Protein AF-A0A6N2ZVW3-F1 (afdb_monomer)

Mean predicted aligned error: 10.13 Å

Nearest PDB structures (foldseek):
  4xin-assembly1_B  TM=3.383E-01  e=7.005E-01  Mycobacterium avium 104
  1i49-assembly1_B  TM=2.642E-01  e=1.254E+00  Homo sapiens
  4nqi-assembly2_C  TM=2.573E-01  e=1.195E+00  Dictyostelium discoideum
  4ckg-assembly1_A  TM=1.651E-01  e=8.928E-01  Homo sapiens
  1uru-assembly1_A-2  TM=2.202E-01  e=5.376E+00  Drosophila melanogaster

Radius of gyration: 36.81 Å; Cα contacts (8 Å, |Δi|>4): 552; chains: 1; bounding box: 85×39×94 Å

pLDDT: mean 89.12, std 7.45, range [53.34, 97.25]

Solvent-accessible surface area (backbone atoms only — not comparable to full-atom values): 20078 Å² total; per-residue (Å²): 131,86,82,75,50,73,69,58,51,53,47,42,36,47,31,44,42,26,26,59,52,15,54,49,25,53,54,38,33,52,49,50,59,58,56,47,51,63,59,49,48,47,43,40,71,74,41,66,48,89,68,84,62,62,65,61,53,52,50,42,54,52,50,29,52,52,26,46,51,49,17,51,50,29,49,45,53,42,58,58,46,55,73,30,70,73,40,47,51,57,35,61,76,70,66,58,79,70,84,82,82,89,52,64,67,60,54,49,50,26,53,51,36,30,51,50,7,56,57,26,45,73,41,94,45,68,68,45,21,54,52,6,52,52,31,34,52,50,15,52,54,46,47,54,52,52,50,51,54,52,31,51,49,49,24,52,41,25,45,49,50,22,61,77,69,72,51,79,74,72,87,58,66,69,58,53,50,48,62,57,47,50,57,53,51,53,52,50,66,57,45,52,62,47,53,53,48,39,48,52,52,42,51,51,33,32,50,49,19,41,51,35,49,48,55,54,46,64,41,37,49,85,67,22,79,44,69,52,66,65,53,46,85,83,52,85,44,96,84,24,44,46,35,40,32,24,57,34,63,56,91,77,84,44,62,33,24,36,37,39,40,35,21,40,67,64,26,33,38,41,34,42,36,36,40,26,39,47,56,89,89,52,55,64,66,58,38,48,55,48,37,55,51,51,45,43,57,67,38,56,54,42,47,74,51,97,54,54,54,72,31,74,74,75,32,44,90,64,77,85,52,71,67,55,55,52,51,58,68,71,56,54,87,40,54,64,44,81,47,78,47,82,56,97,55,36,34,39,37,43,34,34,51,48,45,44,73,94,72,54,52,97,84,61,76,34,28,43,36,44,36,40,32,42,59,84,128

Secondary structure (DSSP, 8-state):
-PPPPHHHHHHHHHHHHHHHHHHHHHHHHHHHHHHHHHHHHHHHHHH---S--HHHHHHHHHHHHHHHHHHHHHHHHHHHHHHSHHHHHHHHHTT--------HHHHHHHHHHHHHHHHHHT-SSHHHHHHHHHHHHHHHHHHHHHHHHHHHHHHHHHHHHHHHTTPPPPP-HHHHHHHHHHHHHHHHHHHHHHHHHHHHHHHHHHHHHHHHHHHHHHHHTTT-SEEEE--TTT---TT-EEEEEEEE-STTSPPPEEEEEEE-TTS-EEEEEEEEE--TTS-HHHHHHHHHHHH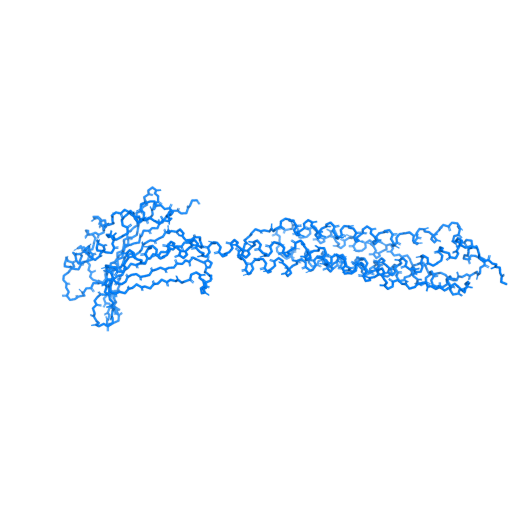HHHHGGGTT-SS-BS-GGGGSPP---HHHHHHHHHS-TTS-EEEEEE-SSEEEEEEEE---TTT--TT---EEEEEEEEPP-

Structure (mmCIF, N/CA/C/O backbone):
data_AF-A0A6N2ZVW3-F1
#
_entry.id   AF-A0A6N2ZVW3-F1
#
loop_
_atom_site.group_PDB
_atom_site.id
_atom_site.type_symbol
_atom_site.label_atom_id
_atom_site.label_alt_id
_atom_site.label_comp_id
_atom_site.label_asym_id
_atom_site.label_entity_id
_atom_site.label_seq_id
_atom_site.pdbx_PDB_ins_code
_atom_site.Cartn_x
_atom_site.Cartn_y
_atom_site.Cartn_z
_atom_site.occupancy
_atom_site.B_iso_or_equiv
_atom_site.auth_seq_id
_atom_site.auth_comp_id
_atom_site.auth_asym_id
_atom_site.auth_atom_id
_atom_site.pdbx_PDB_model_num
ATOM 1 N N . MET A 1 1 ? 45.057 -3.378 -53.193 1.00 53.34 1 MET A N 1
ATOM 2 C CA . MET A 1 1 ? 44.297 -2.875 -52.029 1.00 53.34 1 MET A CA 1
ATOM 3 C C . MET A 1 1 ? 44.516 -1.375 -51.938 1.00 53.34 1 MET A C 1
ATOM 5 O O . MET A 1 1 ? 45.633 -0.968 -51.652 1.00 53.34 1 MET A O 1
ATOM 9 N N . GLN A 1 2 ? 43.514 -0.552 -52.257 1.00 56.12 2 GLN A N 1
ATOM 10 C CA . GLN A 1 2 ? 43.606 0.882 -51.961 1.00 56.12 2 GLN A CA 1
ATOM 11 C C . GLN A 1 2 ? 43.478 1.064 -50.444 1.00 56.12 2 GLN A C 1
ATOM 13 O O . GLN A 1 2 ? 42.557 0.519 -49.837 1.00 56.12 2 GLN A O 1
ATOM 18 N N . LEU A 1 3 ? 44.444 1.751 -49.833 1.00 71.62 3 LEU A N 1
ATOM 19 C CA . LEU A 1 3 ? 44.507 1.929 -48.385 1.00 71.62 3 LEU A CA 1
ATOM 20 C C . LEU A 1 3 ? 43.381 2.853 -47.906 1.00 71.62 3 LEU A C 1
ATOM 22 O O . LEU A 1 3 ? 43.290 3.999 -48.341 1.00 71.62 3 LEU A O 1
ATOM 26 N N . LEU A 1 4 ? 42.559 2.355 -46.981 1.00 82.06 4 LEU A N 1
ATOM 27 C CA . LEU A 1 4 ? 41.682 3.188 -46.161 1.00 82.06 4 LEU A CA 1
ATOM 28 C C . LEU A 1 4 ? 42.518 4.170 -45.338 1.00 82.06 4 LEU A C 1
ATOM 30 O O . LEU A 1 4 ? 43.529 3.791 -44.745 1.00 82.06 4 LEU A O 1
ATOM 34 N N . THR A 1 5 ? 42.044 5.404 -45.214 1.00 88.19 5 THR A N 1
ATOM 35 C CA . THR A 1 5 ? 42.549 6.313 -44.185 1.00 88.19 5 THR A CA 1
ATOM 36 C C . THR A 1 5 ? 42.100 5.844 -42.798 1.00 88.19 5 THR A C 1
ATOM 38 O O . THR A 1 5 ? 41.038 5.238 -42.622 1.00 88.19 5 THR A O 1
ATOM 41 N N . GLU A 1 6 ? 42.868 6.189 -41.764 1.00 87.38 6 GLU A N 1
ATOM 42 C CA . GLU A 1 6 ? 42.500 5.882 -40.374 1.00 87.38 6 GLU A CA 1
ATOM 43 C C . GLU A 1 6 ? 41.152 6.503 -39.961 1.00 87.38 6 GLU A C 1
ATOM 45 O O . GLU A 1 6 ? 40.435 5.957 -39.120 1.00 87.38 6 GLU A O 1
ATOM 50 N N . GLN A 1 7 ? 40.761 7.627 -40.572 1.00 87.81 7 GLN A N 1
ATOM 51 C CA . GLN A 1 7 ? 39.461 8.255 -40.330 1.00 87.81 7 GLN A CA 1
ATOM 52 C C . GLN A 1 7 ? 38.303 7.449 -40.934 1.00 87.81 7 GLN A C 1
ATOM 54 O O . GLN A 1 7 ? 37.281 7.264 -40.269 1.00 87.81 7 GLN A O 1
ATOM 59 N N . GLU A 1 8 ? 38.456 6.943 -42.160 1.00 90.00 8 GLU A N 1
ATOM 60 C CA . GLU A 1 8 ? 37.454 6.091 -42.815 1.00 90.00 8 GLU A CA 1
ATOM 61 C C . GLU A 1 8 ? 37.309 4.756 -42.069 1.00 90.00 8 GLU A C 1
ATOM 63 O O . GLU A 1 8 ? 36.191 4.339 -41.762 1.00 90.00 8 GLU A O 1
ATOM 68 N N . LYS A 1 9 ? 38.428 4.146 -41.655 1.00 90.50 9 LYS A N 1
ATOM 69 C CA . LYS A 1 9 ? 38.439 2.927 -40.832 1.00 90.50 9 LYS A CA 1
ATOM 70 C C . LYS A 1 9 ? 37.693 3.117 -39.508 1.00 90.50 9 LYS A C 1
ATOM 72 O O . LYS A 1 9 ? 36.794 2.338 -39.191 1.00 90.50 9 LYS A O 1
ATOM 77 N N . LYS A 1 10 ? 38.002 4.181 -38.753 1.00 90.56 10 LYS A N 1
ATOM 78 C CA . LYS A 1 10 ? 37.303 4.502 -37.492 1.00 90.56 10 LYS A CA 1
ATOM 79 C C . LYS A 1 10 ? 35.811 4.751 -37.701 1.00 90.56 10 LYS A C 1
ATOM 81 O O . LYS A 1 10 ? 35.010 4.424 -36.827 1.00 90.56 10 LYS A O 1
ATOM 86 N N . ARG A 1 11 ? 35.421 5.326 -38.840 1.00 91.38 11 ARG A N 1
ATOM 87 C CA . ARG A 1 11 ? 34.012 5.565 -39.167 1.00 91.38 11 ARG A CA 1
ATOM 88 C C . ARG A 1 11 ? 33.254 4.269 -39.421 1.00 91.38 11 ARG A C 1
ATOM 90 O O . ARG A 1 11 ? 32.201 4.083 -38.820 1.00 91.38 11 ARG A O 1
ATOM 97 N N . ILE A 1 12 ? 33.810 3.372 -40.237 1.00 91.06 12 ILE A N 1
ATOM 98 C CA . ILE A 1 12 ? 33.235 2.043 -40.488 1.00 91.06 12 ILE A CA 1
ATOM 99 C C . ILE A 1 12 ? 33.066 1.293 -39.161 1.00 91.06 12 ILE A C 1
ATOM 101 O O . ILE A 1 12 ? 31.976 0.811 -38.862 1.00 91.06 12 ILE A O 1
ATOM 105 N N . GLN A 1 13 ? 34.098 1.290 -38.309 1.00 92.38 13 GLN A N 1
ATOM 106 C CA . GLN A 1 13 ? 34.033 0.653 -36.990 1.00 92.38 13 GLN A CA 1
ATOM 107 C C . GLN A 1 13 ? 32.926 1.237 -36.102 1.00 92.38 13 GLN A C 1
ATOM 109 O O . GLN A 1 13 ? 32.170 0.473 -35.509 1.00 92.38 13 GLN A O 1
ATOM 114 N N . ARG A 1 14 ? 32.788 2.570 -36.028 1.00 92.50 14 ARG A N 1
ATOM 115 C CA . ARG A 1 14 ? 31.716 3.224 -35.251 1.00 92.50 14 ARG A CA 1
ATOM 116 C C . ARG A 1 14 ? 30.327 2.870 -35.768 1.00 92.50 14 ARG A C 1
ATOM 118 O O . ARG A 1 14 ? 29.438 2.604 -34.971 1.00 92.50 14 ARG A O 1
ATOM 125 N N . TYR A 1 15 ? 30.128 2.840 -37.083 1.00 93.94 15 TYR A N 1
ATOM 126 C CA . TYR A 1 15 ? 28.818 2.516 -37.654 1.00 93.94 15 TYR A CA 1
ATOM 127 C C . TYR A 1 15 ? 28.456 1.034 -37.502 1.00 93.94 15 TYR A C 1
ATOM 129 O O . TYR A 1 15 ? 27.274 0.717 -37.459 1.00 93.94 15 TYR A O 1
ATOM 137 N N . CYS A 1 16 ? 29.440 0.148 -37.317 1.00 91.94 16 CYS A N 1
ATOM 138 C CA . CYS A 1 16 ? 29.198 -1.246 -36.931 1.00 91.94 16 CYS A CA 1
ATOM 139 C C . CYS A 1 16 ? 28.838 -1.403 -35.441 1.00 91.94 16 CYS A C 1
ATOM 141 O O . CYS A 1 16 ? 28.132 -2.340 -35.069 1.00 91.94 16 CYS A O 1
ATOM 143 N N . THR A 1 17 ? 29.339 -0.526 -34.563 1.00 93.62 17 THR A N 1
ATOM 144 C CA . THR A 1 17 ? 29.121 -0.637 -33.110 1.00 93.62 17 THR A CA 1
ATOM 145 C C . THR A 1 17 ? 27.912 0.138 -32.608 1.00 93.62 17 THR A C 1
ATOM 147 O O . THR A 1 17 ? 27.224 -0.334 -31.705 1.00 93.62 17 THR A O 1
ATOM 150 N N . TYR A 1 18 ? 27.621 1.300 -33.189 1.00 94.50 18 TYR A N 1
ATOM 151 C CA . TYR A 1 18 ? 26.543 2.183 -32.745 1.00 94.50 18 TYR A CA 1
ATOM 152 C C . TYR A 1 18 ? 25.158 1.522 -32.763 1.00 94.50 18 TYR A C 1
ATOM 154 O O . TYR A 1 18 ? 24.474 1.641 -31.750 1.00 94.50 18 TYR A O 1
ATOM 162 N N . PRO A 1 19 ? 24.746 0.756 -33.793 1.00 94.31 19 PRO A N 1
ATOM 163 C CA . PRO A 1 19 ? 23.453 0.077 -33.757 1.00 94.31 19 PRO A CA 1
ATOM 164 C C . PRO A 1 19 ? 23.314 -0.923 -32.601 1.00 94.31 19 PRO A C 1
ATOM 166 O O . PRO A 1 19 ? 22.241 -1.038 -32.016 1.00 94.31 19 PRO A O 1
ATOM 169 N N . LYS A 1 20 ? 24.409 -1.597 -32.220 1.00 92.94 20 LYS A N 1
ATOM 170 C CA . LYS A 1 20 ? 24.436 -2.536 -31.085 1.00 92.94 20 LYS A CA 1
ATOM 171 C C . LYS A 1 20 ? 24.255 -1.795 -29.758 1.00 92.94 20 LYS A C 1
ATOM 173 O O . LYS A 1 20 ? 23.455 -2.216 -28.933 1.00 92.94 20 LYS A O 1
ATOM 178 N N . ILE A 1 21 ? 24.944 -0.663 -29.585 1.00 94.38 21 ILE A N 1
ATOM 179 C CA . ILE A 1 21 ? 24.799 0.208 -28.405 1.00 94.38 21 ILE A CA 1
ATOM 180 C C . ILE A 1 21 ? 23.387 0.800 -28.340 1.00 94.38 21 ILE A C 1
ATOM 182 O O . ILE A 1 21 ? 22.779 0.793 -27.276 1.00 94.38 21 ILE A O 1
ATOM 186 N N . ALA A 1 22 ? 22.854 1.272 -29.470 1.00 95.06 22 ALA A N 1
ATOM 187 C CA . ALA A 1 22 ? 21.508 1.826 -29.564 1.00 95.06 22 ALA A CA 1
ATOM 188 C C . ALA A 1 22 ? 20.452 0.789 -29.158 1.00 95.06 22 ALA A C 1
ATOM 190 O O . ALA A 1 22 ? 19.592 1.091 -28.338 1.00 95.06 22 ALA A O 1
ATOM 191 N N . ALA A 1 23 ? 20.549 -0.441 -29.671 1.00 93.56 23 ALA A N 1
ATOM 192 C CA . ALA A 1 23 ? 19.630 -1.515 -29.307 1.00 93.56 23 ALA A CA 1
ATOM 193 C C . ALA A 1 23 ? 19.668 -1.804 -27.798 1.00 93.56 23 ALA A C 1
ATOM 195 O O . ALA A 1 23 ? 18.620 -1.907 -27.167 1.00 93.56 23 ALA A O 1
ATOM 196 N N . THR A 1 24 ? 20.864 -1.872 -27.201 1.00 93.19 24 THR A N 1
ATOM 197 C CA . THR A 1 24 ? 20.998 -2.030 -25.746 1.00 93.19 24 THR A CA 1
ATOM 198 C C . THR A 1 24 ? 20.392 -0.850 -24.990 1.00 93.19 24 THR A C 1
ATOM 200 O O . THR A 1 24 ? 19.646 -1.082 -24.049 1.00 93.19 24 THR A O 1
ATOM 2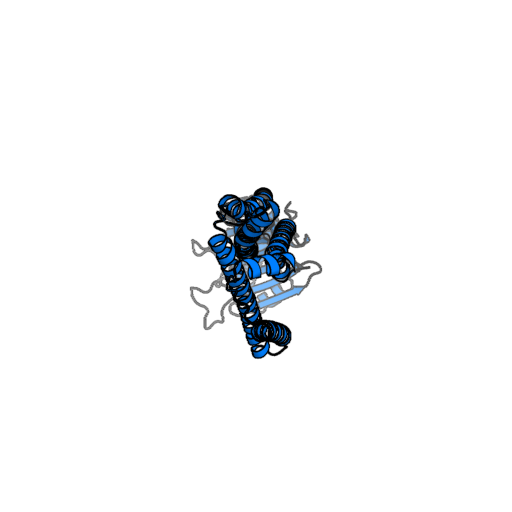03 N N . ALA A 1 25 ? 20.656 0.394 -25.401 1.00 94.19 25 ALA A N 1
ATOM 204 C CA . ALA A 1 25 ? 20.119 1.586 -24.738 1.00 94.19 25 ALA A CA 1
ATOM 205 C C . ALA A 1 25 ? 18.587 1.609 -24.764 1.00 94.19 25 ALA A C 1
ATOM 207 O O . ALA A 1 25 ? 17.948 1.891 -23.756 1.00 94.19 25 ALA A O 1
ATOM 208 N N . LEU A 1 26 ? 18.001 1.246 -25.908 1.00 93.12 26 LEU A N 1
ATOM 209 C CA . LEU A 1 26 ? 16.557 1.146 -26.057 1.00 93.12 26 LEU A CA 1
ATOM 210 C C . LEU A 1 26 ? 15.980 0.097 -25.101 1.00 93.12 26 LEU A C 1
ATOM 212 O O . LEU A 1 26 ? 15.049 0.406 -24.369 1.00 93.12 26 LEU A O 1
ATOM 216 N N . VAL A 1 27 ? 16.551 -1.110 -25.055 1.00 91.44 27 VAL A N 1
ATOM 217 C CA . VAL A 1 27 ? 16.095 -2.175 -24.143 1.00 91.44 27 VAL A CA 1
ATOM 218 C C . VAL A 1 27 ? 16.247 -1.765 -22.676 1.00 91.44 27 VAL A C 1
ATOM 220 O O . VAL A 1 27 ? 15.317 -1.952 -21.892 1.00 91.44 27 VAL A O 1
ATOM 223 N N . MET A 1 28 ? 17.388 -1.179 -22.306 1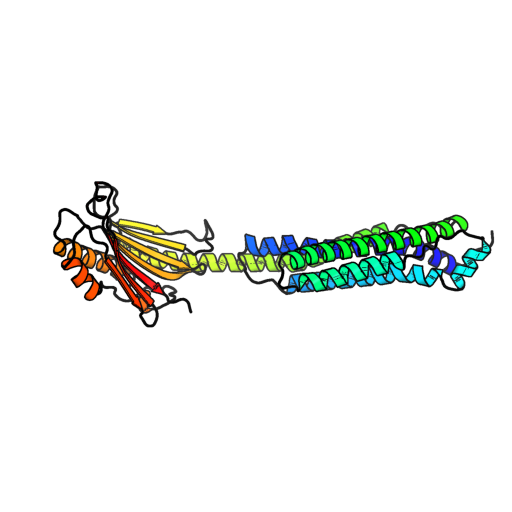.00 91.69 28 MET A N 1
ATOM 224 C CA . MET A 1 28 ? 17.644 -0.774 -20.923 1.00 91.69 28 MET A CA 1
ATOM 225 C C . MET A 1 28 ? 16.716 0.350 -20.455 1.00 91.69 28 MET A C 1
ATOM 227 O O . MET A 1 28 ? 16.271 0.294 -19.312 1.00 91.69 28 MET A O 1
ATOM 231 N N . SER A 1 29 ? 16.283 1.241 -21.357 1.00 90.06 29 SER A N 1
ATOM 232 C CA . SER A 1 29 ? 15.302 2.289 -21.033 1.00 90.06 29 SER A CA 1
ATOM 233 C C . SER A 1 29 ? 13.967 1.738 -20.528 1.00 90.06 29 SER A C 1
ATOM 235 O O . SER A 1 29 ? 13.346 2.333 -19.647 1.00 90.06 29 SER A O 1
ATOM 237 N N . PHE A 1 30 ? 13.555 0.560 -21.013 1.00 88.31 30 PHE A N 1
ATOM 238 C CA . PHE A 1 30 ? 12.393 -0.155 -20.484 1.00 88.31 30 PHE A CA 1
ATOM 239 C C . PHE A 1 30 ? 12.727 -0.912 -19.199 1.00 88.31 30 PHE A C 1
ATOM 241 O O . PHE A 1 30 ? 11.930 -0.911 -18.264 1.00 88.31 30 PHE A O 1
ATOM 248 N N . ALA A 1 31 ? 13.899 -1.547 -19.135 1.00 87.50 31 ALA A N 1
ATOM 249 C CA . ALA A 1 31 ? 14.322 -2.303 -17.961 1.00 87.50 31 ALA A CA 1
ATOM 250 C C . ALA A 1 31 ? 14.469 -1.413 -16.714 1.00 87.50 31 ALA A C 1
ATOM 252 O O . ALA A 1 31 ? 14.076 -1.837 -15.634 1.00 87.50 31 ALA A O 1
ATOM 253 N N . ALA A 1 32 ? 14.963 -0.178 -16.854 1.00 81.81 32 ALA A N 1
ATOM 254 C CA . ALA A 1 32 ? 15.052 0.793 -15.763 1.00 81.81 32 ALA A CA 1
ATOM 255 C C . ALA A 1 32 ? 13.664 1.150 -15.202 1.00 81.81 32 ALA A C 1
ATOM 257 O O . ALA A 1 32 ? 13.467 1.143 -13.987 1.00 81.81 32 ALA A O 1
ATOM 258 N N . CYS A 1 33 ? 12.683 1.380 -16.082 1.00 81.81 33 CYS A N 1
ATOM 259 C CA . CYS A 1 33 ? 11.292 1.606 -15.684 1.00 81.81 33 CYS A CA 1
ATOM 260 C C . CYS A 1 33 ? 10.692 0.376 -14.988 1.00 81.81 33 CYS A C 1
ATOM 262 O O . CYS A 1 33 ? 10.032 0.508 -13.962 1.00 81.81 33 CYS A O 1
ATOM 264 N N . LEU A 1 34 ? 10.946 -0.826 -15.517 1.00 86.38 34 LEU A N 1
ATOM 265 C CA . LEU A 1 34 ? 10.468 -2.073 -14.919 1.00 86.38 34 LEU A CA 1
ATOM 266 C C . LEU A 1 34 ? 11.113 -2.360 -13.560 1.00 86.38 34 LEU A C 1
ATOM 268 O O . LEU A 1 34 ? 10.432 -2.888 -12.691 1.00 86.38 34 LEU A O 1
ATOM 272 N N . LEU A 1 35 ? 12.387 -2.003 -13.357 1.00 85.25 35 LEU A N 1
ATOM 273 C CA . LEU A 1 35 ? 13.089 -2.177 -12.080 1.00 85.25 35 LEU A CA 1
ATOM 274 C C . LEU A 1 35 ? 12.493 -1.300 -10.971 1.00 85.25 35 LEU A C 1
ATOM 276 O O . LEU A 1 35 ? 12.533 -1.678 -9.804 1.00 85.25 35 LEU A O 1
ATOM 280 N N . MET A 1 36 ? 11.936 -0.138 -11.322 1.00 83.81 36 MET A N 1
ATOM 281 C CA . MET A 1 36 ? 11.320 0.769 -10.353 1.00 83.81 36 MET A CA 1
ATOM 282 C C . MET A 1 36 ? 10.072 0.155 -9.702 1.00 83.81 36 MET A C 1
ATOM 284 O O . MET A 1 36 ? 9.860 0.346 -8.509 1.00 83.81 36 MET A O 1
ATOM 288 N N . LEU A 1 37 ? 9.278 -0.613 -10.455 1.00 84.44 37 LEU A N 1
ATOM 289 C CA . LEU A 1 37 ? 8.022 -1.195 -9.970 1.00 84.44 37 LEU A CA 1
ATOM 290 C C . LEU A 1 37 ? 8.205 -2.082 -8.724 1.00 84.44 37 LEU A C 1
ATOM 292 O O . LEU A 1 37 ? 7.593 -1.774 -7.704 1.00 84.44 37 LEU A O 1
ATOM 296 N N . PRO A 1 38 ? 9.053 -3.133 -8.725 1.00 85.56 38 PRO A N 1
ATOM 297 C CA . PRO A 1 38 ? 9.251 -3.945 -7.530 1.00 85.56 38 PRO A CA 1
ATOM 298 C C . PRO A 1 38 ? 9.892 -3.152 -6.384 1.00 85.56 38 PRO A C 1
ATOM 300 O O . PRO A 1 38 ? 9.594 -3.428 -5.229 1.00 85.56 38 PRO A O 1
ATOM 303 N N . LEU A 1 39 ? 10.733 -2.150 -6.672 1.00 85.38 39 LEU A N 1
ATOM 304 C CA . LEU A 1 39 ? 11.323 -1.298 -5.633 1.00 85.38 39 LEU A CA 1
ATOM 305 C C . LEU A 1 39 ? 10.268 -0.422 -4.939 1.00 85.38 39 LEU A C 1
ATOM 307 O O . LEU A 1 39 ? 10.331 -0.245 -3.726 1.00 85.38 39 LEU A O 1
ATOM 311 N N . GLN A 1 40 ? 9.281 0.082 -5.681 1.00 80.50 40 GLN A N 1
ATOM 312 C CA . GLN A 1 40 ? 8.131 0.790 -5.112 1.00 80.50 40 GLN A CA 1
ATOM 313 C C . GLN A 1 40 ? 7.200 -0.155 -4.356 1.00 80.50 40 GLN A C 1
ATOM 315 O O . GLN A 1 40 ? 6.807 0.156 -3.240 1.00 80.50 40 GLN A O 1
ATOM 320 N N . MET A 1 41 ? 6.929 -1.344 -4.900 1.00 83.81 41 MET A N 1
ATOM 321 C CA . MET A 1 41 ? 6.107 -2.343 -4.212 1.00 83.81 41 MET A CA 1
ATOM 322 C C . MET A 1 41 ? 6.702 -2.759 -2.865 1.00 83.81 41 MET A C 1
ATOM 324 O O . MET A 1 41 ? 5.955 -2.970 -1.918 1.00 83.81 41 MET A O 1
ATOM 328 N N . ILE A 1 42 ? 8.032 -2.866 -2.755 1.00 83.56 42 ILE A N 1
ATOM 329 C CA . ILE A 1 42 ? 8.690 -3.100 -1.462 1.00 83.56 42 ILE A CA 1
ATOM 330 C C . ILE A 1 42 ? 8.362 -1.965 -0.492 1.00 83.56 42 ILE A C 1
ATOM 332 O O . ILE A 1 42 ? 8.079 -2.238 0.668 1.00 83.56 42 ILE A O 1
ATOM 336 N N . ASN A 1 43 ? 8.359 -0.715 -0.952 1.00 77.62 43 ASN A N 1
ATOM 337 C CA . ASN A 1 43 ? 8.034 0.417 -0.095 1.00 77.62 43 ASN A CA 1
ATOM 338 C C . ASN A 1 43 ? 6.592 0.356 0.429 1.00 77.62 43 ASN A C 1
ATOM 340 O O . ASN A 1 43 ? 6.362 0.503 1.628 1.00 77.62 43 ASN A O 1
ATOM 344 N N . ASP A 1 44 ? 5.647 0.068 -0.463 1.00 78.31 44 ASP A N 1
ATOM 345 C CA . ASP A 1 44 ? 4.223 0.024 -0.135 1.00 78.31 44 ASP A CA 1
ATOM 346 C C . ASP A 1 44 ? 3.889 -1.173 0.770 1.00 78.31 44 ASP A C 1
ATOM 348 O O . ASP A 1 44 ? 3.177 -1.025 1.758 1.00 78.31 44 ASP A O 1
ATOM 352 N N . ILE A 1 45 ? 4.428 -2.359 0.458 1.00 79.94 45 ILE A N 1
ATOM 353 C CA . ILE A 1 45 ? 4.111 -3.613 1.161 1.00 79.94 45 ILE A CA 1
ATOM 354 C C . ILE A 1 45 ? 4.908 -3.749 2.460 1.00 79.94 45 ILE A C 1
ATOM 356 O O . ILE A 1 45 ? 4.357 -4.153 3.478 1.00 79.94 45 ILE A O 1
ATOM 360 N N . ALA A 1 46 ? 6.214 -3.470 2.439 1.00 79.69 46 ALA A N 1
ATOM 361 C CA . ALA A 1 46 ? 7.061 -3.703 3.608 1.00 79.69 46 ALA A CA 1
ATOM 362 C C . ALA A 1 46 ? 6.978 -2.553 4.618 1.00 79.69 46 ALA A C 1
ATOM 364 O O . ALA A 1 46 ? 7.049 -2.801 5.821 1.00 79.69 46 ALA A O 1
ATOM 365 N N . PHE A 1 47 ? 6.824 -1.310 4.148 1.00 79.88 47 PHE A N 1
ATOM 366 C CA . PHE A 1 47 ? 6.869 -0.121 5.008 1.00 79.88 47 PHE A CA 1
ATOM 367 C C . PHE A 1 47 ? 5.529 0.607 5.141 1.00 79.88 47 PHE A C 1
ATOM 369 O O . PHE A 1 47 ? 5.455 1.564 5.907 1.00 79.88 47 PHE A O 1
ATOM 376 N N . HIS A 1 48 ? 4.471 0.155 4.455 1.00 73.88 48 HIS A N 1
ATOM 377 C CA . HIS A 1 48 ? 3.108 0.701 4.560 1.00 73.88 48 HIS A CA 1
ATOM 378 C C . HIS A 1 48 ? 3.023 2.222 4.316 1.00 73.88 48 HIS A C 1
ATOM 380 O O . HIS A 1 48 ? 2.106 2.904 4.780 1.00 73.88 48 HIS A O 1
ATOM 386 N N . GLN A 1 49 ? 3.976 2.778 3.563 1.00 68.00 49 GLN A N 1
ATOM 387 C CA . GLN A 1 49 ? 3.965 4.181 3.166 1.00 68.00 49 GLN A CA 1
ATOM 388 C C . GLN A 1 49 ? 3.075 4.351 1.931 1.00 68.00 49 GLN A C 1
ATOM 390 O O . GLN A 1 49 ? 3.376 3.815 0.873 1.00 68.00 49 GLN A O 1
ATOM 395 N N . LYS A 1 50 ? 1.986 5.120 2.053 1.00 58.72 50 LYS A N 1
ATOM 396 C CA . LYS A 1 50 ? 1.029 5.352 0.950 1.00 58.72 50 LYS A CA 1
ATOM 397 C C . LYS A 1 50 ? 1.489 6.396 -0.075 1.00 58.72 50 LYS A C 1
ATOM 399 O O . LYS A 1 50 ? 0.832 6.572 -1.099 1.00 58.72 50 LYS A O 1
ATOM 404 N N . GLU A 1 51 ? 2.577 7.115 0.193 1.00 61.94 51 GLU A N 1
ATOM 405 C CA . GLU A 1 51 ? 3.047 8.193 -0.677 1.00 61.94 51 GLU A CA 1
ATOM 406 C C . GLU A 1 51 ? 4.147 7.727 -1.634 1.00 61.94 51 GLU A C 1
ATOM 408 O O . GLU A 1 51 ? 5.179 7.183 -1.235 1.00 61.94 51 GLU A O 1
ATOM 413 N N . PHE A 1 52 ? 3.928 7.992 -2.926 1.00 61.06 52 PHE A N 1
ATOM 414 C CA . PHE A 1 52 ? 4.911 7.745 -3.974 1.00 61.06 52 PHE A CA 1
ATOM 415 C C . PHE A 1 52 ? 6.177 8.564 -3.732 1.00 61.06 52 PHE A C 1
ATOM 417 O O . PHE A 1 52 ? 6.150 9.794 -3.723 1.00 61.06 52 PHE A O 1
ATOM 424 N N . GLN A 1 53 ? 7.308 7.871 -3.623 1.00 65.88 53 GLN A N 1
ATOM 425 C CA . GLN A 1 53 ? 8.583 8.504 -3.315 1.00 65.88 53 GLN A CA 1
ATOM 426 C C . GLN A 1 53 ? 9.163 9.242 -4.541 1.00 65.88 53 GLN A C 1
ATOM 428 O O . GLN A 1 53 ? 9.557 8.602 -5.526 1.00 65.88 53 GLN A O 1
ATOM 433 N N . PRO A 1 54 ? 9.276 10.586 -4.508 1.00 77.06 54 PRO A N 1
ATOM 434 C CA . PRO A 1 54 ? 9.615 11.379 -5.689 1.00 77.06 54 PRO A CA 1
ATOM 435 C C . PRO A 1 54 ? 11.052 11.147 -6.171 1.00 77.06 54 PRO A C 1
ATOM 437 O O . PRO A 1 54 ? 11.308 11.124 -7.373 1.00 77.06 54 PRO A O 1
ATOM 440 N N . ALA A 1 55 ? 12.002 10.936 -5.257 1.00 83.62 55 ALA A N 1
ATOM 441 C CA . ALA A 1 55 ? 13.417 10.822 -5.602 1.00 83.62 55 ALA A CA 1
ATOM 442 C C . ALA A 1 55 ? 13.723 9.593 -6.478 1.00 83.62 55 ALA A C 1
ATOM 444 O O . ALA A 1 55 ? 14.377 9.737 -7.509 1.00 83.62 55 ALA A O 1
ATOM 445 N N . GLY A 1 56 ? 13.207 8.409 -6.122 1.00 83.44 56 GLY A N 1
ATOM 446 C CA . GLY A 1 56 ? 13.401 7.189 -6.917 1.00 83.44 56 GLY A CA 1
ATOM 447 C C . GLY A 1 56 ? 12.794 7.303 -8.321 1.00 83.44 56 GLY A C 1
ATOM 448 O O . GLY A 1 56 ? 13.431 6.934 -9.312 1.00 83.44 56 GLY A O 1
ATOM 449 N N . ILE A 1 57 ? 11.607 7.914 -8.415 1.00 84.25 57 ILE A N 1
ATOM 450 C CA . ILE A 1 57 ? 10.921 8.176 -9.686 1.00 84.25 57 ILE A CA 1
ATOM 451 C C . ILE A 1 57 ? 11.742 9.119 -10.563 1.00 84.25 57 ILE A C 1
ATOM 453 O O . ILE A 1 57 ? 12.041 8.791 -11.712 1.00 84.25 57 ILE A O 1
ATOM 457 N N . TYR A 1 58 ? 12.140 10.276 -10.030 1.00 88.75 58 TYR A N 1
ATOM 458 C CA . TYR A 1 58 ? 12.915 11.256 -10.788 1.00 88.75 58 TYR A CA 1
ATOM 459 C C . TYR A 1 58 ? 14.267 10.699 -11.230 1.00 88.75 58 TYR A C 1
ATOM 461 O O . TYR A 1 58 ? 14.690 10.969 -12.355 1.00 88.75 58 TYR A O 1
ATOM 469 N N . THR A 1 59 ? 14.925 9.884 -10.398 1.00 90.25 59 THR A N 1
ATOM 470 C CA . THR A 1 59 ? 16.163 9.203 -10.785 1.00 90.25 59 THR A CA 1
ATOM 471 C C . THR A 1 59 ? 15.940 8.268 -11.967 1.00 90.25 59 THR A C 1
ATOM 473 O O . THR A 1 59 ? 16.690 8.363 -12.938 1.00 90.25 59 THR A O 1
ATOM 476 N N . ALA A 1 60 ? 14.923 7.400 -11.949 1.00 89.19 60 ALA A N 1
ATOM 477 C CA . ALA A 1 60 ? 14.732 6.507 -13.089 1.00 89.19 60 ALA A CA 1
ATOM 478 C C . ALA A 1 60 ? 14.267 7.260 -14.343 1.00 89.19 60 ALA A C 1
ATOM 480 O O . ALA A 1 60 ? 14.773 6.964 -15.416 1.00 89.19 60 ALA A O 1
ATOM 481 N N . ILE A 1 61 ? 13.412 8.287 -14.226 1.00 90.19 61 ILE A N 1
ATOM 482 C CA . ILE A 1 61 ? 13.053 9.152 -15.368 1.00 90.19 61 ILE A CA 1
ATOM 483 C C . ILE A 1 61 ? 14.311 9.777 -15.984 1.00 90.19 61 ILE A C 1
ATOM 485 O O . ILE A 1 61 ? 14.469 9.775 -17.207 1.00 90.19 61 ILE A O 1
ATOM 489 N N . ALA A 1 62 ? 15.225 10.290 -15.155 1.00 92.50 62 ALA A N 1
ATOM 490 C CA . ALA A 1 62 ? 16.482 10.860 -15.624 1.00 92.50 62 ALA A CA 1
ATOM 491 C C . ALA A 1 62 ? 17.367 9.809 -16.319 1.00 92.50 62 ALA A C 1
ATOM 493 O O . ALA A 1 62 ? 17.910 10.085 -17.389 1.00 92.50 62 ALA A O 1
ATOM 494 N N . LEU A 1 63 ? 17.480 8.600 -15.759 1.00 93.00 63 LEU A N 1
ATOM 495 C CA . LEU A 1 63 ? 18.230 7.493 -16.364 1.00 93.00 63 LEU A CA 1
ATOM 496 C C . LEU A 1 63 ? 17.625 7.069 -17.711 1.00 93.00 63 LEU A C 1
ATOM 498 O O . LEU A 1 63 ? 18.348 7.009 -18.705 1.00 93.00 63 LEU A O 1
ATOM 502 N N . THR A 1 64 ? 16.304 6.893 -17.781 1.00 91.69 64 THR A N 1
ATOM 503 C CA . THR A 1 64 ? 15.575 6.593 -19.020 1.00 91.69 64 THR A CA 1
ATOM 504 C C . THR A 1 64 ? 15.805 7.681 -20.070 1.00 91.69 64 THR A C 1
ATOM 506 O O . THR A 1 64 ? 16.068 7.374 -21.231 1.00 91.69 64 THR A O 1
ATOM 509 N N . ALA A 1 65 ? 15.770 8.963 -19.688 1.00 93.44 65 ALA A N 1
ATOM 510 C CA . ALA A 1 65 ? 16.036 10.068 -20.610 1.00 93.44 65 ALA A CA 1
ATOM 511 C C . ALA A 1 65 ? 17.473 10.036 -21.165 1.00 93.44 65 ALA A C 1
ATOM 513 O O . ALA A 1 65 ? 17.679 10.264 -22.360 1.00 93.44 65 ALA A O 1
ATOM 514 N N . ILE A 1 66 ? 18.462 9.713 -20.325 1.00 94.50 66 ILE A N 1
ATOM 515 C CA . ILE A 1 66 ? 19.863 9.549 -20.739 1.00 94.50 66 ILE A CA 1
ATOM 516 C C . ILE A 1 66 ? 20.001 8.381 -21.724 1.00 94.50 66 ILE A C 1
ATOM 518 O O . ILE A 1 66 ? 20.632 8.528 -22.772 1.00 94.50 66 ILE A O 1
ATOM 522 N N . GLU A 1 67 ? 19.391 7.234 -21.432 1.00 93.75 67 GLU A N 1
ATOM 523 C CA . GLU A 1 67 ? 19.438 6.056 -22.303 1.00 93.75 67 GLU A CA 1
ATOM 524 C C . GLU A 1 67 ? 18.748 6.304 -23.645 1.00 93.75 67 GLU A C 1
ATOM 526 O O . GLU A 1 67 ? 19.288 5.939 -24.691 1.00 93.75 67 GLU A O 1
ATOM 531 N N . LEU A 1 68 ? 17.615 7.010 -23.649 1.00 93.38 68 LEU A N 1
ATOM 532 C CA . LEU A 1 68 ? 16.943 7.425 -24.878 1.00 93.38 68 LEU A CA 1
ATOM 533 C C . LEU A 1 68 ? 17.786 8.416 -25.688 1.00 93.38 68 LEU A C 1
ATOM 535 O O . LEU A 1 68 ? 17.839 8.314 -26.914 1.00 93.38 68 LEU A O 1
ATOM 539 N N . ALA A 1 69 ? 18.497 9.342 -25.040 1.00 95.31 69 ALA A N 1
ATOM 540 C CA . ALA A 1 69 ? 19.422 10.239 -25.730 1.00 95.31 69 ALA A CA 1
ATOM 541 C C . ALA A 1 69 ? 20.585 9.466 -26.381 1.00 95.31 69 ALA A C 1
ATOM 543 O O . ALA A 1 69 ? 20.937 9.732 -27.535 1.00 95.31 69 ALA A O 1
ATOM 544 N N . ILE A 1 70 ? 21.140 8.468 -25.681 1.00 95.25 70 ILE A N 1
ATOM 545 C CA . ILE A 1 70 ? 22.172 7.566 -26.216 1.00 95.25 70 ILE A CA 1
ATOM 546 C C . ILE A 1 70 ? 21.620 6.762 -27.398 1.00 95.25 70 ILE A C 1
ATOM 548 O O . ILE A 1 70 ? 22.263 6.709 -28.449 1.00 95.25 70 ILE A O 1
ATOM 552 N N . PHE A 1 71 ? 20.426 6.179 -27.258 1.00 95.25 71 PHE A N 1
ATOM 553 C CA . PHE A 1 71 ? 19.728 5.473 -28.331 1.00 95.25 71 PHE A CA 1
ATOM 554 C C . PHE A 1 71 ? 19.585 6.360 -29.570 1.00 95.25 71 PHE A C 1
ATOM 556 O O . PHE A 1 71 ? 20.054 5.982 -30.643 1.00 95.25 71 PHE A O 1
ATOM 563 N N . CYS A 1 72 ? 19.012 7.557 -29.422 1.00 94.19 72 CYS A N 1
ATOM 564 C CA . CYS A 1 72 ? 18.801 8.498 -30.518 1.00 94.19 72 CYS A CA 1
ATOM 565 C C . CYS A 1 72 ? 20.117 8.861 -31.211 1.00 94.19 72 CYS A C 1
ATOM 567 O O . CYS A 1 72 ? 20.209 8.801 -32.438 1.00 94.19 72 CYS A O 1
ATOM 569 N N . TYR A 1 73 ? 21.162 9.183 -30.446 1.00 95.25 73 TYR A N 1
ATOM 570 C CA . TYR A 1 73 ? 22.469 9.505 -31.011 1.00 95.25 73 TYR A CA 1
ATOM 571 C C . TYR A 1 73 ? 23.059 8.326 -31.800 1.00 95.25 73 TYR A C 1
ATOM 573 O O . TYR A 1 73 ? 23.452 8.480 -32.960 1.00 95.25 73 TYR A O 1
ATOM 581 N N . CYS A 1 74 ? 23.091 7.133 -31.202 1.00 95.00 74 CYS A N 1
ATOM 582 C CA . CYS A 1 74 ? 23.676 5.944 -31.814 1.00 95.00 74 CYS A CA 1
ATOM 583 C C . CYS A 1 74 ? 22.833 5.374 -32.969 1.00 95.00 74 CYS A C 1
ATOM 585 O O . CYS A 1 74 ? 23.394 4.764 -33.876 1.00 95.00 74 CYS A O 1
ATOM 587 N N . ALA A 1 75 ? 21.518 5.592 -32.993 1.00 92.75 75 ALA A N 1
ATOM 588 C CA . ALA A 1 75 ? 20.653 5.188 -34.099 1.00 92.75 75 ALA A CA 1
ATOM 589 C C . ALA A 1 75 ? 20.761 6.151 -35.295 1.00 92.75 75 ALA A C 1
ATOM 591 O O . ALA A 1 75 ? 20.862 5.724 -36.448 1.00 92.75 75 ALA A O 1
ATOM 592 N N . LEU A 1 76 ? 20.768 7.462 -35.032 1.00 91.38 76 LEU A N 1
ATOM 593 C CA . LEU A 1 76 ? 20.711 8.483 -36.078 1.00 91.38 76 LEU A CA 1
ATOM 594 C C . LEU A 1 76 ? 22.080 8.783 -36.697 1.00 91.38 76 LEU A C 1
ATOM 596 O O . LEU A 1 76 ? 22.163 8.996 -37.908 1.00 91.38 76 LEU A O 1
ATOM 600 N N . ALA A 1 77 ? 23.161 8.776 -35.909 1.00 92.94 77 ALA A N 1
ATOM 601 C CA . ALA A 1 77 ? 24.492 9.120 -36.413 1.00 92.94 77 ALA A CA 1
ATOM 602 C C . ALA A 1 77 ? 24.972 8.208 -37.564 1.00 92.94 77 ALA A C 1
ATOM 604 O O . ALA A 1 77 ? 25.474 8.744 -38.558 1.00 92.94 77 ALA A O 1
ATOM 605 N N . PRO A 1 78 ? 24.803 6.869 -37.514 1.00 91.25 78 PRO A N 1
ATOM 606 C CA . PRO A 1 78 ? 25.112 6.005 -38.648 1.00 91.25 78 PRO A CA 1
ATOM 607 C C . PRO A 1 78 ? 24.132 6.218 -39.800 1.00 91.25 78 PRO A C 1
ATOM 609 O O . PRO A 1 78 ? 24.568 6.350 -40.936 1.00 91.25 78 PRO A O 1
ATOM 612 N N . ARG A 1 79 ? 22.825 6.330 -39.528 1.00 87.25 79 ARG A N 1
ATOM 613 C CA . ARG A 1 79 ? 21.800 6.460 -40.575 1.00 87.25 79 ARG A CA 1
ATOM 614 C C . ARG A 1 79 ? 22.014 7.698 -41.449 1.00 87.25 79 ARG A C 1
ATOM 616 O O . ARG A 1 79 ? 22.087 7.582 -42.671 1.00 87.25 79 ARG A O 1
ATOM 623 N N . PHE A 1 80 ? 22.185 8.871 -40.843 1.00 87.81 80 PHE A N 1
ATOM 624 C CA . PHE A 1 80 ? 22.490 10.095 -41.592 1.00 87.81 80 PHE A CA 1
ATOM 625 C C . PHE A 1 80 ? 23.914 10.087 -42.151 1.00 87.81 80 PHE A C 1
ATOM 627 O O . PHE A 1 80 ? 24.154 10.539 -43.271 1.00 87.81 80 PHE A O 1
ATOM 634 N N . GLY A 1 81 ? 24.862 9.523 -41.402 1.00 88.38 81 GLY A N 1
ATOM 635 C CA . GLY A 1 81 ? 26.248 9.385 -41.829 1.00 88.38 81 GLY A CA 1
ATOM 636 C C . GLY A 1 81 ? 26.412 8.581 -43.118 1.00 88.38 81 GLY A C 1
ATOM 637 O O . GLY A 1 81 ? 27.173 8.984 -44.000 1.00 88.38 81 GLY A O 1
ATOM 638 N N . MET A 1 82 ? 25.657 7.489 -43.259 1.00 88.88 82 MET A N 1
ATOM 639 C CA . MET A 1 82 ? 25.664 6.626 -44.442 1.00 88.88 82 MET A CA 1
ATOM 640 C C . MET A 1 82 ? 25.046 7.288 -45.677 1.00 88.88 82 MET A C 1
ATOM 642 O O . MET A 1 82 ? 25.425 6.996 -46.809 1.00 88.88 82 MET A O 1
ATOM 646 N N . GLN A 1 83 ? 24.123 8.229 -45.486 1.00 86.06 83 GLN A N 1
ATOM 647 C CA . GLN A 1 83 ? 23.561 9.015 -46.587 1.00 86.06 83 GLN A CA 1
ATOM 648 C C . GLN A 1 83 ? 24.508 10.130 -47.063 1.00 86.06 83 GLN A C 1
ATOM 650 O O . GLN A 1 83 ? 24.319 10.682 -48.154 1.00 86.06 83 GLN A O 1
ATOM 655 N N . GLY A 1 84 ? 25.531 10.447 -46.265 1.00 88.00 84 GLY A N 1
ATOM 656 C CA . GLY A 1 84 ? 26.518 11.479 -46.545 1.00 88.00 84 GLY A CA 1
ATOM 657 C C . GLY A 1 84 ? 27.446 11.145 -47.716 1.00 88.00 84 GLY A C 1
ATOM 658 O O . GLY A 1 84 ? 27.731 9.986 -48.019 1.00 88.00 84 GLY A O 1
ATOM 659 N N . LYS A 1 85 ? 27.980 12.197 -48.351 1.00 88.50 85 LYS A N 1
ATOM 660 C CA . LYS A 1 85 ? 28.860 12.093 -49.533 1.00 88.50 85 LYS A CA 1
ATOM 661 C C . LYS A 1 85 ? 30.060 11.167 -49.300 1.00 88.50 85 LYS A C 1
ATOM 663 O O . LYS A 1 85 ? 30.345 10.322 -50.135 1.00 88.50 85 LYS A O 1
ATOM 668 N N . GLN A 1 86 ? 30.705 11.285 -48.139 1.00 87.62 86 GLN A N 1
ATOM 669 C CA . GLN A 1 86 ? 31.894 10.501 -47.785 1.00 87.62 86 GLN A CA 1
ATOM 670 C C . GLN A 1 86 ? 31.607 8.994 -47.674 1.00 87.62 86 GLN A C 1
ATOM 672 O O . GLN A 1 86 ? 32.451 8.185 -48.036 1.00 87.62 86 GLN A O 1
ATOM 677 N N . TRP A 1 87 ? 30.422 8.598 -47.194 1.00 88.88 87 TRP A N 1
ATOM 678 C CA . TRP A 1 87 ? 30.056 7.180 -47.139 1.00 88.88 87 TRP A CA 1
ATOM 679 C C . TRP A 1 87 ? 29.671 6.640 -48.514 1.00 88.88 87 TRP A C 1
ATOM 681 O O . TRP A 1 87 ? 30.110 5.558 -48.884 1.00 88.88 87 TRP A O 1
ATOM 691 N N . LYS A 1 88 ? 28.917 7.418 -49.301 1.00 89.12 88 LYS A N 1
ATOM 692 C CA . LYS A 1 88 ? 28.566 7.056 -50.683 1.00 89.12 88 LYS A CA 1
ATOM 693 C C . LYS A 1 88 ? 29.795 6.889 -51.574 1.00 89.12 88 LYS A C 1
ATOM 695 O O . LYS A 1 88 ? 29.801 6.022 -52.438 1.00 89.12 88 LYS A O 1
ATOM 700 N N . GLU A 1 89 ? 30.834 7.688 -51.350 1.00 89.19 89 GLU A N 1
ATOM 701 C CA . GLU A 1 89 ? 32.111 7.552 -52.051 1.00 89.19 89 GLU A CA 1
ATOM 702 C C . GLU A 1 89 ? 32.834 6.250 -51.677 1.00 89.19 89 GLU A C 1
ATOM 704 O O . GLU A 1 89 ? 33.314 5.538 -52.552 1.00 89.19 89 GLU A O 1
ATOM 709 N N . LEU A 1 90 ? 32.865 5.883 -50.391 1.00 87.69 90 LEU A N 1
ATOM 710 C CA . LEU A 1 90 ? 33.379 4.573 -49.974 1.00 87.69 90 LEU A CA 1
ATOM 711 C C . LEU A 1 90 ? 32.552 3.433 -50.585 1.00 87.69 90 LEU A C 1
ATOM 713 O O . LEU A 1 90 ? 33.096 2.472 -51.118 1.00 87.69 90 LEU A O 1
ATOM 717 N N . GLN A 1 91 ? 31.228 3.555 -50.564 1.00 89.31 91 GLN A N 1
ATOM 718 C CA . GLN A 1 91 ? 30.342 2.554 -51.143 1.00 89.31 91 GLN A CA 1
ATOM 719 C C . GLN A 1 91 ? 30.606 2.361 -52.647 1.00 89.31 91 GLN A C 1
ATOM 721 O O . GLN A 1 91 ? 30.684 1.222 -53.109 1.00 89.31 91 GLN A O 1
ATOM 726 N N . SER A 1 92 ? 30.767 3.450 -53.410 1.00 87.75 92 SER A N 1
ATOM 727 C CA . SER A 1 92 ? 30.990 3.387 -54.858 1.00 87.75 92 SER A CA 1
ATOM 728 C C . SER A 1 92 ? 32.370 2.841 -55.225 1.00 87.75 92 SER A C 1
ATOM 730 O O . SER A 1 92 ? 32.479 2.123 -56.216 1.00 87.75 92 SER A O 1
ATOM 732 N N . ARG A 1 93 ? 33.405 3.104 -54.410 1.00 89.62 93 ARG A N 1
ATOM 733 C CA . ARG A 1 93 ? 34.778 2.606 -54.632 1.00 89.62 93 ARG A CA 1
ATOM 734 C C . ARG A 1 93 ? 34.865 1.079 -54.719 1.00 89.62 93 ARG A C 1
ATOM 736 O O . ARG A 1 93 ? 35.687 0.577 -55.477 1.00 89.62 93 ARG A O 1
ATOM 743 N N . LEU A 1 94 ? 34.050 0.349 -53.954 1.00 87.31 94 LEU A N 1
ATOM 744 C CA . LEU A 1 94 ? 34.028 -1.124 -53.953 1.00 87.31 94 LEU A CA 1
ATOM 745 C C . LEU A 1 94 ? 32.692 -1.723 -54.419 1.00 87.31 94 LEU A C 1
ATOM 747 O O . LEU A 1 94 ? 32.494 -2.927 -54.282 1.00 87.31 94 LEU A O 1
ATOM 751 N N . ALA A 1 95 ? 31.783 -0.903 -54.960 1.00 86.50 95 ALA A N 1
ATOM 752 C CA . ALA A 1 95 ? 30.441 -1.314 -55.383 1.00 86.50 95 ALA A CA 1
ATOM 753 C C . ALA A 1 95 ? 29.700 -2.162 -54.323 1.00 86.50 95 ALA A C 1
ATOM 755 O O . ALA A 1 95 ? 29.079 -3.178 -54.635 1.00 86.50 95 ALA A O 1
ATOM 756 N N . VAL A 1 96 ? 29.781 -1.758 -53.049 1.00 86.00 96 VAL A N 1
ATOM 757 C CA . VAL A 1 96 ? 29.203 -2.529 -51.938 1.00 86.00 96 VAL A CA 1
ATOM 758 C C . VAL A 1 96 ? 27.679 -2.415 -51.961 1.00 86.00 96 VAL A C 1
ATOM 760 O O . VAL A 1 96 ? 27.118 -1.313 -51.921 1.00 86.00 96 VAL A O 1
ATOM 763 N N . ALA A 1 97 ? 27.000 -3.563 -52.004 1.00 84.38 97 ALA A N 1
ATOM 764 C CA . ALA A 1 97 ? 25.547 -3.629 -51.916 1.00 84.38 97 ALA A CA 1
ATOM 765 C C . ALA A 1 97 ? 25.062 -3.096 -50.558 1.00 84.38 97 ALA A C 1
ATOM 767 O O . ALA A 1 97 ? 25.657 -3.371 -49.514 1.00 84.38 97 ALA A O 1
ATOM 768 N N . GLN A 1 98 ? 23.985 -2.316 -50.579 1.00 83.88 98 GLN A N 1
ATOM 769 C CA . GLN A 1 98 ? 23.344 -1.767 -49.386 1.00 83.88 98 GLN A CA 1
ATOM 770 C C . GLN A 1 98 ? 21.839 -1.970 -49.508 1.00 83.88 98 GLN A C 1
ATOM 772 O O . GLN A 1 98 ? 21.265 -1.802 -50.585 1.00 83.88 98 GLN A O 1
ATOM 777 N N . THR A 1 99 ? 21.204 -2.306 -48.397 1.00 81.12 99 THR A N 1
ATOM 778 C CA . THR A 1 99 ? 19.748 -2.370 -48.281 1.00 81.12 99 THR A CA 1
ATOM 779 C C . THR A 1 99 ? 19.226 -1.031 -47.774 1.00 81.12 99 THR A C 1
ATOM 781 O O . THR A 1 99 ? 19.803 -0.459 -46.853 1.00 81.12 99 THR A O 1
ATOM 784 N N . ASN A 1 100 ? 18.177 -0.501 -48.403 1.00 78.31 100 ASN A N 1
ATOM 785 C CA . ASN A 1 100 ? 17.484 0.694 -47.927 1.00 78.31 100 ASN A CA 1
ATOM 786 C C . ASN A 1 100 ? 15.983 0.502 -48.148 1.00 78.31 100 ASN A C 1
ATOM 788 O O . ASN A 1 100 ? 15.471 0.772 -49.236 1.00 78.31 100 ASN A O 1
ATOM 792 N N . LYS A 1 101 ? 15.302 -0.056 -47.147 1.00 82.62 101 LYS A N 1
ATOM 793 C CA . LYS A 1 101 ? 13.853 -0.266 -47.184 1.00 82.62 101 LYS A CA 1
ATOM 794 C C . LYS A 1 101 ? 13.123 1.041 -46.880 1.00 82.62 101 LYS A C 1
ATOM 796 O O . LYS A 1 101 ? 13.451 1.738 -45.918 1.00 82.62 101 LYS A O 1
ATOM 801 N N . ASP A 1 102 ? 12.092 1.346 -47.667 1.00 81.25 102 ASP A N 1
ATOM 802 C CA . ASP A 1 102 ? 11.155 2.411 -47.316 1.00 81.25 102 ASP A CA 1
ATOM 803 C C . ASP A 1 102 ? 10.254 1.933 -46.172 1.00 81.25 102 ASP A C 1
ATOM 805 O O . ASP A 1 102 ? 9.458 1.009 -46.325 1.00 81.25 102 ASP A O 1
ATOM 809 N N . ARG A 1 103 ? 10.427 2.550 -45.003 1.00 79.88 103 ARG A N 1
ATOM 810 C CA . ARG A 1 103 ? 9.704 2.228 -43.764 1.00 79.88 103 ARG A CA 1
ATOM 811 C C . ARG A 1 103 ? 8.632 3.273 -43.438 1.00 79.88 103 ARG A C 1
ATOM 813 O O . ARG A 1 103 ? 8.066 3.253 -42.349 1.00 79.88 103 ARG A O 1
ATOM 820 N N . SER A 1 104 ? 8.346 4.199 -44.357 1.00 81.88 104 SER A N 1
ATOM 821 C CA . SER A 1 104 ? 7.443 5.333 -44.110 1.00 81.88 104 SER A CA 1
ATOM 822 C C . SER A 1 104 ? 6.022 4.892 -43.751 1.00 81.88 104 SER A C 1
ATOM 824 O O . SER A 1 104 ? 5.410 5.471 -42.857 1.00 81.88 104 SER A O 1
ATOM 826 N N . ALA A 1 105 ? 5.523 3.830 -44.390 1.00 81.12 105 ALA A N 1
ATOM 827 C CA . ALA A 1 105 ? 4.206 3.262 -44.100 1.00 81.12 105 ALA A CA 1
ATOM 828 C C . ALA A 1 105 ? 4.138 2.595 -42.713 1.00 81.12 105 ALA A C 1
ATOM 830 O O . ALA A 1 105 ? 3.158 2.778 -41.996 1.00 81.12 105 ALA A O 1
ATOM 831 N N . GLU A 1 106 ? 5.187 1.869 -42.312 1.00 83.88 106 GLU A N 1
ATOM 832 C CA . GLU A 1 106 ? 5.277 1.233 -40.989 1.00 83.88 106 GLU A CA 1
ATOM 833 C C . GLU A 1 106 ? 5.317 2.290 -39.875 1.00 83.88 106 GLU A C 1
ATOM 835 O O . GLU A 1 106 ? 4.547 2.218 -38.917 1.00 83.88 106 GLU A O 1
ATOM 840 N N . VAL A 1 107 ? 6.138 3.334 -40.043 1.00 82.50 107 VAL A N 1
ATOM 841 C CA . VAL A 1 107 ? 6.225 4.459 -39.097 1.00 82.50 107 VAL A CA 1
ATOM 842 C C . VAL A 1 107 ? 4.896 5.213 -39.006 1.00 82.50 107 VAL A C 1
ATOM 844 O O . VAL A 1 107 ? 4.430 5.505 -37.905 1.00 82.50 107 VAL A O 1
ATOM 847 N N . ALA A 1 108 ? 4.256 5.504 -40.142 1.00 82.94 108 ALA A N 1
ATOM 848 C CA . ALA A 1 108 ? 2.950 6.158 -40.163 1.00 82.94 108 ALA A CA 1
ATOM 849 C C . ALA A 1 108 ? 1.870 5.306 -39.477 1.00 82.94 108 ALA A C 1
ATOM 851 O O . ALA A 1 108 ? 1.079 5.839 -38.700 1.00 82.94 108 ALA A O 1
ATOM 852 N N . GLY A 1 109 ? 1.866 3.989 -39.708 1.00 82.88 109 GLY A N 1
ATOM 853 C CA . GLY A 1 109 ? 0.938 3.056 -39.070 1.00 82.88 109 GLY A CA 1
ATOM 854 C C . GLY A 1 109 ? 1.092 3.015 -37.548 1.00 82.88 109 GLY A C 1
ATOM 855 O O . GLY A 1 109 ? 0.098 3.086 -36.826 1.00 82.88 109 GLY A O 1
ATOM 856 N N . VAL A 1 110 ? 2.331 2.984 -37.048 1.00 87.12 110 VAL A N 1
ATOM 857 C CA . VAL A 1 110 ? 2.631 3.033 -35.607 1.00 87.12 110 VAL A CA 1
ATOM 858 C C . VAL A 1 110 ? 2.158 4.346 -34.978 1.00 87.12 110 VAL A C 1
ATOM 860 O O . VAL A 1 110 ? 1.476 4.325 -33.951 1.00 87.12 110 VAL A O 1
ATOM 863 N N . LEU A 1 111 ? 2.470 5.486 -35.602 1.00 83.19 111 LEU A N 1
ATOM 864 C CA . LEU A 1 111 ? 2.069 6.806 -35.103 1.00 83.19 111 LEU A CA 1
ATOM 865 C C . LEU A 1 111 ? 0.546 6.983 -35.105 1.00 83.19 111 LEU A C 1
ATOM 867 O O . LEU A 1 111 ? -0.012 7.478 -34.126 1.00 83.19 111 LEU A O 1
ATOM 871 N N . ALA A 1 112 ? -0.131 6.543 -36.168 1.00 83.25 112 ALA A N 1
ATOM 872 C CA . ALA A 1 112 ? -1.588 6.573 -36.255 1.00 83.25 112 ALA A CA 1
ATOM 873 C C . ALA A 1 112 ? -2.234 5.688 -35.179 1.00 83.25 112 ALA A C 1
ATOM 875 O O . ALA A 1 112 ? -3.179 6.118 -34.520 1.00 83.25 112 ALA A O 1
ATOM 876 N N . THR A 1 113 ? -1.687 4.491 -34.947 1.00 84.50 113 THR A N 1
ATOM 877 C CA . THR A 1 113 ? -2.165 3.563 -33.908 1.00 84.50 113 THR A CA 1
ATOM 878 C C . THR A 1 113 ? -1.999 4.159 -32.511 1.00 84.50 113 THR A C 1
ATOM 880 O O . THR A 1 113 ? -2.934 4.126 -31.714 1.00 84.50 113 THR A O 1
ATOM 883 N N . GLN A 1 114 ? -0.852 4.779 -32.218 1.00 84.50 114 GLN A N 1
ATOM 884 C CA . GLN A 1 114 ? -0.619 5.437 -30.932 1.00 84.50 114 GLN A CA 1
ATOM 885 C C . GLN A 1 114 ? -1.534 6.657 -30.729 1.00 84.50 114 GLN A C 1
ATOM 887 O O . GLN A 1 114 ? -2.081 6.841 -29.641 1.00 84.50 114 GLN A O 1
ATOM 892 N N . ALA A 1 115 ? -1.730 7.479 -31.765 1.00 84.06 115 ALA A N 1
ATOM 893 C CA . ALA A 1 115 ? -2.631 8.628 -31.714 1.00 84.06 115 ALA A CA 1
ATOM 894 C C . ALA A 1 115 ? -4.089 8.195 -31.490 1.00 84.06 115 ALA A C 1
ATOM 896 O O . ALA A 1 115 ? -4.763 8.743 -30.618 1.00 84.06 115 ALA A O 1
ATOM 897 N N . ALA A 1 116 ? -4.552 7.171 -32.213 1.00 82.31 116 ALA A N 1
ATOM 898 C CA . ALA A 1 116 ? -5.875 6.583 -32.019 1.00 82.31 116 ALA A CA 1
ATOM 899 C C . ALA A 1 116 ? -6.029 5.983 -30.612 1.00 82.31 116 ALA A C 1
ATOM 901 O O . ALA A 1 116 ? -7.038 6.228 -29.956 1.00 82.31 116 ALA A O 1
ATOM 902 N N . GLY A 1 117 ? -5.010 5.274 -30.113 1.00 85.19 117 GLY A N 1
ATOM 903 C CA . GLY A 1 117 ? -4.995 4.725 -28.757 1.00 85.19 117 GLY A CA 1
ATOM 904 C C . GLY A 1 117 ? -5.164 5.798 -27.681 1.00 85.19 117 GLY A C 1
ATOM 905 O O . GLY A 1 117 ? -6.037 5.674 -26.826 1.00 85.19 117 GLY A O 1
ATOM 906 N N . ARG A 1 118 ? -4.411 6.904 -27.770 1.00 86.00 118 ARG A N 1
ATOM 907 C CA . ARG A 1 118 ? -4.535 8.041 -26.837 1.00 86.00 118 ARG A CA 1
ATOM 908 C C . ARG A 1 118 ? -5.905 8.714 -26.886 1.00 86.00 118 ARG A C 1
ATOM 910 O O . ARG A 1 118 ? -6.431 9.078 -25.840 1.00 86.00 118 ARG A O 1
ATOM 917 N N . LEU A 1 119 ? -6.481 8.878 -28.078 1.00 87.69 119 LEU A N 1
ATOM 918 C CA . LEU A 1 119 ? -7.817 9.461 -28.236 1.00 87.69 119 LEU A CA 1
ATOM 919 C C . LEU A 1 119 ? -8.896 8.572 -27.608 1.00 87.69 119 LEU A C 1
ATOM 921 O O . LEU A 1 119 ? -9.743 9.063 -26.869 1.00 87.69 119 LEU A O 1
ATOM 925 N N . LEU A 1 120 ? -8.837 7.264 -27.863 1.00 87.38 120 LEU A N 1
ATOM 926 C CA . LEU A 1 120 ? -9.800 6.294 -27.343 1.00 87.38 120 LEU A CA 1
ATOM 927 C C . LEU A 1 120 ? -9.663 6.082 -25.827 1.00 87.38 120 LEU A C 1
ATOM 929 O O . LEU A 1 120 ? -10.669 5.925 -25.141 1.00 87.38 120 LEU A O 1
ATOM 933 N N . LYS A 1 121 ? -8.440 6.153 -25.283 1.00 86.06 121 LYS A N 1
ATOM 934 C CA . LYS A 1 121 ? -8.161 6.053 -23.839 1.00 86.06 121 LYS A CA 1
ATOM 935 C C . LYS A 1 121 ? -8.811 7.175 -23.020 1.00 86.06 121 LYS A C 1
ATOM 937 O O . LYS A 1 121 ? -9.122 6.962 -21.854 1.00 86.06 121 LYS A O 1
ATOM 942 N N . ASN A 1 122 ? -9.041 8.334 -23.633 1.00 87.94 122 ASN A N 1
ATOM 943 C CA . ASN A 1 122 ? -9.692 9.486 -23.006 1.00 87.94 122 ASN A CA 1
ATOM 944 C C . ASN A 1 122 ? -11.220 9.511 -23.225 1.00 87.94 122 ASN A C 1
ATOM 946 O O . ASN A 1 122 ? -11.846 10.544 -23.009 1.00 87.94 122 ASN A O 1
ATOM 950 N N . SER A 1 123 ? -11.819 8.416 -23.703 1.00 86.69 123 SER A N 1
ATOM 951 C CA . SER A 1 123 ? -13.267 8.311 -23.906 1.00 86.69 123 SER A CA 1
ATOM 952 C C . SER A 1 123 ? -14.002 7.930 -22.619 1.00 86.69 123 SER A C 1
ATOM 954 O O . SER A 1 123 ? -13.531 7.076 -21.870 1.00 86.69 123 SER A O 1
ATOM 956 N N . ASP A 1 124 ? -15.207 8.477 -22.433 1.00 89.25 124 ASP A N 1
ATOM 957 C CA . ASP A 1 124 ? -16.133 8.099 -21.352 1.00 89.25 124 ASP A CA 1
ATOM 958 C C . ASP A 1 124 ? -16.751 6.697 -21.539 1.00 89.25 124 ASP A C 1
ATOM 960 O O . ASP A 1 124 ? -17.436 6.188 -20.656 1.00 89.25 124 ASP A O 1
ATOM 964 N N . ASN A 1 125 ? -16.538 6.055 -22.695 1.00 92.00 125 ASN A N 1
ATOM 965 C CA . ASN A 1 125 ? -17.006 4.697 -22.955 1.00 92.00 125 ASN A CA 1
ATOM 966 C C . ASN A 1 125 ? -15.936 3.672 -22.550 1.00 92.00 125 ASN A C 1
ATOM 968 O O . ASN A 1 125 ? -14.851 3.645 -23.131 1.00 92.00 125 ASN A O 1
ATOM 972 N N . ASP A 1 126 ? -16.269 2.770 -21.624 1.00 89.81 126 ASP A N 1
ATOM 973 C CA . ASP A 1 126 ? -15.354 1.739 -21.117 1.00 89.81 126 ASP A CA 1
ATOM 974 C C . ASP A 1 126 ? -14.767 0.826 -22.201 1.00 89.81 126 ASP A C 1
ATOM 976 O O . ASP A 1 126 ? -13.586 0.480 -22.144 1.00 89.81 126 ASP A O 1
ATOM 980 N N . LEU A 1 127 ? -15.544 0.463 -23.226 1.00 86.56 127 LEU A N 1
ATOM 981 C CA . LEU A 1 127 ? -15.044 -0.335 -24.346 1.00 86.56 127 LEU A CA 1
ATOM 982 C C . LEU A 1 127 ? -14.023 0.458 -25.169 1.00 86.56 127 LEU A C 1
ATOM 984 O O . LEU A 1 127 ? -12.964 -0.069 -25.507 1.00 86.56 127 LEU A O 1
ATOM 988 N N . ALA A 1 128 ? -14.317 1.727 -25.467 1.00 81.56 128 ALA A N 1
ATOM 989 C CA . ALA A 1 128 ? -13.392 2.607 -26.179 1.00 81.56 128 ALA A CA 1
ATOM 990 C C . ALA A 1 128 ? -12.118 2.845 -25.356 1.00 81.56 128 ALA A C 1
ATOM 992 O O . ALA A 1 128 ? -11.019 2.764 -25.896 1.00 81.56 128 ALA A O 1
ATOM 993 N N . ARG A 1 129 ? -12.249 3.022 -24.041 1.00 87.56 129 ARG A N 1
ATOM 994 C CA . ARG A 1 129 ? -11.135 3.186 -23.106 1.00 87.56 129 ARG A CA 1
ATOM 995 C C . ARG A 1 129 ? -10.230 1.952 -23.058 1.00 87.56 129 ARG A C 1
ATOM 997 O O . ARG A 1 129 ? -9.012 2.085 -23.186 1.00 87.56 129 ARG A O 1
ATOM 1004 N N . ASN A 1 130 ? -10.812 0.755 -22.962 1.00 85.75 130 ASN A N 1
ATOM 1005 C CA . ASN A 1 130 ? -10.078 -0.515 -22.966 1.00 85.75 130 ASN A CA 1
ATOM 1006 C C . ASN A 1 130 ? -9.371 -0.770 -24.308 1.00 85.75 130 ASN A C 1
ATOM 1008 O O . ASN A 1 130 ? -8.197 -1.148 -24.333 1.00 85.75 130 ASN A O 1
ATOM 1012 N N . LEU A 1 131 ? -10.050 -0.504 -25.429 1.00 80.31 131 LEU A N 1
ATOM 1013 C CA . LEU A 1 131 ? -9.448 -0.567 -26.766 1.00 80.31 131 LEU A CA 1
ATOM 1014 C C . LEU A 1 131 ? -8.340 0.479 -26.943 1.00 80.31 131 LEU A C 1
ATOM 1016 O O . LEU A 1 131 ? -7.318 0.187 -27.560 1.00 80.31 131 LEU A O 1
ATOM 1020 N N . GLY A 1 132 ? -8.508 1.671 -26.366 1.00 79.25 132 GLY A N 1
ATOM 1021 C CA . GLY A 1 132 ? -7.501 2.726 -26.345 1.00 79.25 132 GLY A CA 1
ATOM 1022 C C . GLY A 1 132 ? -6.231 2.306 -25.614 1.00 79.25 132 GLY A C 1
ATOM 1023 O O . GLY A 1 132 ? -5.134 2.478 -26.147 1.00 79.25 132 GLY A O 1
ATOM 1024 N N . GLY A 1 133 ? -6.374 1.666 -24.448 1.00 79.81 133 GLY A N 1
ATOM 1025 C CA . GLY A 1 133 ? -5.254 1.072 -23.714 1.00 79.81 133 GLY A CA 1
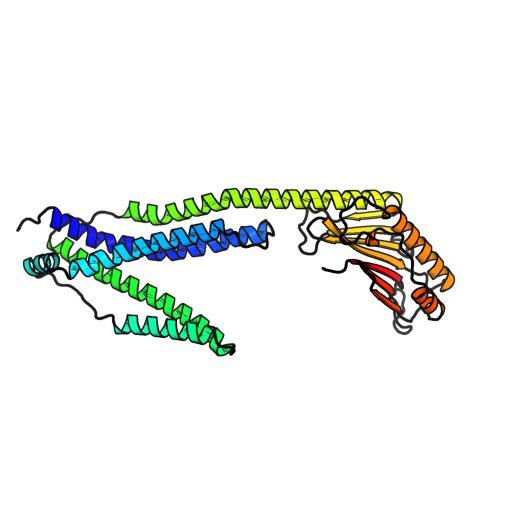ATOM 1026 C C . GLY A 1 133 ? -4.519 -0.001 -24.525 1.00 79.81 133 GLY A C 1
ATOM 1027 O O . GLY A 1 133 ? -3.294 0.038 -24.636 1.00 79.81 133 GLY A O 1
ATOM 1028 N N . ALA A 1 134 ? -5.253 -0.916 -25.166 1.00 79.62 134 ALA A N 1
ATOM 1029 C CA . ALA A 1 134 ? -4.662 -1.961 -26.004 1.00 79.62 134 ALA A CA 1
ATOM 1030 C C . ALA A 1 134 ? -3.942 -1.396 -27.245 1.00 79.62 134 ALA A C 1
ATOM 1032 O O . ALA A 1 134 ? -2.837 -1.832 -27.576 1.00 79.62 134 ALA A O 1
ATOM 1033 N N . ALA A 1 135 ? -4.532 -0.401 -27.913 1.00 79.19 135 ALA A N 1
ATOM 1034 C CA . ALA A 1 135 ? -3.947 0.250 -29.083 1.00 79.19 135 ALA A CA 1
ATOM 1035 C C . ALA A 1 135 ? -2.691 1.067 -28.735 1.00 79.19 135 ALA A C 1
ATOM 1037 O O . ALA A 1 135 ? -1.726 1.055 -29.497 1.00 79.19 135 ALA A O 1
ATOM 1038 N N . GLU A 1 136 ? -2.653 1.731 -27.576 1.00 82.88 136 GLU A N 1
ATOM 1039 C CA . GLU A 1 136 ? -1.452 2.432 -27.103 1.00 82.88 136 GLU A CA 1
ATOM 1040 C C . GLU A 1 136 ? -0.285 1.456 -26.873 1.00 82.88 136 GLU A C 1
ATOM 1042 O O . GLU A 1 136 ? 0.832 1.714 -27.334 1.00 82.88 136 GLU A O 1
ATOM 1047 N N . VAL A 1 137 ? -0.552 0.304 -26.243 1.00 83.06 137 VAL A N 1
ATOM 1048 C CA . VAL A 1 137 ? 0.444 -0.762 -26.040 1.00 83.06 137 VAL A CA 1
ATOM 1049 C C . VAL A 1 137 ? 0.915 -1.338 -27.377 1.00 83.06 137 VAL A C 1
ATOM 1051 O O . VAL A 1 137 ? 2.119 -1.446 -27.607 1.00 83.06 137 VAL A O 1
ATOM 1054 N N . ALA A 1 138 ? -0.007 -1.652 -28.291 1.00 78.62 138 ALA A N 1
ATOM 1055 C CA . ALA A 1 138 ? 0.333 -2.162 -29.618 1.00 78.62 138 ALA A CA 1
ATOM 1056 C C . ALA A 1 138 ? 1.176 -1.160 -30.427 1.00 78.62 138 ALA A C 1
ATOM 1058 O O . ALA A 1 138 ? 2.164 -1.546 -31.055 1.00 78.62 138 ALA A O 1
ATOM 1059 N N . GLY A 1 139 ? 0.842 0.134 -30.362 1.00 82.88 139 GLY A N 1
ATOM 1060 C CA . GLY A 1 139 ? 1.630 1.206 -30.968 1.00 82.88 139 GLY A CA 1
ATOM 1061 C C . GLY A 1 139 ? 3.045 1.289 -30.386 1.00 82.88 139 GLY A C 1
ATOM 1062 O O . GLY A 1 139 ? 4.013 1.385 -31.138 1.00 82.88 139 GLY A O 1
ATOM 1063 N N . ALA A 1 140 ? 3.194 1.183 -29.063 1.00 82.12 140 ALA A N 1
ATOM 1064 C CA . ALA A 1 140 ? 4.507 1.176 -28.415 1.00 82.12 140 ALA A CA 1
ATOM 1065 C C . ALA A 1 140 ? 5.363 -0.035 -28.834 1.00 82.12 140 ALA A C 1
ATOM 1067 O O . ALA A 1 140 ? 6.527 0.133 -29.203 1.00 82.12 140 ALA A O 1
ATOM 1068 N N . VAL A 1 141 ? 4.784 -1.242 -28.855 1.00 84.25 141 VAL A N 1
ATOM 1069 C CA . VAL A 1 141 ? 5.472 -2.463 -29.315 1.00 84.25 141 VAL A CA 1
ATOM 1070 C C . VAL A 1 141 ? 5.882 -2.340 -30.787 1.00 84.25 141 VAL A C 1
ATOM 1072 O O . VAL A 1 141 ? 7.023 -2.644 -31.139 1.00 84.25 141 VAL A O 1
ATOM 1075 N N . GLY A 1 142 ? 4.990 -1.828 -31.641 1.00 84.62 142 GLY A N 1
ATOM 1076 C CA . GLY A 1 142 ? 5.269 -1.587 -33.057 1.00 84.62 142 GLY A CA 1
ATOM 1077 C C . GLY A 1 142 ? 6.408 -0.586 -33.289 1.00 84.62 142 GLY A C 1
ATOM 1078 O O . GLY A 1 142 ? 7.246 -0.797 -34.169 1.00 84.62 142 GLY A O 1
ATOM 1079 N N . ALA A 1 143 ? 6.500 0.466 -32.469 1.00 86.88 143 ALA A N 1
ATOM 1080 C CA . ALA A 1 143 ? 7.599 1.432 -32.520 1.00 86.88 143 ALA A CA 1
ATOM 1081 C C . ALA A 1 143 ? 8.954 0.788 -32.189 1.00 86.88 143 ALA A C 1
ATOM 1083 O O . ALA A 1 143 ? 9.933 1.008 -32.905 1.00 86.88 143 ALA A O 1
ATOM 1084 N N . VAL A 1 144 ? 9.007 -0.039 -31.137 1.00 87.75 144 VAL A N 1
ATOM 1085 C CA . VAL A 1 144 ? 10.227 -0.759 -30.732 1.00 87.75 144 VAL A CA 1
ATOM 1086 C C . VAL A 1 144 ? 10.657 -1.754 -31.808 1.00 87.75 144 VAL A C 1
ATOM 1088 O O . VAL A 1 144 ? 11.836 -1.792 -32.160 1.00 87.75 144 VAL A O 1
ATOM 1091 N N . ALA A 1 145 ? 9.716 -2.508 -32.382 1.00 87.25 145 ALA A N 1
ATOM 1092 C CA . ALA A 1 145 ? 10.000 -3.442 -33.470 1.00 87.25 145 ALA A CA 1
ATOM 1093 C C . ALA A 1 145 ? 10.551 -2.720 -34.713 1.00 87.25 145 ALA A C 1
ATOM 1095 O O . ALA A 1 145 ? 11.581 -3.118 -35.254 1.00 87.25 145 ALA A O 1
ATOM 1096 N N . THR A 1 146 ? 9.934 -1.600 -35.106 1.00 88.56 146 THR A N 1
ATOM 1097 C CA . THR A 1 146 ? 10.403 -0.771 -36.230 1.00 88.56 146 THR A CA 1
ATOM 1098 C C . THR A 1 146 ? 11.811 -0.225 -35.972 1.00 88.56 146 THR A C 1
ATOM 1100 O O . THR A 1 146 ? 12.666 -0.244 -36.859 1.00 88.56 146 THR A O 1
ATOM 1103 N N . ALA A 1 147 ? 12.088 0.239 -34.749 1.00 88.88 147 ALA A N 1
ATOM 1104 C CA . ALA A 1 147 ? 13.419 0.695 -34.365 1.00 88.88 147 ALA A CA 1
ATOM 1105 C C . ALA A 1 147 ? 14.456 -0.437 -34.441 1.00 88.88 147 ALA A C 1
ATOM 1107 O O . ALA A 1 147 ? 15.532 -0.232 -35.003 1.00 88.88 147 ALA A O 1
ATOM 1108 N N . ALA A 1 148 ? 14.138 -1.631 -33.935 1.00 90.00 148 ALA A N 1
ATOM 1109 C CA . ALA A 1 148 ? 15.025 -2.792 -33.990 1.00 90.00 148 ALA A CA 1
ATOM 1110 C C . ALA A 1 148 ? 15.359 -3.193 -35.436 1.00 90.00 148 ALA A C 1
ATOM 1112 O O . ALA A 1 148 ? 16.531 -3.383 -35.767 1.00 90.00 148 ALA A O 1
ATOM 1113 N N . ASP A 1 149 ? 14.353 -3.226 -36.309 1.00 90.31 149 ASP A N 1
ATOM 1114 C CA . ASP A 1 149 ? 14.506 -3.489 -37.740 1.00 90.31 149 ASP A CA 1
ATOM 1115 C C . ASP A 1 149 ? 15.438 -2.474 -38.418 1.00 90.31 149 ASP A C 1
ATOM 1117 O O . ASP A 1 149 ? 16.344 -2.845 -39.169 1.00 90.31 149 ASP A O 1
ATOM 1121 N N . VAL A 1 150 ? 15.256 -1.182 -38.122 1.00 90.44 150 VAL A N 1
ATOM 1122 C CA . VAL A 1 150 ? 16.107 -0.103 -38.645 1.00 90.44 150 VAL A CA 1
ATOM 1123 C C . VAL A 1 150 ? 17.549 -0.233 -38.151 1.00 90.44 150 VAL A C 1
ATOM 1125 O O . VAL A 1 150 ? 18.487 -0.023 -38.929 1.00 90.44 150 VAL A O 1
ATOM 1128 N N . LEU A 1 151 ? 17.754 -0.575 -36.878 1.00 92.94 151 LEU A N 1
ATOM 1129 C CA . LEU A 1 151 ? 19.088 -0.796 -36.317 1.00 92.94 151 LEU A CA 1
ATOM 1130 C C . LEU A 1 151 ? 19.765 -2.016 -36.946 1.00 92.94 151 LEU A C 1
ATOM 1132 O O . LEU A 1 151 ? 20.945 -1.932 -37.284 1.00 92.94 151 LEU A O 1
ATOM 1136 N N . ALA A 1 152 ? 19.036 -3.116 -37.143 1.00 91.19 152 ALA A N 1
ATOM 1137 C CA . ALA A 1 152 ? 19.551 -4.333 -37.766 1.00 91.19 152 ALA A CA 1
ATOM 1138 C C . ALA A 1 152 ? 19.965 -4.095 -39.225 1.00 91.1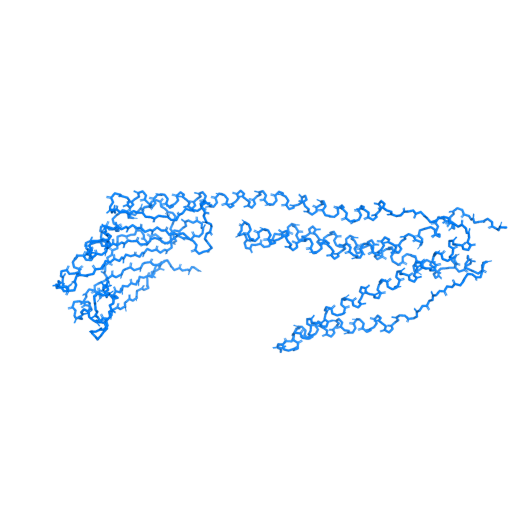9 152 ALA A C 1
ATOM 1140 O O . ALA A 1 152 ? 21.062 -4.480 -39.629 1.00 91.19 152 ALA A O 1
ATOM 1141 N N . GLU A 1 153 ? 19.136 -3.388 -39.998 1.00 91.94 153 GLU A N 1
ATOM 1142 C CA . GLU A 1 153 ? 19.451 -2.997 -41.375 1.00 91.94 153 GLU A CA 1
ATOM 1143 C C . GLU A 1 153 ? 20.691 -2.090 -41.431 1.00 91.94 153 GLU A C 1
ATOM 1145 O O . GLU A 1 153 ? 21.616 -2.323 -42.212 1.00 91.94 153 GLU A O 1
ATOM 1150 N N . THR A 1 154 ? 20.756 -1.095 -40.541 1.00 90.81 154 THR A N 1
ATOM 1151 C CA . THR A 1 154 ? 21.901 -0.180 -40.434 1.00 90.81 154 THR A CA 1
ATOM 1152 C C . THR A 1 154 ? 23.182 -0.925 -40.044 1.00 90.81 154 THR A C 1
ATOM 1154 O O . THR A 1 154 ? 24.245 -0.662 -40.607 1.00 90.81 154 THR A O 1
ATOM 1157 N N . ALA A 1 155 ? 23.095 -1.885 -39.120 1.00 91.62 155 ALA A N 1
ATOM 1158 C CA . ALA A 1 155 ? 24.218 -2.731 -38.732 1.00 91.62 155 ALA A CA 1
ATOM 1159 C C . ALA A 1 155 ? 24.699 -3.589 -39.905 1.00 91.62 155 ALA A C 1
ATOM 1161 O O . ALA A 1 155 ? 25.880 -3.546 -40.233 1.00 91.62 155 ALA A O 1
ATOM 1162 N N . SER A 1 156 ? 23.789 -4.293 -40.585 1.00 92.50 156 SER A N 1
ATOM 1163 C CA . SER A 1 156 ? 24.110 -5.143 -41.738 1.00 92.50 156 SER A CA 1
ATOM 1164 C C . SER A 1 156 ? 24.807 -4.353 -42.851 1.00 92.50 156 SER A C 1
ATOM 1166 O O . SER A 1 156 ? 25.806 -4.799 -43.413 1.00 92.50 156 SER A O 1
ATOM 1168 N N . ASN A 1 157 ? 24.327 -3.142 -43.135 1.00 92.00 157 ASN A N 1
ATOM 1169 C CA . ASN A 1 157 ? 24.927 -2.220 -44.099 1.00 92.00 157 ASN A CA 1
ATOM 1170 C C . ASN A 1 157 ? 26.362 -1.811 -43.722 1.00 92.00 157 ASN A C 1
ATOM 1172 O O . ASN A 1 157 ? 27.255 -1.797 -44.577 1.00 92.00 157 ASN A O 1
ATOM 1176 N N . ALA A 1 158 ? 26.602 -1.504 -42.442 1.00 91.38 158 ALA A N 1
ATOM 1177 C CA . ALA A 1 158 ? 27.932 -1.180 -41.932 1.00 91.38 158 ALA A CA 1
ATOM 1178 C C . ALA A 1 158 ? 28.873 -2.395 -41.938 1.00 91.38 158 ALA A C 1
ATOM 1180 O O . ALA A 1 158 ? 30.040 -2.265 -42.304 1.00 91.38 158 ALA A O 1
ATOM 1181 N N . GLU A 1 159 ? 28.371 -3.572 -41.562 1.00 92.75 159 GLU A N 1
ATOM 1182 C CA . GLU A 1 159 ? 29.132 -4.821 -41.525 1.00 92.75 159 GLU A CA 1
ATOM 1183 C C . GLU A 1 159 ? 29.521 -5.280 -42.937 1.00 92.75 159 GLU A C 1
ATOM 1185 O O . GLU A 1 159 ? 30.657 -5.700 -43.150 1.00 92.75 159 GLU A O 1
ATOM 1190 N N . ALA A 1 160 ? 28.647 -5.096 -43.934 1.00 92.38 160 ALA A N 1
ATOM 1191 C CA . ALA A 1 160 ? 28.979 -5.321 -45.342 1.00 92.38 160 ALA A CA 1
ATOM 1192 C C . ALA A 1 160 ? 30.159 -4.446 -45.801 1.00 92.38 160 ALA A C 1
ATOM 1194 O O . ALA A 1 160 ? 31.067 -4.929 -46.479 1.00 92.38 160 ALA A O 1
ATOM 1195 N N . MET A 1 161 ? 30.194 -3.179 -45.375 1.00 92.38 161 MET A N 1
ATOM 1196 C CA . MET A 1 161 ? 31.323 -2.281 -45.636 1.00 92.38 161 MET A CA 1
ATOM 1197 C C . MET A 1 161 ? 32.587 -2.725 -44.891 1.00 92.38 161 MET A C 1
ATOM 1199 O O . MET A 1 161 ? 33.663 -2.762 -45.482 1.00 92.38 161 MET A O 1
ATOM 1203 N N . ALA A 1 162 ? 32.482 -3.113 -43.617 1.00 92.56 162 ALA A N 1
ATOM 1204 C CA . ALA A 1 162 ? 33.621 -3.629 -42.861 1.00 92.56 162 ALA A CA 1
ATOM 1205 C C . ALA A 1 162 ? 34.231 -4.875 -43.521 1.00 92.56 162 ALA A C 1
ATOM 1207 O O . ALA A 1 162 ? 35.449 -4.942 -43.678 1.00 92.56 162 ALA A O 1
ATOM 1208 N N . ASN A 1 163 ? 33.391 -5.803 -43.986 1.00 91.62 163 ASN A N 1
ATOM 1209 C CA . ASN A 1 163 ? 33.813 -7.011 -44.690 1.00 91.62 163 ASN A CA 1
ATOM 1210 C C . ASN A 1 163 ? 34.480 -6.690 -46.034 1.00 91.62 163 ASN A C 1
ATOM 1212 O O . ASN A 1 163 ? 35.570 -7.192 -46.302 1.00 91.62 163 ASN A O 1
ATOM 1216 N N . ALA A 1 164 ? 33.880 -5.813 -46.848 1.00 90.25 164 ALA A N 1
ATOM 1217 C CA . ALA A 1 164 ? 34.433 -5.413 -48.146 1.00 90.25 164 ALA A CA 1
ATOM 1218 C C . ALA A 1 164 ? 35.819 -4.756 -48.023 1.00 90.25 164 ALA A C 1
ATOM 1220 O O . ALA A 1 164 ? 36.681 -4.938 -48.882 1.00 90.25 164 ALA A O 1
ATOM 1221 N N . TYR A 1 165 ? 36.048 -4.020 -46.935 1.00 89.69 165 TYR A N 1
ATOM 1222 C CA . TYR A 1 165 ? 37.306 -3.331 -46.665 1.00 89.69 165 TYR A CA 1
ATOM 1223 C C . TYR A 1 165 ? 38.275 -4.093 -45.738 1.00 89.69 165 TYR A C 1
ATOM 1225 O O . TYR A 1 165 ? 39.357 -3.582 -45.444 1.00 89.69 165 TYR A O 1
ATOM 1233 N N . GLY A 1 166 ? 37.916 -5.289 -45.255 1.00 88.94 166 GLY A N 1
ATOM 1234 C CA . GLY A 1 166 ? 38.736 -6.073 -44.320 1.00 88.94 166 GLY A CA 1
ATOM 1235 C C . GLY A 1 166 ? 38.951 -5.406 -42.951 1.00 88.94 166 GLY A C 1
ATOM 1236 O O . GLY A 1 166 ? 39.980 -5.615 -42.307 1.00 88.94 166 GLY A O 1
ATOM 1237 N N . VAL A 1 167 ? 38.016 -4.563 -42.506 1.00 92.81 167 VAL A N 1
ATOM 1238 C CA . VAL A 1 167 ? 38.097 -3.840 -41.231 1.00 92.81 167 VAL A CA 1
ATOM 1239 C C . VAL A 1 167 ? 37.583 -4.720 -40.097 1.00 92.81 167 VAL A C 1
ATOM 1241 O O . VAL A 1 167 ? 36.432 -5.145 -40.093 1.00 92.81 167 VAL A O 1
ATOM 1244 N N . THR A 1 168 ? 38.410 -4.937 -39.075 1.00 90.94 168 THR A N 1
ATOM 1245 C CA . THR A 1 168 ? 37.989 -5.654 -37.868 1.00 90.94 168 THR A CA 1
ATOM 1246 C C . THR A 1 168 ? 37.023 -4.809 -37.035 1.00 90.94 168 THR A C 1
ATOM 1248 O O . THR A 1 168 ? 37.288 -3.640 -36.726 1.00 90.94 168 THR A O 1
ATOM 1251 N N . ILE A 1 169 ? 35.890 -5.406 -36.661 1.00 90.12 169 ILE A N 1
ATOM 1252 C CA . ILE A 1 169 ? 34.860 -4.756 -35.848 1.00 90.12 169 ILE A CA 1
ATOM 1253 C C . ILE A 1 169 ? 35.251 -4.865 -34.366 1.00 90.12 169 ILE A C 1
ATOM 1255 O O . ILE A 1 169 ? 35.457 -5.975 -33.869 1.00 90.12 169 ILE A O 1
ATOM 1259 N N . PRO A 1 170 ? 35.356 -3.745 -33.631 1.00 90.00 170 PRO A N 1
ATOM 1260 C CA . PRO A 1 170 ? 35.682 -3.782 -32.212 1.00 90.00 170 PRO A CA 1
ATOM 1261 C C . PRO A 1 170 ? 34.513 -4.320 -31.371 1.00 90.00 170 PRO A C 1
ATOM 1263 O O . PRO A 1 170 ? 33.342 -4.091 -31.674 1.00 90.00 170 PRO A O 1
ATOM 1266 N N . SER A 1 171 ? 34.835 -5.006 -30.271 1.00 91.06 171 SER A N 1
ATOM 1267 C CA . SER A 1 171 ? 33.836 -5.493 -29.311 1.00 91.06 171 SER A CA 1
ATOM 1268 C C . SER A 1 171 ? 33.236 -4.351 -28.487 1.00 91.06 171 SER A C 1
ATOM 1270 O O . SER A 1 171 ? 33.960 -3.508 -27.957 1.00 91.06 171 SER A O 1
ATOM 1272 N N . VAL A 1 172 ? 31.913 -4.375 -28.312 1.00 92.38 172 VAL A N 1
ATOM 1273 C CA . VAL A 1 172 ? 31.146 -3.409 -27.501 1.00 92.38 172 VAL A CA 1
ATOM 1274 C C . VAL A 1 172 ? 30.786 -3.932 -26.106 1.00 92.38 172 VAL A C 1
ATOM 1276 O O . VAL A 1 172 ? 30.080 -3.260 -25.361 1.00 92.38 172 VAL A O 1
ATOM 1279 N N . LYS A 1 173 ? 31.285 -5.113 -25.705 1.00 92.88 173 LYS A N 1
ATOM 1280 C CA . LYS A 1 173 ? 30.874 -5.799 -24.461 1.00 92.88 173 LYS A CA 1
ATOM 1281 C C . LYS A 1 173 ? 30.947 -4.906 -23.215 1.00 92.88 173 LYS A C 1
ATOM 1283 O O . LYS A 1 173 ? 30.036 -4.923 -22.398 1.00 92.88 173 LYS A O 1
ATOM 1288 N N . LYS A 1 174 ? 32.006 -4.099 -23.081 1.00 93.12 174 LYS A N 1
ATOM 1289 C CA . LYS A 1 174 ? 32.180 -3.186 -21.935 1.00 93.12 174 LYS A CA 1
ATOM 1290 C C . LYS A 1 174 ? 31.125 -2.077 -21.897 1.00 93.12 174 LYS A C 1
ATOM 1292 O O . LYS A 1 174 ? 30.660 -1.733 -20.821 1.00 93.12 174 LYS A O 1
ATOM 1297 N N . GLN A 1 175 ? 30.749 -1.541 -23.057 1.00 92.56 175 GLN A N 1
ATOM 1298 C CA . GLN A 1 175 ? 29.727 -0.496 -23.164 1.00 92.56 175 GLN A CA 1
ATOM 1299 C C . GLN A 1 175 ? 28.345 -1.061 -22.851 1.00 92.56 175 GLN A C 1
ATOM 1301 O O . GLN A 1 175 ? 27.607 -0.440 -22.103 1.00 92.56 175 GLN A O 1
ATOM 1306 N N . ILE A 1 176 ? 28.043 -2.264 -23.350 1.00 91.56 176 ILE A N 1
ATOM 1307 C CA . ILE A 1 176 ? 26.796 -2.972 -23.038 1.00 91.56 176 ILE A CA 1
ATOM 1308 C C . ILE A 1 176 ? 26.681 -3.217 -21.529 1.00 91.56 176 ILE A C 1
ATOM 1310 O O . ILE A 1 176 ? 25.660 -2.888 -20.940 1.00 91.56 176 ILE A O 1
ATOM 1314 N N . ILE A 1 177 ? 27.737 -3.737 -20.889 1.00 92.31 177 ILE A N 1
ATOM 1315 C CA . ILE A 1 177 ? 27.737 -3.963 -19.434 1.00 92.31 177 ILE A CA 1
ATOM 1316 C C . ILE A 1 177 ? 27.560 -2.645 -18.676 1.00 92.31 177 ILE A C 1
ATOM 1318 O O . ILE A 1 177 ? 26.757 -2.589 -17.753 1.00 92.31 177 ILE A O 1
ATOM 1322 N N . ALA A 1 178 ? 28.276 -1.587 -19.064 1.00 92.75 178 ALA A N 1
ATOM 1323 C CA . ALA A 1 178 ? 28.155 -0.288 -18.408 1.00 92.75 178 ALA A CA 1
ATOM 1324 C C . ALA A 1 178 ? 26.730 0.274 -18.518 1.00 92.75 178 ALA A C 1
ATOM 1326 O O . ALA A 1 178 ? 26.181 0.727 -17.522 1.00 92.75 178 ALA A O 1
ATOM 1327 N N . LEU A 1 179 ? 26.127 0.189 -19.704 1.00 91.88 179 LEU A N 1
ATOM 1328 C CA . LEU A 1 179 ? 24.774 0.668 -19.965 1.00 91.88 179 LEU A CA 1
ATOM 1329 C C . LEU A 1 179 ? 23.713 -0.156 -19.232 1.00 91.88 179 LEU A C 1
ATOM 1331 O O . LEU A 1 179 ? 22.696 0.386 -18.840 1.00 91.88 179 LEU A O 1
ATOM 1335 N N . ALA A 1 180 ? 23.959 -1.448 -19.015 1.00 88.12 180 ALA A N 1
ATOM 1336 C CA . ALA A 1 180 ? 23.027 -2.304 -18.295 1.00 88.12 180 ALA A CA 1
ATOM 1337 C C . ALA A 1 180 ? 23.130 -2.161 -16.767 1.00 88.12 180 ALA A C 1
ATOM 1339 O O . ALA A 1 180 ? 22.127 -2.108 -16.063 1.00 88.12 180 ALA A O 1
ATOM 1340 N N . VAL A 1 181 ? 24.356 -2.132 -16.240 1.00 92.12 181 VAL A N 1
ATOM 1341 C CA . VAL A 1 181 ? 24.613 -2.289 -14.802 1.00 92.12 181 VAL A CA 1
ATOM 1342 C C . VAL A 1 181 ? 24.635 -0.948 -14.072 1.00 92.12 181 VAL A C 1
ATOM 1344 O O . VAL A 1 181 ? 24.151 -0.859 -12.946 1.00 92.12 181 VAL A O 1
ATOM 1347 N N . LEU A 1 182 ? 25.183 0.105 -14.686 1.00 93.06 182 LEU A N 1
ATOM 1348 C CA . LEU A 1 182 ? 25.348 1.397 -14.016 1.00 93.06 182 LEU A CA 1
ATOM 1349 C C . LEU A 1 182 ? 24.005 2.039 -13.622 1.00 93.06 182 LEU A C 1
ATOM 1351 O O . LEU A 1 182 ? 23.902 2.467 -12.473 1.00 93.06 182 LEU A O 1
ATOM 1355 N N . PRO A 1 183 ? 22.961 2.052 -14.475 1.00 91.12 183 PRO A N 1
ATOM 1356 C CA . PRO A 1 183 ? 21.644 2.563 -14.089 1.00 91.12 183 PRO A CA 1
ATOM 1357 C C . PRO A 1 183 ? 21.031 1.792 -12.918 1.00 91.12 183 PRO A C 1
ATOM 1359 O O . PRO A 1 183 ? 20.511 2.405 -11.991 1.00 91.12 183 PRO A O 1
ATOM 1362 N N . ALA A 1 184 ? 21.157 0.461 -12.912 1.00 90.56 184 ALA A N 1
ATOM 1363 C CA . ALA A 1 184 ? 20.657 -0.372 -11.822 1.00 90.56 184 ALA A CA 1
ATOM 1364 C C . ALA A 1 184 ? 21.374 -0.070 -10.495 1.00 90.56 184 ALA A C 1
ATOM 1366 O O . ALA A 1 184 ? 20.717 0.082 -9.471 1.00 90.56 184 ALA A O 1
ATOM 1367 N N . ILE A 1 185 ? 22.706 0.082 -10.508 1.00 93.06 185 ILE A N 1
ATOM 1368 C CA . ILE A 1 185 ? 23.480 0.463 -9.314 1.00 93.06 185 ILE A CA 1
ATOM 1369 C C . ILE A 1 185 ? 23.053 1.839 -8.800 1.00 93.06 185 ILE A C 1
ATOM 1371 O O . ILE A 1 185 ? 22.865 2.003 -7.597 1.00 93.06 185 ILE A O 1
ATOM 1375 N N . VAL A 1 186 ? 22.901 2.824 -9.692 1.00 92.94 186 VAL A N 1
ATOM 1376 C CA . VAL A 1 186 ? 22.474 4.178 -9.310 1.00 92.94 186 VAL A CA 1
ATOM 1377 C C . VAL A 1 186 ? 21.079 4.141 -8.692 1.00 92.94 186 VAL A C 1
ATOM 1379 O O . VAL A 1 186 ? 20.879 4.730 -7.633 1.00 92.94 186 VAL A O 1
ATOM 1382 N N . LEU A 1 187 ? 20.139 3.415 -9.306 1.00 89.81 187 LEU A N 1
ATOM 1383 C CA . LEU A 1 187 ? 18.777 3.310 -8.793 1.00 89.81 187 LEU A CA 1
ATOM 1384 C C . LEU A 1 187 ? 18.760 2.630 -7.417 1.00 89.81 187 LEU A C 1
ATOM 1386 O O . LEU A 1 187 ? 18.207 3.182 -6.472 1.00 89.81 187 LEU A O 1
ATOM 1390 N N . LEU A 1 188 ? 19.455 1.500 -7.257 1.00 90.12 188 LEU A N 1
ATOM 1391 C CA . LEU A 1 188 ? 19.589 0.832 -5.958 1.00 90.12 188 LEU A CA 1
ATOM 1392 C C . LEU A 1 188 ? 20.245 1.735 -4.904 1.00 90.12 188 LEU A C 1
ATOM 1394 O O . LEU A 1 188 ? 19.794 1.767 -3.764 1.00 90.12 188 LEU A O 1
ATOM 1398 N N . GLY A 1 189 ? 21.269 2.506 -5.276 1.00 91.44 189 GLY A N 1
ATOM 1399 C CA . GLY A 1 189 ? 21.932 3.454 -4.379 1.00 91.44 189 GLY A CA 1
ATOM 1400 C C . GLY A 1 189 ? 21.011 4.565 -3.865 1.00 91.44 189 GLY A C 1
ATOM 1401 O O . GLY A 1 189 ? 21.219 5.051 -2.757 1.00 91.44 189 GLY A O 1
ATOM 1402 N N . VAL A 1 190 ? 19.981 4.936 -4.631 1.00 90.38 190 VAL A N 1
ATOM 1403 C CA . VAL A 1 190 ? 18.944 5.889 -4.204 1.00 90.38 190 VAL A CA 1
ATOM 1404 C C . VAL A 1 190 ? 17.902 5.218 -3.303 1.00 90.38 190 VAL A C 1
ATOM 1406 O O . VAL A 1 190 ? 17.494 5.818 -2.311 1.00 90.38 190 VAL A O 1
ATOM 1409 N N . TYR A 1 191 ? 17.511 3.975 -3.599 1.00 87.31 191 TYR A N 1
ATOM 1410 C CA . TYR A 1 191 ? 16.484 3.250 -2.839 1.00 87.31 191 TYR A CA 1
ATOM 1411 C C . TYR A 1 191 ? 16.980 2.669 -1.507 1.00 87.31 191 TYR A C 1
ATOM 1413 O O . TYR A 1 191 ? 16.206 2.588 -0.561 1.00 87.31 191 TYR A O 1
ATOM 1421 N N . ILE A 1 192 ? 18.256 2.287 -1.377 1.00 88.88 192 ILE A N 1
ATOM 1422 C CA . ILE A 1 192 ? 18.775 1.696 -0.128 1.00 88.88 192 ILE A CA 1
ATOM 1423 C C . ILE A 1 192 ? 18.604 2.642 1.078 1.00 88.88 192 ILE A C 1
ATOM 1425 O O . ILE A 1 192 ? 18.015 2.211 2.070 1.00 88.88 192 ILE A O 1
ATOM 1429 N N . PRO A 1 193 ? 19.050 3.917 1.035 1.00 87.25 193 PRO A N 1
ATOM 1430 C CA . PRO A 1 193 ? 18.814 4.851 2.137 1.00 87.25 193 PRO A CA 1
ATOM 1431 C C . PRO A 1 193 ? 17.327 5.065 2.425 1.00 87.25 193 PRO A C 1
ATOM 1433 O O . PRO A 1 193 ? 16.948 5.229 3.580 1.00 87.25 193 PRO A O 1
ATOM 1436 N N . GLN A 1 194 ? 16.487 5.022 1.388 1.00 81.06 194 GLN A N 1
ATOM 1437 C CA . GLN A 1 194 ? 15.038 5.170 1.526 1.00 81.06 194 GLN A CA 1
ATOM 1438 C C . GLN A 1 194 ? 14.423 3.985 2.263 1.00 81.06 194 GLN A C 1
ATOM 1440 O O . GLN A 1 194 ? 13.632 4.192 3.170 1.00 81.06 194 GLN A O 1
ATOM 1445 N N . PHE A 1 195 ? 14.824 2.754 1.948 1.00 86.44 195 PHE A N 1
ATOM 1446 C CA . PHE A 1 195 ? 14.354 1.574 2.674 1.00 86.44 195 PHE A CA 1
ATOM 1447 C C . PHE A 1 195 ? 14.804 1.581 4.135 1.00 86.44 195 PHE A C 1
ATOM 1449 O O . PHE A 1 195 ? 14.044 1.190 5.015 1.00 86.44 195 PHE A O 1
ATOM 1456 N N . VAL A 1 196 ? 16.015 2.070 4.415 1.00 88.25 196 VAL A N 1
ATOM 1457 C CA . VAL A 1 196 ? 16.478 2.265 5.796 1.00 88.25 196 VAL A CA 1
ATOM 1458 C C . VAL A 1 196 ? 15.615 3.303 6.514 1.00 88.25 196 VAL A C 1
ATOM 1460 O O . VAL A 1 196 ? 15.196 3.066 7.644 1.00 88.25 196 VAL A O 1
ATOM 1463 N N . GLN A 1 197 ? 15.317 4.430 5.865 1.00 86.38 197 GLN A N 1
ATOM 1464 C CA . GLN A 1 197 ? 14.446 5.458 6.428 1.00 86.38 197 GLN A CA 1
ATOM 1465 C C . GLN A 1 197 ? 13.025 4.930 6.665 1.00 86.38 197 GLN A C 1
ATOM 1467 O O . GLN A 1 197 ? 12.523 5.061 7.776 1.00 86.38 197 GLN A O 1
ATOM 1472 N N . GLY A 1 198 ? 12.411 4.286 5.671 1.00 85.44 198 GLY A N 1
ATOM 1473 C CA . GLY A 1 198 ? 11.073 3.701 5.778 1.00 85.44 198 GLY A CA 1
ATOM 1474 C C . GLY A 1 198 ? 10.989 2.645 6.878 1.00 85.44 198 GLY A C 1
ATOM 1475 O O . GLY A 1 198 ? 10.040 2.645 7.657 1.00 85.44 198 GLY A O 1
ATOM 1476 N N . ASN A 1 199 ? 12.023 1.811 7.031 1.00 87.81 199 ASN A N 1
ATOM 1477 C CA . ASN A 1 199 ? 12.115 0.884 8.154 1.00 87.81 199 ASN A CA 1
ATOM 1478 C C . ASN A 1 199 ? 12.187 1.616 9.501 1.00 87.81 199 ASN A C 1
ATOM 1480 O O . ASN A 1 199 ? 11.477 1.248 10.428 1.00 87.81 199 ASN A O 1
ATOM 1484 N N . ASN A 1 200 ? 13.028 2.644 9.625 1.00 88.94 200 ASN A N 1
ATOM 1485 C CA . ASN A 1 200 ? 13.152 3.400 10.873 1.00 88.94 200 ASN A CA 1
ATOM 1486 C C . ASN A 1 200 ? 11.841 4.109 11.242 1.00 88.94 200 ASN A C 1
ATOM 1488 O O . ASN A 1 200 ? 11.455 4.099 12.406 1.00 88.94 200 ASN A O 1
ATOM 1492 N N . GLU A 1 201 ? 11.146 4.685 10.261 1.00 87.38 201 GLU A N 1
ATOM 1493 C CA . GLU A 1 201 ? 9.834 5.310 10.452 1.00 87.38 201 GLU A CA 1
ATOM 1494 C C . GLU A 1 201 ? 8.776 4.283 10.866 1.00 87.38 201 GLU A C 1
ATOM 1496 O O . GLU A 1 201 ? 8.040 4.530 11.818 1.00 87.38 201 GLU A O 1
ATOM 1501 N N . LEU A 1 202 ? 8.729 3.113 10.219 1.00 87.88 202 LEU A N 1
ATOM 1502 C CA . LEU A 1 202 ? 7.824 2.029 10.606 1.00 87.88 202 LEU A CA 1
ATOM 1503 C C . LEU A 1 202 ? 8.090 1.565 12.043 1.00 87.88 202 LEU A C 1
ATOM 1505 O O . LEU A 1 202 ? 7.151 1.403 12.817 1.00 87.88 202 LEU A O 1
ATOM 1509 N N . GLN A 1 203 ? 9.358 1.369 12.411 1.00 88.75 203 GLN A N 1
ATOM 1510 C CA . GLN A 1 203 ? 9.733 0.977 13.771 1.00 88.75 203 GLN A CA 1
ATOM 1511 C C . GLN A 1 203 ? 9.361 2.056 14.793 1.00 88.75 203 GLN A C 1
ATOM 1513 O O . GLN A 1 203 ? 8.836 1.728 15.851 1.00 88.75 203 GLN A O 1
ATOM 1518 N N . ALA A 1 204 ? 9.566 3.336 14.471 1.00 90.38 204 ALA A N 1
ATOM 1519 C CA . ALA A 1 204 ? 9.162 4.440 15.336 1.00 90.38 204 ALA A CA 1
ATOM 1520 C C . ALA A 1 204 ? 7.637 4.499 15.527 1.00 90.38 204 ALA A C 1
ATOM 1522 O O . ALA A 1 204 ? 7.181 4.698 16.647 1.00 90.38 204 ALA A O 1
ATOM 1523 N N . ARG A 1 205 ? 6.850 4.269 14.466 1.00 89.69 205 ARG A N 1
ATOM 1524 C CA . ARG A 1 205 ? 5.380 4.197 14.556 1.00 89.69 205 ARG A CA 1
ATOM 1525 C C . ARG A 1 205 ? 4.911 3.008 15.385 1.00 89.69 205 ARG A C 1
ATOM 1527 O O . ARG A 1 205 ? 4.068 3.184 16.253 1.00 89.69 205 ARG A O 1
ATOM 1534 N N . LYS A 1 206 ? 5.490 1.820 15.173 1.00 91.31 206 LYS A N 1
ATOM 1535 C CA . LYS A 1 206 ? 5.209 0.635 16.002 1.00 91.31 206 LYS A CA 1
ATOM 1536 C C . LYS A 1 206 ? 5.516 0.899 17.473 1.00 91.31 206 LYS A C 1
ATOM 1538 O O . LYS A 1 206 ? 4.705 0.560 18.321 1.00 91.31 206 LYS A O 1
ATOM 1543 N N . ALA A 1 207 ? 6.651 1.535 17.761 1.00 92.81 207 ALA A N 1
ATOM 1544 C CA . ALA A 1 207 ? 7.034 1.883 19.123 1.00 92.81 207 ALA A CA 1
ATOM 1545 C C . ALA A 1 207 ? 6.076 2.890 19.762 1.00 92.81 207 ALA A C 1
ATOM 1547 O O . ALA A 1 207 ? 5.647 2.668 20.890 1.00 92.81 207 ALA A O 1
ATOM 1548 N N . ALA A 1 208 ? 5.700 3.943 19.032 1.00 92.00 208 ALA A N 1
ATOM 1549 C CA . ALA A 1 208 ? 4.722 4.916 19.502 1.00 92.00 208 ALA A CA 1
ATOM 1550 C C . ALA A 1 208 ? 3.367 4.249 19.780 1.00 92.00 208 ALA A C 1
ATOM 1552 O O . ALA A 1 208 ? 2.833 4.405 20.870 1.00 92.00 208 ALA A O 1
ATOM 1553 N N . ALA A 1 209 ? 2.849 3.441 18.850 1.00 94.31 209 ALA A N 1
ATOM 1554 C CA . ALA A 1 209 ? 1.594 2.723 19.052 1.00 94.31 209 ALA A CA 1
ATOM 1555 C C . ALA A 1 209 ? 1.662 1.756 20.243 1.00 94.31 209 ALA A C 1
ATOM 1557 O O . ALA A 1 209 ? 0.756 1.744 21.069 1.00 94.31 209 ALA A O 1
ATOM 1558 N N . ALA A 1 210 ? 2.753 0.996 20.379 1.00 94.94 210 ALA A N 1
ATOM 1559 C CA . ALA A 1 210 ? 2.935 0.066 21.490 1.00 94.94 210 ALA A CA 1
ATOM 1560 C C . ALA A 1 210 ? 2.977 0.787 22.847 1.00 94.94 210 ALA A C 1
ATOM 1562 O O . ALA A 1 210 ? 2.418 0.284 23.815 1.00 94.94 210 ALA A O 1
ATOM 1563 N N . GLU A 1 211 ? 3.590 1.973 22.921 1.00 95.25 211 GLU A N 1
ATOM 1564 C CA . GLU A 1 211 ? 3.585 2.806 24.130 1.00 95.25 211 GLU A CA 1
ATOM 1565 C C . GLU A 1 211 ? 2.163 3.253 24.501 1.00 95.25 211 GLU A C 1
ATOM 1567 O O . GLU A 1 211 ? 1.759 3.115 25.653 1.00 95.25 211 GLU A O 1
ATOM 1572 N N . GLN A 1 212 ? 1.377 3.717 23.523 1.00 96.06 212 GLN A N 1
ATOM 1573 C CA . GLN A 1 212 ? -0.019 4.118 23.747 1.00 96.06 212 GLN A CA 1
ATOM 1574 C C . GLN A 1 212 ? -0.884 2.945 24.221 1.00 96.06 212 GLN A C 1
ATOM 1576 O O . GLN A 1 212 ? -1.670 3.087 25.160 1.00 96.06 212 GLN A O 1
ATOM 1581 N N . LEU A 1 213 ? -0.709 1.776 23.600 1.00 95.69 213 LEU A N 1
ATOM 1582 C CA . LEU A 1 213 ? -1.429 0.568 23.980 1.00 95.69 213 LEU A CA 1
ATOM 1583 C C . LEU A 1 213 ? -1.041 0.090 25.384 1.00 95.69 213 LEU A C 1
ATOM 1585 O O . LEU A 1 213 ? -1.924 -0.265 26.159 1.00 95.69 213 LEU A O 1
ATOM 1589 N N . ALA A 1 214 ? 0.247 0.133 25.735 1.00 96.00 214 ALA A N 1
ATOM 1590 C CA . ALA A 1 214 ? 0.726 -0.249 27.061 1.00 96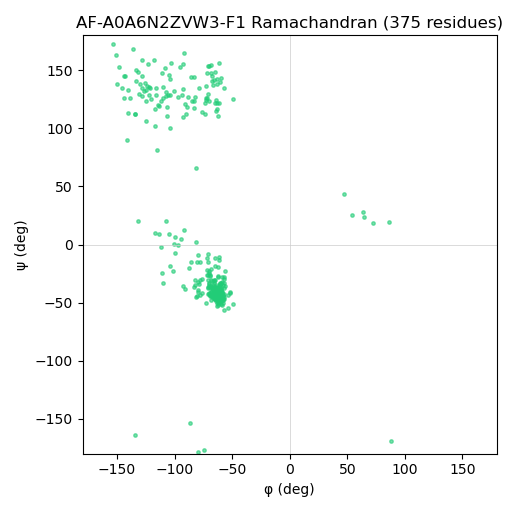.00 214 ALA A CA 1
ATOM 1591 C C . ALA A 1 214 ? 0.135 0.645 28.162 1.00 96.00 214 ALA A C 1
ATOM 1593 O O . ALA A 1 214 ? -0.364 0.130 29.155 1.00 96.00 214 ALA A O 1
ATOM 1594 N N . ILE A 1 215 ? 0.100 1.969 27.960 1.00 96.19 215 ILE A N 1
ATOM 1595 C CA . ILE A 1 215 ? -0.508 2.907 28.922 1.00 96.19 215 ILE A CA 1
ATOM 1596 C C . ILE A 1 215 ? -1.992 2.577 29.147 1.00 96.19 215 ILE A C 1
ATOM 1598 O O . ILE A 1 215 ? -2.468 2.572 30.284 1.00 96.19 215 ILE A O 1
ATOM 1602 N N . ALA A 1 216 ? -2.733 2.292 28.074 1.00 96.31 216 ALA A N 1
ATOM 1603 C CA . ALA A 1 216 ? -4.146 1.940 28.169 1.00 96.31 216 ALA A CA 1
ATOM 1604 C C . ALA A 1 216 ? -4.385 0.555 28.788 1.00 96.31 216 ALA A C 1
ATOM 1606 O O . ALA A 1 216 ? -5.324 0.390 29.568 1.00 96.31 216 ALA A O 1
ATOM 1607 N N . GLN A 1 217 ? -3.530 -0.424 28.487 1.00 96.69 217 GLN A N 1
ATOM 1608 C CA . GLN A 1 217 ? -3.561 -1.738 29.121 1.00 96.69 217 GLN A CA 1
ATOM 1609 C C . GLN A 1 217 ? -3.305 -1.624 30.630 1.00 96.69 217 GLN A C 1
ATOM 1611 O O . GLN A 1 217 ? -4.138 -2.081 31.412 1.00 96.69 217 GLN A O 1
ATOM 1616 N N . ASP A 1 218 ? -2.222 -0.955 31.036 1.00 96.69 218 ASP A N 1
ATOM 1617 C CA . ASP A 1 218 ? -1.843 -0.754 32.441 1.00 96.69 218 ASP A CA 1
ATOM 1618 C C . ASP A 1 218 ? -2.952 -0.050 33.240 1.00 96.69 218 ASP A C 1
ATOM 1620 O O . ASP A 1 218 ? -3.145 -0.317 34.427 1.00 96.69 218 ASP A O 1
ATOM 1624 N N . ALA A 1 219 ? -3.713 0.844 32.598 1.00 96.00 219 ALA A N 1
ATOM 1625 C CA . ALA A 1 219 ? -4.855 1.504 33.221 1.00 96.00 219 ALA A CA 1
ATOM 1626 C C . ALA A 1 219 ? -6.036 0.547 33.465 1.00 96.00 219 ALA A C 1
ATOM 1628 O O . ALA A 1 219 ? -6.734 0.679 34.472 1.00 96.00 219 ALA A O 1
ATOM 1629 N N . LEU A 1 220 ? -6.266 -0.417 32.569 1.00 96.12 220 LEU A N 1
ATOM 1630 C CA . LEU A 1 220 ? -7.368 -1.377 32.666 1.00 96.12 220 LEU A CA 1
ATOM 1631 C C . LEU A 1 220 ? -7.059 -2.563 33.590 1.00 96.12 220 LEU A C 1
ATOM 1633 O O . LEU A 1 220 ? -7.983 -3.079 34.221 1.00 96.12 220 LEU A O 1
ATOM 1637 N N . GLU A 1 221 ? -5.794 -2.979 33.705 1.00 95.62 221 GLU A N 1
ATOM 1638 C CA . GLU A 1 221 ? -5.371 -4.146 34.500 1.00 95.62 221 GLU A CA 1
ATOM 1639 C C . GLU A 1 221 ? -5.869 -4.149 35.962 1.00 95.62 221 GLU A C 1
ATOM 1641 O O . GLU A 1 221 ? -6.310 -5.199 36.427 1.00 95.62 221 GLU A O 1
ATOM 1646 N N . PRO A 1 222 ? -5.880 -3.026 36.710 1.00 94.81 222 PRO A N 1
ATOM 1647 C CA . PRO A 1 222 ? -6.387 -3.012 38.083 1.00 94.81 222 PRO A CA 1
ATOM 1648 C C . PRO A 1 222 ? -7.908 -3.177 38.201 1.00 94.81 222 PRO A C 1
ATOM 1650 O O . PRO A 1 222 ? -8.397 -3.532 39.274 1.00 94.81 222 PRO A O 1
ATOM 1653 N N . ALA A 1 223 ? -8.656 -2.852 37.143 1.00 92.75 223 ALA A N 1
ATOM 1654 C CA . ALA A 1 223 ? -10.119 -2.854 37.135 1.00 92.75 223 ALA A CA 1
ATOM 1655 C C . ALA A 1 223 ? -10.716 -4.100 36.460 1.00 92.75 223 ALA A C 1
ATOM 1657 O O . ALA A 1 223 ? -11.867 -4.438 36.730 1.00 92.75 223 ALA A O 1
ATOM 1658 N N . CYS A 1 224 ? -9.955 -4.767 35.591 1.00 94.44 224 CYS A N 1
ATOM 1659 C CA . CYS A 1 224 ? -10.406 -5.900 34.787 1.00 94.44 224 CYS A CA 1
ATOM 1660 C C . CYS A 1 224 ? -9.861 -7.230 35.327 1.00 94.44 224 CYS A C 1
ATOM 1662 O O . CYS A 1 224 ? -8.725 -7.312 35.781 1.00 94.44 224 CYS A O 1
ATOM 1664 N N . GLU A 1 225 ? -10.643 -8.304 35.213 1.00 93.69 225 GLU A N 1
ATOM 1665 C CA . GLU A 1 225 ? -10.180 -9.674 35.476 1.00 93.69 225 GLU A CA 1
ATOM 1666 C C . GLU A 1 225 ? -9.123 -10.118 34.456 1.00 93.69 225 GLU A C 1
ATOM 1668 O O . GLU A 1 225 ? -8.207 -10.876 34.782 1.00 93.69 225 GLU A O 1
ATOM 1673 N N . ARG A 1 226 ? -9.250 -9.638 33.214 1.00 93.06 226 ARG A N 1
ATOM 1674 C CA . ARG A 1 226 ? -8.340 -9.944 32.110 1.00 93.06 226 ARG A CA 1
ATOM 1675 C C . ARG A 1 226 ? -8.274 -8.780 31.133 1.00 93.06 226 ARG A C 1
ATOM 1677 O O . ARG A 1 226 ? -9.306 -8.236 30.753 1.00 93.06 226 ARG A O 1
ATOM 1684 N N . VAL A 1 227 ? -7.076 -8.455 30.660 1.00 95.62 227 VAL A N 1
ATOM 1685 C CA . VAL A 1 227 ? -6.864 -7.506 29.560 1.00 95.62 227 VAL A CA 1
ATOM 1686 C C . VAL A 1 227 ? -6.110 -8.219 28.444 1.00 95.62 227 VAL A C 1
ATOM 1688 O O . VAL A 1 227 ? -5.182 -8.982 28.708 1.00 95.62 227 VAL A O 1
ATOM 1691 N N . ALA A 1 228 ? -6.540 -8.024 27.202 1.00 93.75 228 ALA A N 1
ATOM 1692 C CA . ALA A 1 228 ? -5.828 -8.478 26.015 1.00 93.75 228 ALA A CA 1
ATOM 1693 C C . ALA A 1 228 ? -5.632 -7.293 25.069 1.00 93.75 228 ALA A C 1
ATOM 1695 O O . ALA A 1 228 ? -6.581 -6.564 24.791 1.00 93.75 228 ALA A O 1
ATOM 1696 N N . ALA A 1 229 ? -4.412 -7.116 24.581 1.00 94.50 229 ALA A N 1
ATOM 1697 C CA . ALA A 1 229 ? -4.031 -6.041 23.678 1.00 94.50 229 ALA A CA 1
ATOM 1698 C C . ALA A 1 229 ? -3.312 -6.626 22.460 1.00 94.50 229 ALA A C 1
ATOM 1700 O O . ALA A 1 229 ? -2.580 -7.609 22.587 1.00 94.50 229 ALA A O 1
ATOM 1701 N N . ASP A 1 230 ? -3.523 -6.020 21.295 1.00 94.06 230 ASP A N 1
ATOM 1702 C CA . ASP A 1 230 ? -2.715 -6.302 20.110 1.00 94.06 230 ASP A CA 1
ATOM 1703 C C . ASP A 1 230 ? -1.255 -5.863 20.343 1.00 94.06 230 ASP A C 1
ATOM 1705 O O . ASP A 1 230 ? -1.000 -4.872 21.028 1.00 94.06 230 ASP A O 1
ATOM 1709 N N . ASP A 1 231 ? -0.288 -6.556 19.730 1.00 91.38 231 ASP A N 1
ATOM 1710 C CA . ASP A 1 231 ? 1.126 -6.158 19.745 1.00 91.38 231 ASP A CA 1
ATOM 1711 C C . ASP A 1 231 ? 1.550 -5.602 18.368 1.00 91.38 231 ASP A C 1
ATOM 1713 O O . ASP A 1 231 ? 1.705 -6.369 17.405 1.00 91.38 231 ASP A O 1
ATOM 1717 N N . PRO A 1 232 ? 1.815 -4.282 18.253 1.00 91.56 232 PRO A N 1
ATOM 1718 C CA . PRO A 1 232 ? 2.319 -3.672 17.022 1.00 91.56 232 PRO A CA 1
ATOM 1719 C C . PRO A 1 232 ? 3.619 -4.289 16.482 1.00 91.56 232 PRO A C 1
ATOM 1721 O O . PRO A 1 232 ? 3.922 -4.162 15.286 1.00 91.56 232 PRO A O 1
ATOM 1724 N N . TYR A 1 233 ? 4.425 -4.947 17.319 1.00 88.81 233 TYR A N 1
ATOM 1725 C CA . TYR A 1 233 ? 5.652 -5.619 16.896 1.00 88.81 233 TYR A CA 1
ATOM 1726 C C . TYR A 1 233 ? 5.391 -6.977 16.241 1.00 88.81 233 TYR A C 1
ATOM 1728 O O . TYR A 1 233 ? 6.099 -7.294 15.278 1.00 88.81 233 TYR A O 1
ATOM 1736 N N . GLU A 1 234 ? 4.372 -7.722 16.678 1.00 85.50 234 GLU A N 1
ATOM 1737 C CA . GLU A 1 234 ? 4.006 -9.022 16.099 1.00 85.50 234 GLU A CA 1
ATOM 1738 C C . GLU A 1 234 ? 3.342 -8.868 14.728 1.00 85.50 234 GLU A C 1
ATOM 1740 O O . GLU A 1 234 ? 3.782 -9.480 13.749 1.00 85.50 234 GLU A O 1
ATOM 1745 N N . SER A 1 235 ? 2.333 -8.000 14.620 1.00 78.12 235 SER A N 1
ATOM 1746 C CA . SER A 1 235 ? 1.601 -7.772 13.372 1.00 78.12 235 SER A CA 1
ATOM 1747 C C . SER A 1 235 ? 1.260 -6.304 13.157 1.00 78.12 235 SER A C 1
ATOM 1749 O O . SER A 1 235 ? 0.757 -5.614 14.034 1.00 78.12 235 SER A O 1
ATOM 1751 N N . TYR A 1 236 ? 1.531 -5.819 11.942 1.00 77.50 236 TYR A N 1
ATOM 1752 C CA . TYR A 1 236 ? 1.028 -4.519 11.506 1.00 77.50 236 TYR A CA 1
ATOM 1753 C C . TYR A 1 236 ? -0.410 -4.682 11.006 1.00 77.50 236 TYR A C 1
ATOM 1755 O O . TYR A 1 236 ? -0.662 -5.511 10.129 1.00 77.50 236 TYR A O 1
ATOM 1763 N N . HIS A 1 237 ? -1.326 -3.876 11.535 1.00 80.12 237 HIS A N 1
ATOM 1764 C CA . HIS A 1 237 ? -2.731 -3.863 11.144 1.00 80.12 237 HIS A CA 1
ATOM 1765 C C . HIS A 1 237 ? -3.060 -2.538 10.458 1.00 80.12 237 HIS A C 1
ATOM 1767 O O . HIS A 1 237 ? -2.947 -1.475 11.059 1.00 80.12 237 HIS A O 1
ATOM 1773 N N . ASP A 1 238 ? -3.482 -2.584 9.193 1.00 79.75 238 ASP A N 1
ATOM 1774 C CA . ASP A 1 238 ? -3.830 -1.394 8.402 1.00 79.75 238 ASP A CA 1
ATOM 1775 C C . ASP A 1 238 ? -5.140 -0.719 8.851 1.00 79.75 238 ASP A C 1
ATOM 1777 O O . ASP A 1 238 ? -5.397 0.437 8.506 1.00 79.75 238 ASP A O 1
ATOM 1781 N N . TYR A 1 239 ? -5.942 -1.431 9.645 1.00 82.31 239 TYR A N 1
ATOM 1782 C CA . TYR A 1 239 ? -7.132 -0.939 10.336 1.00 82.31 239 TYR A CA 1
ATOM 1783 C C . TYR A 1 239 ? -6.867 -0.483 11.781 1.00 82.31 239 TYR A C 1
ATOM 1785 O O . TYR A 1 239 ? -7.822 -0.118 12.466 1.00 82.31 239 TYR A O 1
ATOM 1793 N N . GLY A 1 240 ? -5.606 -0.480 12.229 1.00 90.44 240 GLY A N 1
ATOM 1794 C CA . GLY A 1 240 ? -5.216 -0.090 13.583 1.00 90.44 240 GLY A CA 1
ATOM 1795 C C . GLY A 1 240 ? -5.254 -1.234 14.597 1.00 90.44 240 GLY A C 1
ATOM 1796 O O . GLY A 1 240 ? -5.372 -2.401 14.225 1.00 90.44 240 GLY A O 1
ATOM 1797 N N . TYR A 1 241 ? -5.129 -0.893 15.876 1.00 95.12 241 TYR A N 1
ATOM 1798 C CA . TYR A 1 241 ? -4.916 -1.842 16.972 1.00 95.12 241 TYR A CA 1
ATOM 1799 C C . TYR A 1 241 ? -6.057 -1.815 17.983 1.00 95.12 241 TYR A C 1
ATOM 1801 O O . TYR A 1 241 ? -6.807 -0.840 18.072 1.00 95.12 241 TYR A O 1
ATOM 1809 N N . ARG A 1 242 ? -6.198 -2.890 18.757 1.00 95.38 242 ARG A N 1
ATOM 1810 C CA . ARG A 1 242 ? -7.289 -3.051 19.715 1.00 95.38 242 ARG A CA 1
ATOM 1811 C C . ARG A 1 242 ? -6.803 -3.491 21.086 1.00 95.38 242 ARG A C 1
ATOM 1813 O O . ARG A 1 242 ? -5.841 -4.242 21.218 1.00 95.38 242 ARG A O 1
ATOM 1820 N N . ILE A 1 243 ? -7.537 -3.050 22.101 1.00 96.44 243 ILE A N 1
ATOM 1821 C CA . ILE A 1 243 ? -7.458 -3.567 23.467 1.00 96.44 243 ILE A CA 1
ATOM 1822 C C . ILE A 1 243 ? -8.857 -3.984 23.890 1.00 96.44 243 ILE A C 1
ATOM 1824 O O . ILE A 1 243 ? -9.821 -3.269 23.622 1.00 96.44 243 ILE A O 1
ATOM 1828 N N . ILE A 1 244 ? -8.961 -5.115 24.578 1.00 96.56 244 ILE A N 1
ATOM 1829 C CA . ILE A 1 244 ? -10.150 -5.500 25.323 1.00 96.56 244 ILE A CA 1
ATOM 1830 C C . ILE A 1 244 ? -9.826 -5.696 26.801 1.00 96.56 244 ILE A C 1
ATOM 1832 O O . ILE A 1 244 ? -8.950 -6.484 27.157 1.00 96.56 244 ILE A O 1
ATOM 1836 N N . GLY A 1 245 ? -10.562 -4.999 27.663 1.00 96.62 245 GLY A N 1
ATOM 1837 C CA . GLY A 1 245 ? -10.567 -5.224 29.106 1.00 96.62 245 GLY A CA 1
ATOM 1838 C C . GLY A 1 245 ? -11.861 -5.907 29.531 1.00 96.62 245 GLY A C 1
ATOM 1839 O O . GLY A 1 245 ? -12.933 -5.341 29.350 1.00 96.62 245 GLY A O 1
ATOM 1840 N N . TYR A 1 246 ? -11.771 -7.108 30.097 1.00 94.44 246 TYR A N 1
ATOM 1841 C CA . TYR A 1 246 ? -12.901 -7.854 30.647 1.00 94.44 246 TYR A CA 1
ATOM 1842 C C . TYR A 1 246 ? -13.040 -7.539 32.133 1.00 94.44 246 TYR A C 1
ATOM 1844 O O . TYR A 1 246 ? -12.224 -7.980 32.941 1.00 94.44 246 TYR A O 1
ATOM 1852 N N . LEU A 1 247 ? -14.089 -6.808 32.508 1.00 94.06 247 LEU A N 1
ATOM 1853 C CA . LEU A 1 247 ? -14.495 -6.683 33.909 1.00 94.06 247 LEU A CA 1
ATOM 1854 C C . LEU A 1 247 ? -14.994 -8.028 34.443 1.00 94.06 247 LEU A C 1
ATOM 1856 O O . LEU A 1 247 ? -14.734 -8.352 35.596 1.00 94.06 247 LEU A O 1
ATOM 1860 N N . ARG A 1 248 ? -15.715 -8.783 33.607 1.00 91.44 248 ARG A N 1
ATOM 1861 C CA . ARG A 1 248 ? -16.119 -10.175 33.846 1.00 91.44 248 ARG A CA 1
ATOM 1862 C C . ARG A 1 248 ? -16.128 -10.937 32.532 1.00 91.44 248 ARG A C 1
ATOM 1864 O O . ARG A 1 248 ? -16.670 -10.429 31.547 1.00 91.44 248 ARG A O 1
ATOM 1871 N N . ASP A 1 249 ? -15.568 -12.141 32.538 1.00 80.06 249 ASP A N 1
ATOM 1872 C CA . ASP A 1 249 ? -15.570 -13.043 31.381 1.00 80.06 249 ASP A CA 1
ATOM 1873 C C . ASP A 1 249 ? -16.771 -14.016 31.404 1.00 80.06 249 ASP A C 1
ATOM 1875 O O . ASP A 1 249 ? -17.316 -14.328 32.465 1.00 80.06 249 ASP A O 1
ATOM 1879 N N . ASN A 1 250 ? -17.180 -14.521 30.236 1.00 73.50 250 ASN A N 1
ATOM 1880 C CA . ASN A 1 250 ? -18.344 -15.414 30.084 1.00 73.50 250 ASN A CA 1
ATOM 1881 C C . ASN A 1 250 ? -18.024 -16.893 30.417 1.00 73.50 250 ASN A C 1
ATOM 1883 O O . ASN A 1 250 ? -18.880 -17.771 30.328 1.00 73.50 250 ASN A O 1
ATOM 1887 N N . ASP A 1 251 ? -16.792 -17.197 30.834 1.00 65.75 251 ASP A N 1
ATOM 1888 C CA . ASP A 1 251 ? -16.270 -18.566 30.997 1.00 65.75 251 ASP A CA 1
ATOM 1889 C C . ASP A 1 251 ? -17.018 -19.438 32.032 1.00 65.75 251 ASP A C 1
ATOM 1891 O O . ASP A 1 251 ? -16.804 -20.651 32.098 1.00 65.75 251 ASP A O 1
ATOM 1895 N N . LEU A 1 252 ? -17.907 -18.857 32.849 1.00 55.00 252 LEU A N 1
ATOM 1896 C CA . LEU A 1 252 ? -18.631 -19.554 33.924 1.00 55.00 252 LEU A CA 1
ATOM 1897 C C . LEU A 1 252 ? -20.151 -19.297 33.934 1.00 55.00 252 LEU A C 1
ATOM 1899 O O . LEU A 1 252 ? -20.795 -19.499 34.964 1.00 55.00 252 LEU A O 1
ATOM 1903 N N . GLY A 1 253 ? -20.734 -18.856 32.812 1.00 59.59 253 GLY A N 1
ATOM 1904 C CA . GLY A 1 253 ? -22.162 -18.509 32.736 1.00 59.59 253 GLY A CA 1
ATOM 1905 C C . GLY A 1 253 ? -22.519 -17.210 33.469 1.00 59.59 253 GLY A C 1
ATOM 1906 O O . GLY A 1 253 ? -23.679 -16.989 33.817 1.00 59.59 253 GLY A O 1
ATOM 1907 N N . ALA A 1 254 ? -21.515 -16.374 33.743 1.00 65.25 254 ALA A N 1
ATOM 1908 C CA . ALA A 1 254 ? -21.685 -15.021 34.250 1.00 65.25 254 ALA A CA 1
ATOM 1909 C C . ALA A 1 254 ? -21.906 -14.053 33.083 1.00 65.25 254 ALA A C 1
ATOM 1911 O O . ALA A 1 254 ? -21.288 -14.197 32.032 1.00 65.25 254 ALA A O 1
ATOM 1912 N N . GLN A 1 255 ? -22.745 -13.038 33.286 1.00 79.00 255 GLN A N 1
ATOM 1913 C CA . GLN A 1 255 ? -22.949 -11.986 32.295 1.00 79.00 255 GLN A CA 1
ATOM 1914 C C . GLN A 1 255 ? -21.647 -11.210 32.076 1.00 79.00 255 GLN A C 1
ATOM 1916 O O . GLN A 1 255 ? -21.131 -10.559 33.003 1.00 79.00 255 GLN A O 1
ATOM 1921 N N . ALA A 1 256 ? -21.136 -11.287 30.847 1.00 89.25 256 ALA A N 1
ATOM 1922 C CA . ALA A 1 256 ? -19.903 -10.630 30.461 1.00 89.25 256 ALA A CA 1
ATOM 1923 C C . ALA A 1 256 ? -20.041 -9.109 30.569 1.00 89.25 256 ALA A C 1
ATOM 1925 O O . ALA A 1 256 ? -21.080 -8.531 30.253 1.00 89.25 256 ALA A O 1
ATOM 1926 N N . ALA A 1 257 ? -18.972 -8.454 31.002 1.00 94.94 257 ALA A N 1
ATOM 1927 C CA . ALA A 1 257 ? -18.854 -7.008 30.911 1.00 94.94 257 ALA A CA 1
ATOM 1928 C C . ALA A 1 257 ? -17.434 -6.668 30.488 1.00 94.94 257 ALA A C 1
ATOM 1930 O O . ALA A 1 257 ? -16.477 -7.123 31.119 1.00 94.94 257 ALA A O 1
ATOM 1931 N N . TYR A 1 258 ? -17.291 -5.888 29.425 1.00 95.69 258 TYR A N 1
ATOM 1932 C CA . TYR A 1 258 ? -15.991 -5.561 28.856 1.00 95.69 258 TYR A CA 1
ATOM 1933 C C . TYR A 1 258 ? -15.984 -4.195 28.174 1.00 95.69 258 TYR A C 1
ATOM 1935 O O . TYR A 1 258 ? -17.026 -3.623 27.854 1.00 95.69 258 TYR A O 1
ATOM 1943 N N . VAL A 1 259 ? -14.782 -3.672 27.951 1.00 96.88 259 VAL A N 1
ATOM 1944 C CA . VAL A 1 259 ? -14.527 -2.474 27.150 1.00 96.88 259 VAL A CA 1
ATOM 1945 C C . VAL A 1 259 ? -13.593 -2.812 25.998 1.00 96.88 259 VAL A C 1
ATOM 1947 O O . VAL A 1 259 ? -12.578 -3.473 26.201 1.00 96.88 259 VAL A O 1
ATOM 1950 N N . TYR A 1 260 ? -13.919 -2.332 24.803 1.00 95.56 260 TYR A N 1
ATOM 1951 C CA . TYR A 1 260 ? -13.045 -2.327 23.637 1.00 95.56 260 TYR A CA 1
ATOM 1952 C C . TYR A 1 260 ? -12.499 -0.922 23.395 1.00 95.56 260 TYR A C 1
ATOM 1954 O O . TYR A 1 260 ? -13.257 0.040 23.284 1.00 95.56 260 TYR A O 1
ATOM 1962 N N . LEU A 1 261 ? -11.182 -0.815 23.250 1.00 96.94 261 LEU A N 1
ATOM 1963 C CA . LEU A 1 261 ? -10.495 0.388 22.789 1.00 96.94 261 LEU A CA 1
ATOM 1964 C C . LEU A 1 261 ? -9.988 0.142 21.373 1.00 96.94 261 LEU A C 1
ATOM 1966 O O . LEU A 1 261 ? -9.309 -0.856 21.131 1.00 96.94 261 LEU A O 1
ATOM 1970 N N . SER A 1 262 ? -10.312 1.041 20.447 1.00 96.50 262 SER A N 1
ATOM 1971 C CA . SER A 1 262 ? -9.784 1.013 19.081 1.00 96.50 262 SER A CA 1
ATOM 1972 C C . SER A 1 262 ? -8.823 2.171 18.873 1.00 96.50 262 SER A C 1
ATOM 1974 O O . SER A 1 262 ? -9.179 3.331 19.086 1.00 96.50 262 SER A O 1
ATOM 1976 N N . PHE A 1 263 ? -7.616 1.839 18.434 1.00 95.75 263 PHE A N 1
ATOM 1977 C CA . PHE A 1 263 ? -6.564 2.772 18.070 1.00 95.75 263 PHE A CA 1
ATOM 1978 C C . PHE A 1 263 ? -6.345 2.719 16.563 1.00 95.75 263 PHE A C 1
ATOM 1980 O O . PHE A 1 263 ? -6.480 1.658 15.953 1.00 95.75 263 PHE A O 1
ATOM 1987 N N . ASP A 1 264 ? -5.973 3.836 15.949 1.00 93.50 264 ASP A N 1
ATOM 1988 C CA . ASP A 1 264 ? -5.506 3.827 14.566 1.00 93.50 264 ASP A CA 1
ATOM 1989 C C . ASP A 1 264 ? -4.080 3.252 14.434 1.00 93.50 264 ASP A C 1
ATOM 1991 O O . ASP A 1 264 ? -3.464 2.781 15.393 1.00 93.50 264 ASP A O 1
ATOM 1995 N N . VAL A 1 265 ? -3.548 3.263 13.208 1.00 90.31 265 VAL A N 1
ATOM 1996 C CA . VAL A 1 265 ? -2.223 2.705 12.883 1.00 90.31 265 VAL A CA 1
ATOM 1997 C C . VAL A 1 265 ? -1.059 3.433 13.560 1.00 90.31 265 VAL A C 1
ATOM 1999 O O . VAL A 1 265 ? 0.040 2.878 13.621 1.00 90.31 265 VAL A O 1
ATOM 2002 N N . ASP A 1 266 ? -1.289 4.657 14.035 1.00 89.62 266 ASP A N 1
ATOM 2003 C CA . ASP A 1 266 ? -0.297 5.505 14.690 1.00 89.62 266 ASP A CA 1
ATOM 2004 C C . ASP A 1 266 ? -0.453 5.479 16.225 1.00 89.62 266 ASP A C 1
ATOM 2006 O O . ASP A 1 266 ? 0.335 6.103 16.938 1.00 89.62 266 ASP A O 1
ATOM 2010 N N . GLY A 1 267 ? -1.421 4.713 16.747 1.00 92.81 267 GLY A N 1
ATOM 2011 C CA . GLY A 1 267 ? -1.666 4.567 18.181 1.00 92.81 267 GLY A CA 1
ATOM 2012 C C . GLY A 1 267 ? -2.570 5.644 18.772 1.00 92.81 267 GLY A C 1
ATOM 2013 O O . GLY A 1 267 ? -2.552 5.847 19.983 1.00 92.81 267 GLY A O 1
ATOM 2014 N N . THR A 1 268 ? -3.353 6.354 17.961 1.00 95.38 268 THR A N 1
ATOM 2015 C CA . THR A 1 268 ? -4.335 7.323 18.459 1.00 95.38 268 THR A CA 1
ATOM 2016 C C . THR A 1 268 ? -5.668 6.633 18.732 1.00 95.38 268 THR A C 1
ATOM 2018 O O . THR A 1 268 ? -6.224 5.991 17.846 1.00 95.38 268 THR A O 1
ATOM 2021 N N . LEU A 1 269 ? -6.216 6.794 19.939 1.00 96.19 269 LEU A N 1
ATOM 2022 C CA . LEU A 1 269 ? -7.528 6.263 20.315 1.00 96.19 269 LEU A CA 1
ATOM 2023 C C . LEU A 1 269 ? -8.635 6.942 19.497 1.00 96.19 269 LEU A C 1
ATOM 2025 O O . LEU A 1 269 ? -8.805 8.167 19.558 1.00 96.19 269 LEU A O 1
ATOM 2029 N N . THR A 1 270 ? -9.409 6.146 18.763 1.00 95.62 270 THR A N 1
ATOM 2030 C CA . THR A 1 270 ? -10.501 6.615 17.900 1.00 95.62 270 THR A CA 1
ATOM 2031 C C . THR A 1 270 ? -11.874 6.237 18.426 1.00 95.62 270 THR A C 1
ATOM 2033 O O . THR A 1 270 ? -12.820 7.007 18.241 1.00 95.62 270 THR A O 1
ATOM 2036 N N . ASP A 1 271 ? -11.993 5.084 19.084 1.00 95.62 271 ASP A N 1
ATOM 2037 C CA . ASP A 1 271 ? -13.274 4.557 19.540 1.00 95.62 271 ASP A CA 1
ATOM 2038 C C . ASP A 1 271 ? -13.135 3.833 20.883 1.00 95.62 271 ASP A C 1
ATOM 2040 O O . ASP A 1 271 ? -12.132 3.168 21.151 1.00 95.62 271 ASP A O 1
ATOM 2044 N N . VAL A 1 272 ? -14.174 3.947 21.707 1.00 96.50 272 VAL A N 1
ATOM 2045 C CA . VAL A 1 272 ? -14.321 3.245 22.984 1.00 96.50 272 VAL A CA 1
ATOM 2046 C C . VAL A 1 272 ? -15.704 2.617 23.020 1.00 96.50 272 VAL A C 1
ATOM 2048 O O . VAL A 1 272 ? -16.691 3.300 22.757 1.00 96.50 272 VAL A O 1
ATOM 2051 N N . ASP A 1 273 ? -15.792 1.335 23.336 1.00 96.00 273 ASP A N 1
ATOM 2052 C CA . ASP A 1 273 ? -17.034 0.576 23.270 1.00 96.00 273 ASP A CA 1
ATOM 2053 C C . ASP A 1 273 ? -17.220 -0.270 24.525 1.00 96.00 273 ASP A C 1
ATOM 2055 O O . ASP A 1 273 ? -16.449 -1.188 24.787 1.00 96.00 273 ASP A O 1
ATOM 2059 N N . TYR A 1 274 ? -18.221 0.079 25.325 1.00 96.44 274 TYR A N 1
ATOM 2060 C CA . TYR A 1 274 ? -18.544 -0.588 26.576 1.00 96.44 274 TYR A CA 1
ATOM 2061 C C . TYR A 1 274 ? -19.717 -1.530 26.366 1.00 96.44 274 TYR A C 1
ATOM 2063 O O . TYR A 1 274 ? -20.750 -1.118 25.838 1.00 96.44 274 TYR A O 1
ATOM 2071 N N . VAL A 1 275 ? -19.586 -2.757 26.854 1.00 95.81 275 VAL A N 1
ATOM 2072 C CA . VAL A 1 275 ? -20.622 -3.784 26.771 1.00 95.81 275 VAL A CA 1
ATOM 2073 C C . VAL A 1 275 ? -20.875 -4.360 28.157 1.00 95.81 275 VAL A C 1
ATOM 2075 O O . VAL A 1 275 ? -19.939 -4.677 28.893 1.00 95.81 275 VAL A O 1
ATOM 2078 N N . SER A 1 276 ? -22.150 -4.501 28.511 1.00 95.75 276 SER A N 1
ATOM 2079 C CA . SER A 1 276 ? -22.607 -5.216 29.702 1.00 95.75 276 SER A CA 1
ATOM 2080 C C . SER A 1 276 ? -23.774 -6.119 29.315 1.00 95.75 276 SER A C 1
ATOM 2082 O O . SER A 1 276 ? -24.850 -5.644 28.945 1.00 95.75 276 SER A O 1
ATOM 2084 N N . GLN A 1 277 ? -23.552 -7.430 29.378 1.00 94.25 277 GLN A N 1
ATOM 2085 C CA . GLN A 1 277 ? -24.610 -8.417 29.210 1.00 94.25 277 GLN A CA 1
ATOM 2086 C C . GLN A 1 277 ? -25.584 -8.345 30.381 1.00 94.25 277 GLN A C 1
ATOM 2088 O O . GLN A 1 277 ? -25.199 -8.100 31.528 1.00 94.25 277 GLN A O 1
ATOM 2093 N N . ILE A 1 278 ? -26.856 -8.587 30.095 1.00 91.94 278 ILE A N 1
ATOM 2094 C CA . ILE A 1 278 ? -27.913 -8.549 31.101 1.00 91.94 278 ILE A CA 1
ATOM 2095 C C . ILE A 1 278 ? -28.336 -9.962 31.507 1.00 91.94 278 ILE A C 1
ATOM 2097 O O . ILE A 1 278 ? -28.150 -10.922 30.764 1.00 91.94 278 ILE A O 1
ATOM 2101 N N . ASP A 1 279 ? -28.904 -10.105 32.702 1.00 90.88 279 ASP A N 1
ATOM 2102 C CA . ASP A 1 279 ? -29.505 -11.354 33.170 1.00 90.88 279 ASP A CA 1
ATOM 2103 C C . ASP A 1 279 ? -30.990 -11.381 32.767 1.00 90.88 279 ASP A C 1
ATOM 2105 O O . ASP A 1 279 ? -31.780 -10.609 33.325 1.00 90.88 279 ASP A O 1
ATOM 2109 N N . PRO A 1 280 ? -31.422 -12.262 31.843 1.00 89.88 280 PRO A N 1
ATOM 2110 C CA . PRO A 1 280 ? -32.828 -12.354 31.445 1.00 89.88 280 PRO A CA 1
ATOM 2111 C C . PRO A 1 280 ? -33.765 -12.749 32.600 1.00 89.88 280 PRO A C 1
ATOM 2113 O O . PRO A 1 280 ? -34.974 -12.536 32.512 1.00 89.88 280 PRO A O 1
ATOM 2116 N N . GLY A 1 281 ? -33.229 -13.339 33.676 1.00 89.38 281 GLY A N 1
ATOM 2117 C CA . GLY A 1 281 ? -33.971 -13.672 34.891 1.00 89.38 281 GLY A CA 1
ATOM 2118 C C . GLY A 1 281 ? -34.169 -12.495 35.852 1.00 89.38 281 GLY A C 1
ATOM 2119 O O . GLY A 1 281 ? -35.015 -12.582 36.747 1.00 89.38 281 GLY A O 1
ATOM 2120 N N . ALA A 1 282 ? -33.424 -11.401 35.678 1.00 92.19 282 ALA A N 1
ATOM 2121 C CA . ALA A 1 282 ? -33.515 -10.199 36.499 1.00 92.19 282 ALA A CA 1
ATOM 2122 C C . ALA A 1 282 ? -34.493 -9.167 35.912 1.00 92.19 282 ALA A C 1
ATOM 2124 O O . ALA A 1 282 ? -34.901 -9.228 34.750 1.00 92.19 282 ALA A O 1
ATOM 2125 N N . SER A 1 283 ? -34.895 -8.187 36.727 1.00 95.25 283 SER A N 1
ATOM 2126 C CA . SER A 1 283 ? -35.737 -7.096 36.234 1.00 95.25 283 SER A CA 1
ATOM 2127 C C . SER A 1 283 ? -34.945 -6.156 35.315 1.00 95.25 283 SER A C 1
ATOM 2129 O O . SER A 1 283 ? -33.735 -5.991 35.474 1.00 95.25 283 SER A O 1
ATOM 2131 N N . LEU A 1 284 ? -35.624 -5.474 34.383 1.00 95.38 284 LEU A N 1
ATOM 2132 C CA . LEU A 1 284 ? -34.988 -4.448 33.540 1.00 95.38 284 LEU A CA 1
ATOM 2133 C C . LEU A 1 284 ? -34.329 -3.346 34.387 1.00 95.38 284 LEU A C 1
ATOM 2135 O O . LEU A 1 284 ? -33.259 -2.861 34.043 1.00 95.38 284 LEU A O 1
ATOM 2139 N N . ALA A 1 285 ? -34.919 -2.980 35.528 1.00 96.50 285 ALA A N 1
ATOM 2140 C CA . ALA A 1 285 ? -34.338 -1.980 36.420 1.00 96.50 285 ALA A CA 1
ATOM 2141 C C . ALA A 1 285 ? -33.022 -2.454 37.059 1.00 96.50 285 ALA A C 1
ATOM 2143 O O . ALA A 1 285 ? -32.066 -1.682 37.119 1.00 96.50 285 ALA A O 1
ATOM 2144 N N . ASP A 1 286 ? -32.957 -3.715 37.493 1.00 96.00 286 ASP A N 1
ATOM 2145 C CA . ASP A 1 286 ? -31.741 -4.289 38.081 1.00 96.00 286 ASP A CA 1
ATOM 2146 C C . ASP A 1 286 ? -30.635 -4.440 37.030 1.00 96.00 286 ASP A C 1
ATOM 2148 O O . ASP A 1 286 ? -29.482 -4.096 37.290 1.00 96.00 286 ASP A O 1
ATOM 2152 N N . ASN A 1 287 ? -30.997 -4.889 35.824 1.00 95.75 287 ASN A N 1
ATOM 2153 C CA . ASN A 1 287 ? -30.078 -4.990 34.692 1.00 95.75 287 ASN A CA 1
ATOM 2154 C C . ASN A 1 287 ? -29.522 -3.627 34.279 1.00 95.75 287 ASN A C 1
ATOM 2156 O O . ASN A 1 287 ? -28.316 -3.490 34.084 1.00 95.75 287 ASN A O 1
ATOM 2160 N N . LEU A 1 288 ? -30.374 -2.601 34.211 1.00 96.81 288 LEU A N 1
ATOM 2161 C CA . LEU A 1 288 ? -29.932 -1.249 33.890 1.00 96.81 288 LEU A CA 1
ATOM 2162 C C . LEU A 1 288 ? -28.979 -0.699 34.957 1.00 96.81 288 LEU A C 1
ATOM 2164 O O . LEU A 1 288 ? -27.916 -0.185 34.617 1.00 96.81 288 LEU A O 1
ATOM 2168 N N . ALA A 1 289 ? -29.325 -0.846 36.240 1.00 96.50 289 ALA A N 1
ATOM 2169 C CA . ALA A 1 289 ? -28.474 -0.395 37.339 1.00 96.50 289 ALA A CA 1
ATOM 2170 C C . ALA A 1 289 ? -27.114 -1.113 37.340 1.00 96.50 289 ALA A C 1
ATOM 2172 O O . ALA A 1 289 ? -26.080 -0.496 37.608 1.00 96.50 289 ALA A O 1
ATOM 2173 N N . ARG A 1 290 ? -27.102 -2.410 37.006 1.00 94.94 290 ARG A N 1
ATOM 2174 C CA . ARG A 1 290 ? -25.868 -3.184 36.870 1.00 94.94 290 ARG A CA 1
ATOM 2175 C C . ARG A 1 290 ? -25.026 -2.707 35.688 1.00 94.94 290 ARG A C 1
ATOM 2177 O O . ARG A 1 290 ? -23.835 -2.476 35.875 1.00 94.94 290 ARG A O 1
ATOM 2184 N N . ALA A 1 291 ? -25.632 -2.496 34.522 1.00 95.75 291 ALA A N 1
ATOM 2185 C CA . ALA A 1 291 ? -24.933 -1.985 33.347 1.00 95.75 291 ALA A CA 1
ATOM 2186 C C . ALA A 1 291 ? -24.347 -0.585 33.589 1.00 95.75 291 ALA A C 1
ATOM 2188 O O . ALA A 1 291 ? -23.196 -0.336 33.238 1.00 95.75 291 ALA A O 1
ATOM 2189 N N . GLU A 1 292 ? -25.079 0.315 34.257 1.00 96.44 292 GLU A N 1
ATOM 2190 C CA . GLU A 1 292 ? -24.548 1.626 34.656 1.00 96.44 292 GLU A CA 1
ATOM 2191 C C . GLU A 1 292 ? -23.330 1.489 35.584 1.00 96.44 292 GLU A C 1
ATOM 2193 O O . GLU A 1 292 ? -22.339 2.200 35.407 1.00 96.44 292 GLU A O 1
ATOM 2198 N N . GLN A 1 293 ? -23.369 0.558 36.543 1.00 95.50 293 GLN A N 1
ATOM 2199 C CA . GLN A 1 293 ? -22.237 0.283 37.427 1.00 95.50 293 GLN A CA 1
ATOM 2200 C C . GLN A 1 293 ? -21.033 -0.297 36.669 1.00 95.50 293 GLN A C 1
ATOM 2202 O O . GLN A 1 293 ? -19.897 0.114 36.918 1.00 95.50 293 GLN A O 1
ATOM 2207 N N . ASP A 1 294 ? -21.262 -1.246 35.764 1.00 95.56 294 ASP A N 1
ATOM 2208 C CA . ASP A 1 294 ? -20.205 -1.872 34.968 1.00 95.56 294 ASP A CA 1
ATOM 2209 C C . ASP A 1 294 ? -19.521 -0.854 34.053 1.00 95.56 294 ASP A C 1
ATOM 2211 O O . ASP A 1 294 ? -18.295 -0.740 34.072 1.00 95.56 294 ASP A O 1
ATOM 2215 N N . ILE A 1 295 ? -20.311 -0.061 33.317 1.00 95.19 295 ILE A N 1
ATOM 2216 C CA . ILE A 1 295 ? -19.808 1.012 32.454 1.00 95.19 295 ILE A CA 1
ATOM 2217 C C . ILE A 1 295 ? -19.020 2.013 33.296 1.00 95.19 295 ILE A C 1
ATOM 2219 O O . ILE A 1 295 ? -17.886 2.328 32.952 1.00 95.19 295 ILE A O 1
ATOM 2223 N N . ALA A 1 296 ? -19.549 2.465 34.438 1.00 94.75 296 ALA A N 1
ATOM 2224 C CA . ALA A 1 296 ? -18.827 3.390 35.310 1.00 94.75 296 ALA A CA 1
ATOM 2225 C C . ALA A 1 296 ? -17.489 2.812 35.814 1.00 94.75 296 ALA A C 1
ATOM 2227 O O . ALA A 1 296 ? -16.499 3.542 35.889 1.00 94.75 296 ALA A O 1
ATOM 2228 N N . THR A 1 297 ? -17.444 1.511 36.120 1.00 95.19 297 THR A N 1
ATOM 2229 C CA . THR A 1 297 ? -16.230 0.811 36.577 1.00 95.19 297 THR A CA 1
ATOM 2230 C C . THR A 1 297 ? -15.177 0.730 35.472 1.00 95.19 297 THR A C 1
ATOM 2232 O O . THR A 1 297 ? -14.013 1.031 35.721 1.00 95.19 297 THR A O 1
ATOM 2235 N N . LEU A 1 298 ? -15.586 0.386 34.247 1.00 95.00 298 LEU A N 1
ATOM 2236 C CA . LEU A 1 298 ? -14.709 0.309 33.071 1.00 95.00 298 LEU A CA 1
ATOM 2237 C C . LEU A 1 298 ? -14.241 1.686 32.581 1.00 95.00 298 LEU A C 1
ATOM 2239 O O . LEU A 1 298 ? -13.140 1.826 32.058 1.00 95.00 298 LEU A O 1
ATOM 2243 N N . CYS A 1 299 ? -15.065 2.713 32.767 1.00 94.19 299 CYS A N 1
ATOM 2244 C CA . CYS A 1 299 ? -14.791 4.082 32.337 1.00 94.19 299 CYS A CA 1
ATOM 2245 C C . CYS A 1 299 ? -13.850 4.825 33.293 1.00 94.19 299 CYS A C 1
ATOM 2247 O O . CYS A 1 299 ? -13.053 5.662 32.873 1.00 94.19 299 CYS A O 1
ATOM 2249 N N . ALA A 1 300 ? -13.923 4.516 34.593 1.00 94.31 300 ALA A N 1
ATOM 2250 C CA . ALA A 1 300 ? -13.101 5.128 35.632 1.00 94.31 300 ALA A CA 1
ATOM 2251 C C . ALA A 1 300 ? -11.587 5.164 35.320 1.00 94.31 300 ALA A C 1
ATOM 2253 O O . ALA A 1 300 ? -11.025 6.259 35.417 1.00 94.31 300 ALA A O 1
ATOM 2254 N N . PRO A 1 301 ? -10.925 4.052 34.931 1.00 94.19 301 PRO A N 1
ATOM 2255 C CA . PRO A 1 301 ? -9.490 4.047 34.629 1.00 94.19 301 PRO A CA 1
ATOM 2256 C C . PRO A 1 301 ? -9.102 4.827 33.366 1.00 94.19 301 PRO A C 1
ATOM 2258 O O . PRO A 1 301 ? -7.951 5.232 33.235 1.00 94.19 301 PRO A O 1
ATOM 2261 N N . LEU A 1 302 ? -10.041 5.060 32.445 1.00 93.50 302 LEU A N 1
ATOM 2262 C CA . LEU A 1 302 ? -9.781 5.765 31.186 1.00 93.50 302 LEU A CA 1
ATOM 2263 C C . LEU A 1 302 ? -9.879 7.290 31.335 1.00 93.50 302 LEU A C 1
ATOM 2265 O O . LEU A 1 302 ? -9.424 8.037 30.470 1.00 93.50 302 LEU A O 1
ATOM 2269 N N . ASN A 1 303 ? -10.465 7.777 32.430 1.00 90.81 303 ASN A N 1
ATOM 2270 C CA . ASN A 1 303 ? -10.704 9.201 32.625 1.00 90.81 303 ASN A CA 1
ATOM 2271 C C . ASN A 1 303 ? -9.399 9.997 32.718 1.00 90.81 303 ASN A C 1
ATOM 2273 O O . ASN A 1 303 ? -8.646 9.869 33.682 1.00 90.81 303 ASN A O 1
ATOM 2277 N N . GLY A 1 304 ? -9.171 10.880 31.744 1.00 85.12 304 GLY A N 1
ATOM 2278 C CA . GLY A 1 304 ? -7.953 11.692 31.685 1.00 85.12 304 GLY A CA 1
ATOM 2279 C C . GLY A 1 304 ? -6.672 10.878 31.480 1.00 85.12 304 GLY A C 1
ATOM 2280 O O . GLY A 1 304 ? -5.603 11.345 31.869 1.00 85.12 304 GLY A O 1
ATOM 2281 N N . LEU A 1 305 ? -6.786 9.677 30.905 1.00 92.12 305 LEU A N 1
ATOM 2282 C CA . LEU A 1 305 ? -5.650 8.835 30.552 1.00 92.12 305 LEU A CA 1
ATOM 2283 C C . LEU A 1 305 ? -4.692 9.588 29.613 1.00 92.12 305 LEU A C 1
ATOM 2285 O O . LEU A 1 305 ? -5.126 10.233 28.658 1.00 92.12 305 LEU A O 1
ATOM 2289 N N . ASP A 1 306 ? -3.390 9.501 29.884 1.00 92.50 306 ASP A N 1
ATOM 2290 C CA . ASP A 1 306 ? -2.352 10.178 29.096 1.00 92.50 306 ASP A CA 1
ATOM 2291 C C . ASP A 1 306 ? -2.013 9.376 27.833 1.00 92.50 306 ASP A C 1
ATOM 2293 O O . ASP A 1 306 ? -0.931 8.811 27.693 1.00 92.50 306 ASP A O 1
ATOM 2297 N N . VAL A 1 307 ? -2.993 9.283 26.935 1.00 93.75 307 VAL A N 1
ATOM 2298 C CA . VAL A 1 307 ? -2.845 8.681 25.609 1.00 93.75 307 VAL A CA 1
ATOM 2299 C C . VAL A 1 307 ? -3.224 9.667 24.510 1.00 93.75 307 VAL A C 1
ATOM 2301 O O . VAL A 1 307 ? -4.009 10.599 24.695 1.00 93.75 307 VAL A O 1
ATOM 2304 N N . SER A 1 308 ? -2.672 9.447 23.324 1.00 94.12 308 SER A N 1
ATOM 2305 C CA . SER A 1 308 ? -3.048 10.127 22.096 1.00 94.12 308 SER A CA 1
ATOM 2306 C C . SER A 1 308 ? -4.499 9.794 21.765 1.00 94.12 308 SER A C 1
ATOM 2308 O O . SER A 1 308 ? -4.854 8.628 21.599 1.00 94.12 308 SER A O 1
ATOM 2310 N N . VAL A 1 309 ? -5.351 10.814 21.656 1.00 94.19 309 VAL A N 1
ATOM 2311 C CA . VAL A 1 309 ? -6.786 10.648 21.389 1.00 94.19 309 VAL A CA 1
ATOM 2312 C C . VAL A 1 309 ? -7.252 11.534 20.247 1.00 94.19 309 VAL A C 1
ATOM 2314 O O . VAL A 1 309 ? -6.898 12.710 20.169 1.00 94.19 309 VAL A O 1
ATOM 2317 N N . ALA A 1 310 ? -8.101 10.985 19.380 1.00 93.69 310 ALA A N 1
ATOM 2318 C CA . ALA A 1 310 ? -8.690 11.734 18.273 1.00 93.69 310 ALA A CA 1
ATOM 2319 C C . ALA A 1 310 ? -9.675 12.808 18.769 1.00 93.69 310 ALA A C 1
ATOM 2321 O O . ALA A 1 310 ? -9.829 13.861 18.151 1.00 93.69 310 ALA A O 1
ATOM 2322 N N . ALA A 1 311 ? -10.327 12.556 19.907 1.00 92.31 311 ALA A N 1
ATOM 2323 C CA . ALA A 1 311 ? -11.195 13.510 20.580 1.00 92.31 311 ALA A CA 1
ATOM 2324 C C . ALA A 1 311 ? -11.057 13.369 22.108 1.00 92.31 311 ALA A C 1
ATOM 2326 O O . ALA A 1 311 ? -11.301 12.280 22.628 1.00 92.31 311 ALA A O 1
ATOM 2327 N N . PRO A 1 312 ? -10.762 14.452 22.857 1.00 90.06 312 PRO A N 1
ATOM 2328 C CA . PRO A 1 312 ? -10.650 14.396 24.321 1.00 90.06 312 PRO A CA 1
ATOM 2329 C C . PRO A 1 312 ? -11.910 13.869 25.021 1.00 90.06 312 PRO A C 1
ATOM 2331 O O . PRO A 1 312 ? -11.826 13.260 26.082 1.00 90.06 312 PRO A O 1
ATOM 2334 N N . SER A 1 313 ? -13.081 14.065 24.407 1.00 89.81 313 SER A N 1
ATOM 2335 C CA . SER A 1 313 ? -14.372 13.571 24.900 1.00 89.81 313 SER A CA 1
ATOM 2336 C C . SER A 1 313 ? -14.486 12.039 24.930 1.00 89.81 313 SER A C 1
ATOM 2338 O O . SER A 1 313 ? -15.417 11.526 25.538 1.00 89.81 313 SER A O 1
ATOM 2340 N N . LEU A 1 314 ? -13.560 11.298 24.307 1.00 91.38 314 LEU A N 1
ATOM 2341 C CA . LEU A 1 314 ? -13.481 9.838 24.449 1.00 91.38 314 LEU A CA 1
ATOM 2342 C C . LEU A 1 314 ? -13.028 9.402 25.851 1.00 91.38 314 LEU A C 1
ATOM 2344 O O . LEU A 1 314 ? -13.381 8.311 26.283 1.00 91.38 314 LEU A O 1
ATOM 2348 N N . LEU A 1 315 ? -12.282 10.256 26.562 1.00 89.00 315 LEU A N 1
ATOM 2349 C CA . LEU A 1 315 ? -11.731 9.989 27.900 1.00 89.00 315 LEU A CA 1
ATOM 2350 C C . LEU A 1 315 ? -12.447 10.781 29.001 1.00 89.00 315 LEU A C 1
ATOM 2352 O O . LEU A 1 315 ? -11.881 11.048 30.063 1.00 89.00 315 LEU A O 1
ATOM 2356 N N . THR A 1 316 ? -13.667 11.241 28.731 1.00 84.50 316 THR A N 1
ATOM 2357 C CA . THR A 1 316 ? -14.507 11.886 29.746 1.00 84.50 316 THR A CA 1
ATOM 2358 C C . THR A 1 316 ? -15.455 10.871 30.376 1.00 84.50 316 THR A C 1
ATOM 2360 O O . THR A 1 316 ? -15.843 9.928 29.683 1.00 84.50 316 THR A O 1
ATOM 2363 N N . PRO A 1 317 ? -15.892 11.084 31.634 1.00 79.69 317 PRO A N 1
ATOM 2364 C CA . PRO A 1 317 ? -16.829 10.188 32.296 1.00 79.69 317 PRO A CA 1
ATOM 2365 C C . PRO A 1 317 ? -18.040 9.894 31.416 1.00 79.69 317 PRO A C 1
ATOM 2367 O O . PRO A 1 317 ? -18.718 10.806 30.939 1.00 79.69 317 PRO A O 1
ATOM 2370 N N . CYS A 1 318 ? -18.290 8.611 31.205 1.00 83.44 318 CYS A N 1
ATOM 2371 C CA . CYS A 1 318 ? -19.306 8.114 30.303 1.00 83.44 318 CYS A CA 1
ATOM 2372 C C . CYS A 1 318 ? -20.523 7.618 31.086 1.00 83.44 318 CYS A C 1
ATOM 2374 O O . CYS A 1 318 ? -20.416 7.067 32.183 1.00 83.44 318 CYS A O 1
ATOM 2376 N N . SER A 1 319 ? -21.703 7.859 30.527 1.00 89.31 319 SER A N 1
ATOM 2377 C CA . SER A 1 319 ? -22.979 7.456 31.103 1.00 89.31 319 SER A CA 1
ATOM 2378 C C . SER A 1 319 ? -23.983 7.159 29.997 1.00 89.31 319 SER A C 1
ATOM 2380 O O . SER A 1 319 ? -23.905 7.708 28.893 1.00 89.31 319 SER A O 1
ATOM 2382 N N . LEU A 1 320 ? -24.937 6.278 30.300 1.00 93.81 320 LEU A N 1
ATOM 2383 C CA . LEU A 1 320 ? -26.079 6.026 29.429 1.00 93.81 320 LEU A CA 1
ATOM 2384 C C . LEU A 1 320 ? -26.979 7.266 29.376 1.00 93.81 320 LEU A C 1
ATOM 2386 O O . LEU A 1 320 ? -27.201 7.936 30.391 1.00 93.81 320 LEU A O 1
ATOM 2390 N N . SER A 1 321 ? -27.512 7.571 28.192 1.00 94.00 321 SER A N 1
ATOM 2391 C CA . SER A 1 321 ? -28.397 8.723 28.011 1.00 94.00 321 SER A CA 1
ATOM 2392 C C . SER A 1 321 ? -29.736 8.515 28.727 1.00 94.00 321 SER A C 1
ATOM 2394 O O . SER A 1 321 ? -30.242 7.397 28.826 1.00 94.00 321 SER A O 1
ATOM 2396 N N . ASP A 1 322 ? -30.345 9.598 29.218 1.00 94.94 322 ASP A N 1
ATOM 2397 C CA . ASP A 1 322 ? -31.668 9.524 29.856 1.00 94.94 322 ASP A CA 1
ATOM 2398 C C . ASP A 1 322 ? -32.746 9.001 28.897 1.00 94.94 322 ASP A C 1
ATOM 2400 O O . ASP A 1 322 ? -33.643 8.274 29.320 1.00 94.94 322 ASP A O 1
ATOM 2404 N N . GLU A 1 323 ? -32.622 9.318 27.607 1.00 96.00 323 GLU A N 1
ATOM 2405 C CA . GLU A 1 323 ? -33.500 8.812 26.550 1.00 96.00 323 GLU A CA 1
ATOM 2406 C C . GLU A 1 323 ? -33.400 7.286 26.419 1.00 96.00 323 GLU A C 1
ATOM 2408 O O . GLU A 1 323 ? -34.423 6.602 26.436 1.00 96.00 323 GLU A O 1
ATOM 2413 N N . PHE A 1 324 ? -32.179 6.740 26.383 1.00 96.75 324 PHE A N 1
ATOM 2414 C CA . PHE A 1 324 ? -31.957 5.294 26.339 1.00 96.75 324 PHE A CA 1
ATOM 2415 C C . PHE A 1 324 ? -32.501 4.597 27.583 1.00 96.75 324 PHE A C 1
ATOM 2417 O O . PHE A 1 324 ? -33.224 3.611 27.468 1.00 96.75 324 PHE A O 1
ATOM 2424 N N . LYS A 1 325 ? -32.223 5.140 28.773 1.00 96.94 325 LYS A N 1
ATOM 2425 C CA . LYS A 1 325 ? -32.706 4.571 30.040 1.00 96.94 325 LYS A CA 1
ATOM 2426 C C . LYS A 1 325 ? -34.231 4.498 30.089 1.00 96.94 325 LYS A C 1
ATOM 2428 O O . LYS A 1 325 ? -34.785 3.489 30.512 1.00 96.94 325 LYS A O 1
ATOM 2433 N N . GLN A 1 326 ? -34.917 5.549 29.638 1.00 96.88 326 GLN A N 1
ATOM 2434 C CA . GLN A 1 326 ? -36.380 5.564 29.577 1.00 96.88 326 GLN A CA 1
ATOM 2435 C C . GLN A 1 326 ? -36.922 4.560 28.558 1.00 96.88 326 GLN A C 1
ATOM 2437 O O . GLN A 1 326 ? -37.872 3.847 28.874 1.00 96.88 326 GLN A O 1
ATOM 2442 N N . ALA A 1 327 ? -36.313 4.480 27.371 1.00 96.38 327 ALA A N 1
ATOM 2443 C CA . ALA A 1 327 ? -36.702 3.519 26.345 1.00 96.38 327 ALA A CA 1
ATOM 2444 C C . ALA A 1 327 ? -36.526 2.072 26.835 1.00 96.38 327 ALA A C 1
ATOM 2446 O O . ALA A 1 327 ? -37.454 1.276 26.731 1.00 96.38 32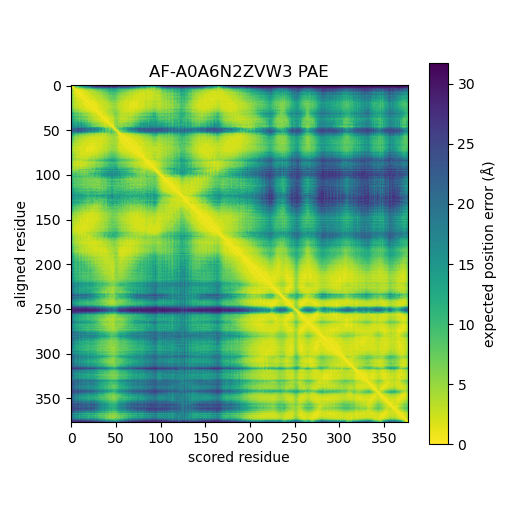7 ALA A O 1
ATOM 2447 N N . PHE A 1 328 ? -35.384 1.762 27.454 1.00 96.69 328 PHE A N 1
ATOM 2448 C CA . PHE A 1 328 ? -35.079 0.435 27.986 1.00 96.69 328 PHE A CA 1
ATOM 2449 C C . PHE A 1 328 ? -36.058 0.005 29.080 1.00 96.69 328 PHE A C 1
ATOM 2451 O O . PHE A 1 328 ? -36.593 -1.097 29.032 1.00 96.69 328 PHE A O 1
ATOM 2458 N N . LEU A 1 329 ? -36.367 0.889 30.033 1.00 96.75 329 LEU A N 1
ATOM 2459 C CA . LEU A 1 329 ? -37.310 0.586 31.116 1.00 96.75 329 LEU A CA 1
ATOM 2460 C C . LEU A 1 329 ? -38.770 0.477 30.651 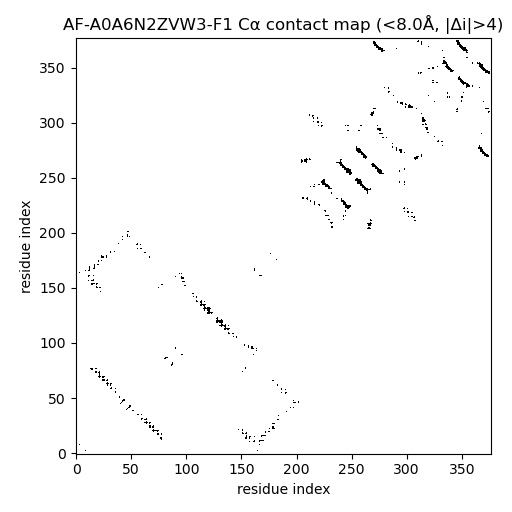1.00 96.75 329 LEU A C 1
ATOM 2462 O O . LEU A 1 329 ? -39.577 -0.149 31.338 1.00 96.75 329 LEU A O 1
ATOM 2466 N N . ALA A 1 330 ? -39.123 1.115 29.532 1.00 96.25 330 ALA A N 1
ATOM 2467 C CA . ALA A 1 330 ? -40.462 1.051 28.951 1.00 96.25 330 ALA A CA 1
ATOM 2468 C C . ALA A 1 330 ? -40.657 -0.140 27.995 1.00 96.25 330 ALA A C 1
ATOM 2470 O O . ALA A 1 330 ? -41.804 -0.495 27.717 1.00 96.25 330 ALA A O 1
ATOM 2471 N N . GLY A 1 331 ? -39.562 -0.710 27.485 1.00 93.25 331 GLY A N 1
ATOM 2472 C CA . GLY A 1 331 ? -39.557 -1.806 26.520 1.00 93.25 331 GLY A CA 1
ATOM 2473 C C . GLY A 1 331 ? -39.635 -3.195 27.156 1.00 93.25 331 GLY A C 1
ATOM 2474 O O . GLY A 1 331 ? -40.163 -3.392 28.256 1.00 93.25 331 GLY A O 1
ATOM 2475 N N . SER A 1 332 ? -39.102 -4.185 26.442 1.00 93.19 332 SER A N 1
ATOM 2476 C CA . SER A 1 332 ? -39.018 -5.574 26.898 1.00 93.19 332 SER A CA 1
ATOM 2477 C C . SER A 1 332 ? -37.653 -6.193 26.589 1.00 93.19 332 SER A C 1
ATOM 2479 O O . SER A 1 332 ? -36.885 -5.651 25.802 1.00 93.19 332 SER A O 1
ATOM 2481 N N . LEU A 1 333 ? -37.371 -7.366 27.167 1.00 91.69 333 LEU A N 1
ATOM 2482 C CA . LEU A 1 333 ? -36.137 -8.127 26.914 1.00 91.69 333 LEU A CA 1
ATOM 2483 C C . LEU A 1 333 ? -35.958 -8.568 25.452 1.00 91.69 333 LEU A C 1
ATOM 2485 O O . LEU A 1 333 ? -34.874 -9.010 25.096 1.00 91.69 333 LEU A O 1
ATOM 2489 N N . TYR A 1 334 ? -37.003 -8.472 24.630 1.00 93.56 334 TYR A N 1
ATOM 2490 C CA . TYR A 1 334 ? -37.043 -8.989 23.260 1.00 93.56 334 TYR A CA 1
ATOM 2491 C C . TYR A 1 334 ? -37.130 -7.880 22.204 1.00 93.56 334 TYR A C 1
ATOM 2493 O O . TYR A 1 334 ? -37.428 -8.150 21.042 1.00 93.56 334 TYR A O 1
ATOM 2501 N N . GLU A 1 335 ? -36.971 -6.621 22.616 1.00 92.81 335 GLU A N 1
ATOM 2502 C CA . GLU A 1 335 ? -37.061 -5.458 21.737 1.00 92.81 335 GLU A CA 1
ATOM 2503 C C . GLU A 1 335 ? -35.714 -4.742 21.693 1.00 92.81 335 GLU A C 1
ATOM 2505 O O . GLU A 1 335 ? -35.249 -4.226 22.707 1.00 92.81 335 GLU A O 1
ATOM 2510 N N . GLU A 1 336 ? -35.106 -4.699 20.510 1.00 95.00 336 GLU A N 1
ATOM 2511 C CA . GLU A 1 336 ? -33.861 -3.971 20.280 1.00 95.00 336 GLU A CA 1
ATOM 2512 C C . GLU A 1 336 ? -34.078 -2.460 20.440 1.00 95.00 336 GLU A C 1
ATOM 2514 O O . GLU A 1 336 ? -35.094 -1.895 20.017 1.00 95.00 336 GLU A O 1
ATOM 2519 N N . ILE A 1 337 ? -33.092 -1.783 21.024 1.00 96.19 337 ILE A N 1
ATOM 2520 C CA . ILE A 1 337 ? -33.071 -0.324 21.138 1.00 96.19 337 ILE A CA 1
ATOM 2521 C C . ILE A 1 337 ? -31.777 0.167 20.518 1.00 96.19 337 ILE A C 1
ATOM 2523 O O . ILE A 1 337 ? -30.714 -0.335 20.844 1.00 96.19 337 ILE A O 1
ATOM 2527 N N . SER A 1 338 ? -31.855 1.194 19.674 1.00 95.62 338 SER A N 1
ATOM 2528 C CA . SER A 1 338 ? -30.683 1.840 19.086 1.00 95.62 338 SER A CA 1
ATOM 2529 C C . SER A 1 338 ? -30.907 3.349 19.028 1.00 95.62 338 SER A C 1
ATOM 2531 O O . SER A 1 338 ? -31.747 3.838 18.267 1.00 95.62 338 SER A O 1
ATOM 2533 N N . ILE A 1 339 ? -30.131 4.101 19.808 1.00 95.44 339 ILE A N 1
ATOM 2534 C CA . ILE A 1 339 ? -30.170 5.565 19.863 1.00 95.44 339 ILE A CA 1
ATOM 2535 C C . ILE A 1 339 ? -28.792 6.110 19.518 1.00 95.44 339 ILE A C 1
ATOM 2537 O O . ILE A 1 339 ? -27.781 5.741 20.114 1.00 95.44 339 ILE A O 1
ATOM 2541 N N . LYS A 1 340 ? -28.755 7.045 18.567 1.00 93.31 340 LYS A N 1
ATOM 2542 C CA . LYS A 1 340 ? -27.526 7.700 18.129 1.00 93.31 340 LYS A CA 1
ATOM 2543 C C . LYS A 1 340 ? -27.567 9.190 18.440 1.00 93.31 340 LYS A C 1
ATOM 2545 O O . LYS A 1 340 ? -28.465 9.896 17.983 1.00 93.31 340 LYS A O 1
ATOM 2550 N N . THR A 1 341 ? -26.521 9.676 19.098 1.00 89.88 341 THR A N 1
ATOM 2551 C CA . THR A 1 341 ? -26.324 11.094 19.405 1.00 89.88 341 THR A CA 1
ATOM 2552 C C . THR A 1 341 ? -25.082 11.623 18.695 1.00 89.88 341 THR A C 1
ATOM 2554 O O . THR A 1 341 ? -24.021 11.000 18.681 1.00 89.88 341 THR A O 1
ATOM 2557 N N . GLU A 1 342 ? -25.205 12.798 18.087 1.00 87.25 342 GLU A N 1
ATOM 2558 C CA . GLU A 1 342 ? -24.117 13.490 17.392 1.00 87.25 342 GLU A CA 1
ATOM 2559 C C . GLU A 1 342 ? -23.624 14.652 18.268 1.00 87.25 342 GLU A C 1
ATOM 2561 O O . GLU A 1 342 ? -24.244 15.713 18.302 1.00 87.25 342 GLU A O 1
ATOM 2566 N N . GLY A 1 343 ? -22.513 14.457 18.983 1.00 81.12 343 GLY A N 1
ATOM 2567 C CA . GLY A 1 343 ? -21.832 15.520 19.729 1.00 81.12 343 GLY A CA 1
ATOM 2568 C C . GLY A 1 343 ? -20.960 16.405 18.831 1.00 81.12 343 GLY A C 1
ATOM 2569 O O . GLY A 1 343 ? -20.883 16.200 17.616 1.00 81.12 343 GLY A O 1
ATOM 2570 N N . GLU A 1 344 ? -20.274 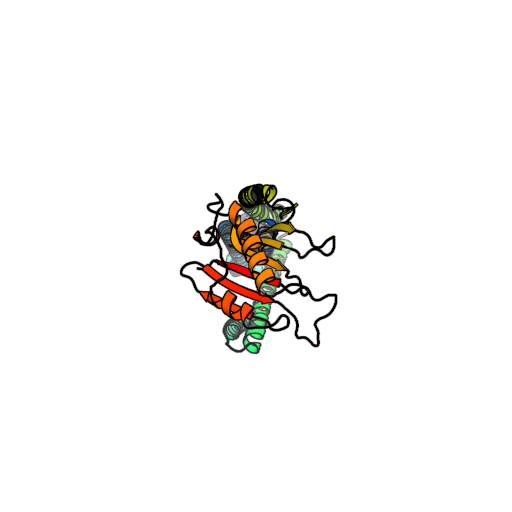17.390 19.419 1.00 81.88 344 GLU A N 1
ATOM 2571 C CA . GLU A 1 344 ? -19.364 18.273 18.667 1.00 81.88 344 GLU A CA 1
ATOM 2572 C C . GLU A 1 344 ? -18.160 17.508 18.093 1.00 81.88 344 GLU A C 1
ATOM 2574 O O . GLU A 1 344 ? -17.851 17.642 16.911 1.00 81.88 344 GLU A O 1
ATOM 2579 N N . SER A 1 345 ? -17.518 16.669 18.910 1.00 86.38 345 SER A N 1
ATOM 2580 C CA . SER A 1 345 ? -16.273 15.954 18.581 1.00 86.38 345 SER A CA 1
ATOM 2581 C C . SER A 1 345 ? -16.448 14.438 18.423 1.00 86.38 345 SER A C 1
ATOM 2583 O O . SER A 1 345 ? -15.671 13.795 17.716 1.00 86.38 345 SER A O 1
ATOM 2585 N N . ILE A 1 346 ? -17.481 13.864 19.045 1.00 92.44 346 ILE A N 1
ATOM 2586 C CA . ILE A 1 346 ? -17.747 12.421 19.063 1.00 92.44 346 ILE A CA 1
ATOM 2587 C C . ILE A 1 346 ? -19.182 12.101 18.636 1.00 92.44 346 ILE A C 1
ATOM 2589 O O . ILE A 1 346 ? -20.084 12.938 18.702 1.00 92.44 346 ILE A O 1
ATOM 2593 N N . ARG A 1 347 ? -19.391 10.865 18.195 1.00 93.31 347 ARG A N 1
ATOM 2594 C CA . ARG A 1 347 ? -20.694 10.228 18.006 1.00 93.31 347 ARG A CA 1
ATOM 2595 C C . ARG A 1 347 ? -20.865 9.196 19.109 1.00 93.31 347 ARG A C 1
ATOM 2597 O O . ARG A 1 347 ? -19.962 8.391 19.315 1.00 93.31 347 ARG A O 1
ATOM 2604 N N . SER A 1 348 ? -22.012 9.219 19.769 1.00 93.81 348 SER A N 1
ATOM 2605 C CA . SER A 1 348 ? -22.368 8.244 20.796 1.00 93.81 348 SER A CA 1
ATOM 2606 C C . SER A 1 348 ? -23.480 7.349 20.272 1.00 93.81 348 SER A C 1
ATOM 2608 O O . SER A 1 348 ? -24.435 7.833 19.661 1.00 93.81 348 SER A O 1
ATOM 2610 N N . TYR A 1 349 ? -23.350 6.054 20.503 1.00 94.62 349 TYR A N 1
ATOM 2611 C CA . TYR A 1 349 ? -24.329 5.042 20.148 1.00 94.62 349 TYR A CA 1
ATOM 2612 C C . TYR A 1 349 ? -24.686 4.256 21.404 1.00 94.62 349 TYR A C 1
ATOM 2614 O O . TYR A 1 349 ? -23.802 3.734 22.080 1.00 94.62 349 TYR A O 1
ATOM 2622 N N . TYR A 1 350 ? -25.973 4.231 21.721 1.00 96.12 350 TYR A N 1
ATOM 2623 C CA . TYR A 1 350 ? -26.543 3.525 22.859 1.00 96.12 350 TYR A CA 1
ATOM 2624 C C . TYR A 1 350 ? -27.430 2.426 22.300 1.00 96.12 350 TYR A C 1
ATOM 2626 O O . TYR A 1 350 ? -28.375 2.739 21.570 1.00 96.12 350 TYR A O 1
ATOM 2634 N N . ALA A 1 351 ? -27.135 1.176 22.630 1.00 96.75 351 ALA A N 1
ATOM 2635 C CA . ALA A 1 351 ? -27.918 0.054 22.152 1.00 96.75 351 ALA A CA 1
ATOM 2636 C C . ALA A 1 351 ? -28.277 -0.940 23.247 1.00 96.75 351 ALA A C 1
ATOM 2638 O O . ALA A 1 351 ? -27.568 -1.087 24.241 1.00 96.75 351 ALA A O 1
ATOM 2639 N N . PHE A 1 352 ? -29.420 -1.582 23.051 1.00 97.25 352 PHE A N 1
ATOM 2640 C CA . PHE A 1 352 ? -29.772 -2.827 23.700 1.00 97.25 352 PHE A CA 1
ATOM 2641 C C . PHE A 1 352 ? -29.919 -3.860 22.591 1.00 97.25 352 PHE A C 1
ATOM 2643 O O . PHE A 1 352 ? -30.918 -3.843 21.870 1.00 97.25 352 PHE A O 1
ATOM 2650 N N . ASP A 1 353 ? -28.894 -4.690 22.442 1.00 94.56 353 ASP A N 1
ATOM 2651 C CA . ASP A 1 353 ? -28.816 -5.725 21.423 1.00 94.56 353 ASP A CA 1
ATOM 2652 C C . ASP A 1 353 ? -29.449 -6.997 22.012 1.00 94.56 353 ASP A C 1
ATOM 2654 O O . ASP A 1 353 ? -29.024 -7.500 23.053 1.00 94.56 353 ASP A O 1
ATOM 2658 N N . THR A 1 354 ? -30.525 -7.479 21.392 1.00 94.81 354 THR A N 1
ATOM 2659 C CA . THR A 1 354 ? -31.280 -8.667 21.818 1.00 94.81 354 THR A CA 1
ATOM 2660 C C . THR A 1 354 ? -31.981 -9.304 20.618 1.00 94.81 354 THR A C 1
ATOM 2662 O O . THR A 1 354 ? -32.006 -8.735 19.527 1.00 94.81 354 THR A O 1
ATOM 2665 N N . GLU A 1 355 ? -32.585 -10.470 20.820 1.00 92.88 355 GLU A N 1
ATOM 2666 C CA . GLU A 1 355 ? -33.355 -11.186 19.804 1.00 92.88 355 GLU A CA 1
ATOM 2667 C C . GLU A 1 355 ? -34.861 -11.140 20.101 1.00 92.88 355 GLU A C 1
ATOM 2669 O O . GLU A 1 355 ? -35.275 -11.056 21.268 1.00 92.88 355 GLU A O 1
ATOM 2674 N N . PRO A 1 356 ? -35.713 -11.211 19.061 1.00 93.06 356 PRO A N 1
ATOM 2675 C CA . PRO A 1 356 ? -37.150 -11.307 19.254 1.00 93.06 356 PRO A CA 1
ATOM 2676 C C . PRO A 1 356 ? -37.502 -12.585 20.016 1.00 93.06 356 PRO A C 1
ATOM 2678 O O . PRO A 1 356 ? -36.785 -13.584 19.989 1.00 93.06 356 PRO A O 1
ATOM 2681 N N . LYS A 1 357 ? -38.656 -12.582 20.684 1.00 92.75 357 LYS A N 1
ATOM 2682 C CA . LYS A 1 357 ? -39.067 -13.664 21.590 1.00 92.75 357 LYS A CA 1
ATOM 2683 C C . LYS A 1 357 ? -39.104 -15.042 20.924 1.00 92.75 357 LYS A C 1
ATOM 2685 O O . LYS A 1 357 ? -38.960 -16.054 21.602 1.00 92.75 357 LYS A O 1
ATOM 2690 N N . GLU A 1 358 ? -39.369 -15.082 19.625 1.00 93.44 358 GLU A N 1
ATOM 2691 C CA . GLU A 1 358 ? -39.421 -16.302 18.826 1.00 93.44 358 GLU A CA 1
ATOM 2692 C C . GLU A 1 358 ? -38.042 -16.933 18.592 1.00 93.44 358 GLU A C 1
ATOM 2694 O O . GLU A 1 358 ? -37.973 -18.143 18.380 1.00 93.44 358 GLU A O 1
ATOM 2699 N N . GLU A 1 359 ? -36.983 -16.125 18.621 1.00 92.25 359 GLU A N 1
ATOM 2700 C CA . GLU A 1 359 ? -35.591 -16.530 18.381 1.00 92.25 359 GLU A CA 1
ATOM 2701 C C . GLU A 1 359 ? -34.787 -16.607 19.686 1.00 92.25 359 GLU A C 1
ATOM 2703 O O . GLU A 1 359 ? -33.802 -17.328 19.743 1.00 92.25 359 GLU A O 1
ATOM 2708 N N . PHE A 1 360 ? -35.271 -15.962 20.753 1.00 91.00 360 PHE A N 1
ATOM 2709 C CA . PHE A 1 360 ? -34.616 -15.927 22.055 1.00 91.00 360 PHE A CA 1
ATOM 2710 C C . PHE A 1 360 ? -34.489 -17.324 22.691 1.00 91.00 360 PHE A C 1
ATOM 2712 O O . PHE A 1 360 ? -35.480 -17.911 23.150 1.00 91.00 360 PHE A O 1
ATOM 2719 N N . ASP A 1 361 ? -33.261 -17.829 22.780 1.00 87.88 361 ASP A N 1
ATOM 2720 C CA . ASP A 1 361 ? -32.930 -19.152 23.303 1.00 87.88 361 ASP A CA 1
ATOM 2721 C C . ASP A 1 361 ? -31.734 -19.134 24.283 1.00 87.88 361 ASP A C 1
ATOM 2723 O O . ASP A 1 361 ? -31.398 -18.107 24.872 1.00 87.88 361 ASP A O 1
ATOM 2727 N N . GLU A 1 362 ? -31.148 -20.303 24.562 1.00 82.56 362 GLU A N 1
ATOM 2728 C CA . GLU A 1 362 ? -30.028 -20.447 25.506 1.00 82.56 362 GLU A CA 1
ATOM 2729 C C . GLU A 1 362 ? -28.691 -19.884 24.993 1.00 82.56 362 GLU A C 1
ATOM 2731 O O . GLU A 1 362 ? -27.749 -19.755 25.776 1.00 82.56 362 GLU A O 1
ATOM 2736 N N . TYR A 1 363 ? -28.607 -19.547 23.705 1.00 84.50 363 TYR A N 1
ATOM 2737 C CA . TYR A 1 363 ? -27.454 -18.924 23.059 1.00 84.50 363 TYR A CA 1
ATOM 2738 C C . TYR A 1 363 ? -27.622 -17.412 22.879 1.00 84.50 363 TYR A C 1
ATOM 2740 O O . TYR A 1 363 ? -26.666 -16.735 22.491 1.00 84.50 363 TYR A O 1
ATOM 2748 N N . THR A 1 364 ? -28.804 -16.867 23.176 1.00 86.38 364 THR A N 1
ATOM 2749 C CA . THR A 1 364 ? -29.037 -15.426 23.138 1.00 86.38 364 THR A CA 1
ATOM 2750 C C . THR A 1 364 ? -28.353 -14.752 24.327 1.00 86.38 364 THR A C 1
ATOM 2752 O O . THR A 1 364 ? -28.640 -15.031 25.493 1.00 86.38 364 THR A O 1
ATOM 2755 N N . HIS A 1 365 ? -27.463 -13.807 24.028 1.00 88.56 365 HIS A N 1
ATOM 2756 C CA . HIS A 1 365 ? -26.741 -13.012 25.017 1.00 88.56 365 HIS A CA 1
ATOM 2757 C C . HIS A 1 365 ? -27.151 -11.540 24.899 1.00 88.56 365 HIS A C 1
ATOM 2759 O O . HIS A 1 365 ? -26.451 -10.772 24.241 1.00 88.56 365 HIS A O 1
ATOM 2765 N N . PRO A 1 366 ? -28.293 -11.139 25.488 1.00 93.19 366 PRO A N 1
ATOM 2766 C CA . PRO A 1 366 ? -28.748 -9.761 25.397 1.00 93.19 366 PRO A CA 1
ATOM 2767 C C . PRO A 1 366 ? -27.792 -8.823 26.139 1.00 93.19 366 PRO A C 1
ATOM 2769 O O . PRO A 1 366 ? -27.363 -9.115 27.261 1.00 93.19 366 PRO A O 1
ATOM 2772 N N . GLU A 1 367 ? -27.478 -7.677 25.540 1.00 95.38 367 GLU A N 1
ATOM 2773 C CA . GLU A 1 367 ? -26.463 -6.764 26.067 1.00 95.38 367 GLU A CA 1
ATOM 2774 C C . GLU A 1 367 ? -26.802 -5.290 25.880 1.00 95.38 367 GLU A C 1
ATOM 2776 O O . GLU A 1 367 ? -27.398 -4.870 24.892 1.00 95.38 367 GLU A O 1
ATOM 2781 N N . ILE A 1 368 ? -26.407 -4.485 26.866 1.00 97.25 368 ILE A N 1
ATOM 2782 C CA . ILE A 1 368 ? -26.417 -3.029 26.780 1.00 97.25 368 ILE A CA 1
ATOM 2783 C C . ILE A 1 368 ? -25.038 -2.576 26.308 1.00 97.25 368 ILE A C 1
ATOM 2785 O O . ILE A 1 368 ? -24.019 -2.919 26.915 1.00 97.25 368 ILE A O 1
ATOM 2789 N N . ARG A 1 369 ? -25.022 -1.749 25.264 1.00 96.19 369 ARG A N 1
ATOM 2790 C CA . ARG A 1 369 ? -23.813 -1.245 24.621 1.00 96.19 369 ARG A CA 1
ATOM 2791 C C . ARG A 1 369 ? -23.767 0.280 24.589 1.00 96.19 369 ARG A C 1
ATOM 2793 O O . ARG A 1 369 ? -24.751 0.943 24.254 1.00 96.19 369 ARG A O 1
ATOM 2800 N N . LEU A 1 370 ? -22.600 0.840 24.901 1.00 96.62 370 LEU A N 1
ATOM 2801 C CA . LEU A 1 370 ? -22.268 2.254 24.743 1.00 96.62 370 LEU A CA 1
ATOM 2802 C C . LEU A 1 370 ? -20.999 2.385 23.902 1.00 96.62 370 LEU A C 1
ATOM 2804 O O . LEU A 1 370 ? -19.900 2.182 24.409 1.00 96.62 370 LEU A O 1
ATOM 2808 N N . MET A 1 371 ? -21.142 2.815 22.652 1.00 95.44 371 MET A N 1
ATOM 2809 C CA . MET A 1 371 ? -20.011 3.103 21.773 1.00 95.44 371 MET A CA 1
ATOM 2810 C C . MET A 1 371 ? -19.817 4.613 21.614 1.00 95.44 371 MET A C 1
ATOM 2812 O O . MET A 1 371 ? -20.741 5.346 21.259 1.00 95.44 371 MET A O 1
ATOM 2816 N N . LEU A 1 372 ? -18.593 5.077 21.840 1.00 95.31 372 LEU A N 1
ATOM 2817 C CA . LEU A 1 372 ? -18.126 6.439 21.616 1.00 95.31 372 LEU A CA 1
ATOM 2818 C C . LEU A 1 372 ? -17.119 6.420 20.466 1.00 95.31 372 LEU A C 1
ATOM 2820 O O . LEU A 1 372 ? -16.118 5.718 20.534 1.00 95.31 372 LEU A O 1
ATOM 2824 N N . SER A 1 373 ? -17.372 7.196 19.416 1.00 94.69 373 SER A N 1
ATOM 2825 C CA . SER A 1 373 ? -16.549 7.227 18.204 1.00 94.69 373 SER A CA 1
ATOM 2826 C C . SER A 1 373 ? -16.151 8.653 17.858 1.00 94.69 373 SER A C 1
ATOM 2828 O O . SER A 1 373 ? -17.017 9.526 17.732 1.00 94.69 373 SER A O 1
ATOM 2830 N N . ALA A 1 374 ? -14.863 8.912 17.650 1.00 93.19 374 ALA A N 1
ATOM 2831 C CA . ALA A 1 374 ? -14.409 10.195 17.135 1.00 93.19 374 ALA A CA 1
ATOM 2832 C C . ALA A 1 374 ? -15.017 10.479 15.751 1.00 93.19 374 ALA A C 1
ATOM 2834 O O . ALA A 1 374 ? -15.208 9.596 14.902 1.00 93.19 374 ALA A O 1
ATOM 2835 N N . LYS A 1 375 ? -15.346 11.746 15.494 1.00 88.19 375 LYS A N 1
ATOM 2836 C CA . LYS A 1 375 ? -15.712 12.171 14.142 1.00 88.19 375 LYS A CA 1
ATOM 2837 C C . LYS A 1 375 ? -14.452 12.206 13.283 1.00 88.19 375 LYS A C 1
ATOM 2839 O O . LYS A 1 375 ? -13.476 12.856 13.641 1.00 88.19 375 LYS A O 1
ATOM 2844 N N . LYS A 1 376 ? -14.484 11.514 12.140 1.00 69.56 376 LYS A N 1
ATOM 2845 C CA . LYS A 1 376 ? -13.446 11.664 11.112 1.00 69.56 376 LYS A CA 1
ATOM 2846 C C . LYS A 1 376 ? -13.508 13.102 10.592 1.00 69.56 376 LYS A C 1
ATOM 2848 O O . LYS A 1 376 ? -14.596 13.543 10.213 1.00 69.56 376 LYS A O 1
ATOM 2853 N N . SER A 1 377 ? -12.383 13.811 10.664 1.00 53.72 377 SER A N 1
ATOM 2854 C CA . SER A 1 377 ? -12.234 15.186 10.182 1.00 53.72 377 SER A CA 1
ATOM 2855 C C . SER A 1 377 ? -12.272 15.293 8.663 1.00 53.72 377 SER A C 1
ATOM 2857 O O . SER A 1 377 ? -11.949 14.296 7.973 1.00 53.72 377 SER A O 1
#

Organism: NCBI:txid74426

Sequence (377 aa):
MQLLTEQEKKRIQRYCTYPKIAATALVMSFAACLLMLPLQMINDIAFHQKEFQPAGIYTAIALTAIELAIFCYCALAPRFGMQGKQWKELQSRLAVAQTNKDRSAEVAGVLATQAAGRLLKNSDNDLARNLGGAAEVAGAVGAVATAADVLAETASNAEAMANAYGVTIPSVKKQIIALAVLPAIVLLGVYIPQFVQGNNELQARKAAAAEQLAIAQDALEPACERVAADDPYESYHDYGYRIIGYLRDNDLGAQAAYVYLSFDVDGTLTDVDYVSQIDPGASLADNLARAEQDIATLCAPLNGLDVSVAAPSLLTPCSLSDEFKQAFLAGSLYEEISIKTEGESIRSYYAFDTEPKEEFDEYTHPEIRLMLSAKKS

Foldseek 3Di:
DPDDDPVRLVLLQLLLCLLVLLLLLVVLLVVLVVLVVVLVVCLCPVLVDPDDDVQLVVLSVVLSVVSVVSNCCSLVVLVVVCVDPVNVVLCVVQVQDADDDDCVVLLVVLVVLLVCLVVQCPDPDPVSVVSSPVSNVVSVVSVSVSSNVSSVRSNVRSVSSCVSNVRDHDDCVVSSCCSNVVSVVSSVVRSVVVVVVSVVVLVVLLVQQQVLQVLLQVLLVVQAPDKDWDRSVVDQDQAAIKIKGWSDDPPPVDWTWIKMWGAHRSNATFKIKTKTWADLPDALVVRQVVSQVSLQSNLVSQAVRPHHYQDNVRNHRDGDDPVLSVPSNVDHQADKDWDWDDDPFKIKIWIFDWHHPVPDDPPTGTMTMIMIGTDDD